Protein AF-A0AA85BXF6-F1 (afdb_monomer_lite)

Sequence (506 aa):
MFKKFDEKEDISCTNNAKNSIVKSLRTRLTEGYGIDSKMVDQILPKKDVVKHIKCHEHVDLYSDSDGEVMFFRQREGPFIPSLRLLHKYPFILPHLQVDRGAIKHVLNGSNIMCRGLTSPGARMTEVPKESVVAVMAEGKKNALAVGITMLSTDEILSTNNGIGVKNVHYLNDGLWRLKGLHCRKYKGKTCVFITLCFFAAFLYFTKHYIVSDAIIRISDWKWGPAGSQNCPVFDHSKEDPTINRMAVLVPFRDRFTELQEFIPHLNNFLNNQNVRHTFFIINQVDDLRFNRGALLNVGALESLEAEVNGIIVESVTQKNSLYQLSSQCLKLPFTKYLALHDVDLLPEDPALKYNMPSELGPIHLIPFYLHPRYYYFKEYAGGVLIIKRTQYSLVGGMSNSFWGWGREDDEFQIRLKSKGFKIVTPINVTMGLKAFRHIHQEDQHKRDVKTYYNPDVMNLIRNPIGGLTSVNYTVIKRRLITISSIPAIVINVKLYCDSMNCKLKS

Structure (mmCIF, N/CA/C/O backbone):
data_AF-A0AA85BXF6-F1
#
_entry.id   AF-A0AA85BXF6-F1
#
loop_
_atom_site.group_PDB
_atom_site.id
_atom_site.type_symbol
_atom_site.label_atom_id
_atom_site.label_alt_id
_atom_site.label_comp_id
_atom_site.label_asym_id
_atom_site.label_entity_id
_atom_site.label_seq_id
_atom_site.pdbx_PDB_ins_code
_atom_site.Cartn_x
_atom_site.Cartn_y
_atom_site.Cartn_z
_atom_site.occupancy
_atom_site.B_iso_or_equiv
_atom_site.auth_seq_id
_atom_site.auth_comp_id
_atom_site.auth_asym_id
_atom_site.auth_atom_id
_atom_site.pdbx_PDB_model_num
ATOM 1 N N . MET A 1 1 ? -33.164 -5.664 21.996 1.00 81.44 1 MET A N 1
ATOM 2 C CA . MET A 1 1 ? -33.915 -4.418 22.261 1.00 81.44 1 MET A CA 1
ATOM 3 C C . MET A 1 1 ? -34.674 -3.969 21.014 1.00 81.44 1 MET A C 1
ATOM 5 O O . MET A 1 1 ? -35.889 -3.945 21.046 1.00 81.44 1 MET A O 1
ATOM 9 N N . PHE A 1 2 ? -34.011 -3.750 19.877 1.00 90.75 2 PHE A N 1
ATOM 10 C CA . PHE A 1 2 ? -34.615 -3.099 18.701 1.00 90.75 2 PHE A CA 1
ATOM 11 C C . PHE A 1 2 ? -35.252 -4.030 17.653 1.00 90.75 2 PHE A C 1
ATOM 13 O O . PHE A 1 2 ? -35.328 -3.682 16.479 1.00 90.75 2 PHE A O 1
ATOM 20 N N . LYS A 1 3 ? -35.695 -5.241 18.015 1.00 85.88 3 LYS A N 1
ATOM 21 C CA . LYS A 1 3 ? -36.133 -6.249 17.021 1.00 85.88 3 LYS A CA 1
ATOM 22 C C . LYS A 1 3 ? -37.292 -5.764 16.136 1.00 85.88 3 LYS A C 1
ATOM 24 O O . LYS A 1 3 ? -37.286 -6.035 14.937 1.00 85.88 3 LYS A O 1
ATOM 29 N N . LYS A 1 4 ? -38.251 -5.047 16.724 1.00 85.06 4 LYS A N 1
ATOM 30 C CA . LYS A 1 4 ? -39.430 -4.489 16.045 1.00 85.06 4 LYS A CA 1
ATOM 31 C C . LYS A 1 4 ? -39.392 -2.960 15.923 1.00 85.06 4 LYS A C 1
ATOM 33 O O . LYS A 1 4 ? -40.419 -2.381 15.628 1.00 85.06 4 LYS A O 1
ATOM 38 N N . PHE A 1 5 ? -38.233 -2.339 16.155 1.00 89.50 5 PHE A N 1
ATOM 39 C CA . PHE A 1 5 ? -38.139 -0.882 16.198 1.00 89.50 5 PHE A CA 1
ATOM 40 C C . PHE A 1 5 ? -38.460 -0.258 14.831 1.00 89.50 5 PHE A C 1
ATOM 42 O O . PHE A 1 5 ? -37.840 -0.648 13.831 1.00 89.50 5 PHE A O 1
ATOM 49 N N . ASP A 1 6 ? -39.377 0.706 14.810 1.00 86.81 6 ASP A N 1
ATOM 50 C CA . ASP A 1 6 ? -39.771 1.511 13.655 1.00 86.81 6 ASP A CA 1
ATOM 51 C C . ASP A 1 6 ? -39.683 3.012 13.968 1.00 86.81 6 ASP A C 1
ATOM 53 O O . ASP A 1 6 ? -40.126 3.493 15.008 1.00 86.81 6 ASP A O 1
ATOM 57 N N . GLU A 1 7 ? -39.121 3.779 13.034 1.00 83.81 7 GLU A N 1
ATOM 58 C CA . GLU A 1 7 ? -38.895 5.218 13.202 1.00 83.81 7 GLU A CA 1
ATOM 59 C C . GLU A 1 7 ? -40.184 6.004 13.479 1.00 83.81 7 GLU A C 1
ATOM 61 O O . GLU A 1 7 ? -40.170 6.946 14.267 1.00 83.81 7 GLU A O 1
ATOM 66 N N . LYS A 1 8 ? -41.292 5.653 12.815 1.00 83.31 8 LYS A N 1
ATOM 67 C CA . LYS A 1 8 ? -42.544 6.416 12.891 1.00 83.31 8 LYS A CA 1
ATOM 68 C C . LYS A 1 8 ? -43.353 6.070 14.129 1.00 83.31 8 LYS A C 1
ATOM 70 O O . LYS A 1 8 ? -44.100 6.919 14.607 1.00 83.31 8 LYS A O 1
ATOM 75 N N . GLU A 1 9 ? -43.246 4.829 14.587 1.00 86.75 9 GLU A N 1
ATOM 76 C CA . GLU A 1 9 ? -44.042 4.315 15.699 1.00 86.75 9 GLU A CA 1
ATOM 77 C C . GLU A 1 9 ? -43.337 4.499 17.042 1.00 86.75 9 GLU A C 1
ATOM 79 O O . GLU A 1 9 ? -44.003 4.783 18.034 1.00 86.75 9 GLU A O 1
ATOM 84 N N . ASP A 1 10 ? -42.006 4.386 17.083 1.00 89.56 10 ASP A N 1
ATOM 85 C CA . ASP A 1 10 ? -41.268 4.340 18.346 1.00 89.56 10 ASP A CA 1
ATOM 86 C C . ASP A 1 10 ? -40.611 5.661 18.743 1.00 89.56 10 ASP A C 1
ATOM 88 O O . ASP A 1 10 ? -40.302 5.843 19.922 1.00 89.56 10 ASP A O 1
ATOM 92 N N . ILE A 1 11 ? -40.384 6.596 17.812 1.00 91.19 11 ILE A N 1
ATOM 93 C CA . ILE A 1 11 ? -39.790 7.902 18.133 1.00 91.19 11 ILE A CA 1
ATOM 94 C C . ILE A 1 11 ? -40.878 8.876 18.587 1.00 91.19 11 ILE A C 1
ATOM 96 O O . ILE A 1 11 ? -41.748 9.277 17.819 1.00 91.19 11 ILE A O 1
ATOM 100 N N . SER A 1 12 ? -40.763 9.338 19.831 1.00 89.50 12 SER A N 1
ATOM 101 C CA . SER A 1 12 ? -41.702 10.296 20.430 1.00 89.50 12 SER A CA 1
ATOM 102 C C . SER A 1 12 ? -41.297 11.755 20.205 1.00 89.50 12 SER A C 1
ATOM 104 O O . SER A 1 12 ? -42.136 12.593 19.880 1.00 89.50 12 SER A O 1
ATOM 106 N N . CYS A 1 13 ? -40.013 12.095 20.368 1.00 88.94 13 CYS A N 1
ATOM 107 C CA . CYS A 1 13 ? -39.521 13.448 20.107 1.00 88.94 13 CYS A CA 1
ATOM 108 C C . CYS A 1 13 ? -38.015 13.492 19.833 1.00 88.94 13 CYS A C 1
ATOM 110 O O . CYS A 1 13 ? -37.254 12.701 20.391 1.00 88.94 13 CYS A O 1
ATOM 112 N N . THR A 1 14 ? -37.580 14.507 19.084 1.00 90.38 14 THR A N 1
ATOM 113 C CA . THR A 1 14 ? -36.165 14.787 18.801 1.00 90.38 14 THR A CA 1
ATOM 114 C C . THR A 1 14 ? -35.824 16.212 19.223 1.00 90.38 14 THR A C 1
ATOM 116 O O . THR A 1 14 ? -36.433 17.163 18.742 1.00 90.38 14 THR A O 1
ATOM 119 N N . ASN A 1 15 ? -34.839 16.360 20.107 1.00 92.00 15 ASN A N 1
ATOM 120 C CA . ASN A 1 15 ? -34.341 17.637 20.620 1.00 92.00 15 ASN A CA 1
ATOM 121 C C . ASN A 1 15 ? -32.812 17.696 20.516 1.00 92.00 15 ASN A C 1
ATOM 123 O O . ASN A 1 15 ? -32.167 16.689 20.242 1.00 92.00 15 ASN A O 1
ATOM 127 N N . ASN A 1 16 ? -32.202 18.849 20.785 1.00 92.94 16 ASN A N 1
ATOM 128 C CA . ASN A 1 16 ? -30.753 18.908 20.995 1.00 92.94 16 ASN A CA 1
ATOM 129 C C . ASN A 1 16 ? -30.403 18.336 22.375 1.00 92.94 16 ASN A C 1
ATOM 131 O O . ASN A 1 16 ? -31.095 18.603 23.363 1.00 92.94 16 ASN A O 1
ATOM 135 N N . ALA A 1 17 ? -29.328 17.555 22.455 1.00 92.44 17 ALA A N 1
ATOM 136 C CA . ALA A 1 17 ? -28.831 17.032 23.716 1.00 92.44 17 ALA A CA 1
ATOM 137 C C . ALA A 1 17 ? -28.326 18.181 24.602 1.00 92.44 17 ALA A C 1
ATOM 139 O O . ALA A 1 17 ? -27.631 19.089 24.146 1.00 92.44 17 ALA A O 1
ATOM 140 N N . LYS A 1 18 ? -28.660 18.135 25.896 1.00 92.62 18 LYS A N 1
ATOM 141 C CA . LYS A 1 18 ? -28.130 19.088 26.880 1.00 92.62 18 LYS A CA 1
ATOM 142 C C . LYS A 1 18 ? -26.616 18.904 27.025 1.00 92.62 18 LYS A C 1
ATOM 144 O O . LYS A 1 18 ? -26.126 17.776 26.981 1.00 92.62 18 LYS A O 1
ATOM 149 N N . ASN A 1 19 ? -25.893 19.984 27.326 1.00 90.50 19 ASN A N 1
ATOM 150 C CA . ASN A 1 19 ? -24.441 19.939 27.561 1.00 90.50 19 ASN A CA 1
ATOM 151 C C . ASN A 1 19 ? -24.033 18.915 28.634 1.00 90.50 19 ASN A C 1
ATOM 153 O O . ASN A 1 19 ? -22.983 18.289 28.513 1.00 90.50 19 ASN A O 1
ATOM 157 N N . SER A 1 20 ? -24.868 18.707 29.659 1.00 92.50 20 SER A N 1
ATOM 158 C CA . SER A 1 20 ? -24.637 17.681 30.683 1.00 92.50 20 SER A CA 1
ATOM 159 C C . SER A 1 20 ? -24.602 16.268 30.097 1.00 92.50 20 SER A C 1
ATOM 161 O O . SER A 1 20 ? -23.704 15.505 30.428 1.00 92.50 20 SER A O 1
ATOM 163 N N . ILE A 1 21 ? -25.513 15.944 29.175 1.00 92.38 21 ILE A N 1
ATOM 164 C CA . ILE A 1 21 ? -25.572 14.639 28.503 1.00 92.38 21 ILE A CA 1
ATOM 165 C C . ILE A 1 21 ? -24.346 14.448 27.612 1.00 92.38 21 ILE A C 1
ATOM 167 O O . ILE A 1 21 ? -23.717 13.395 27.656 1.00 92.38 21 ILE A O 1
ATOM 171 N N . VAL A 1 22 ? -23.970 15.471 26.838 1.00 92.12 22 VAL A N 1
ATOM 172 C CA . VAL A 1 22 ? -22.769 15.419 25.988 1.00 92.12 22 VAL A CA 1
ATOM 173 C C . VAL A 1 22 ? -21.515 15.208 26.840 1.00 92.12 22 VAL A C 1
ATOM 175 O O . VAL A 1 22 ? -20.664 14.391 26.492 1.00 92.12 22 VAL A O 1
ATOM 178 N N . LYS A 1 23 ? -21.416 15.878 27.996 1.00 91.94 23 LYS A N 1
ATOM 179 C CA . LYS A 1 23 ? -20.330 15.658 28.958 1.00 91.94 23 LYS A CA 1
ATOM 180 C C . LYS A 1 23 ? -20.332 14.218 29.481 1.00 91.94 23 LYS A C 1
ATOM 182 O O . LYS A 1 23 ? -19.286 13.583 29.438 1.00 91.94 23 LYS A O 1
ATOM 187 N N . SER A 1 24 ? -21.484 13.678 29.886 1.00 92.94 24 SER A N 1
ATOM 188 C CA . SER A 1 24 ? -21.603 12.289 30.354 1.00 92.94 24 SER A CA 1
ATOM 189 C C . SER A 1 24 ? -21.259 11.253 29.277 1.00 92.94 24 SER A C 1
ATOM 191 O O . SER A 1 24 ? -20.597 10.266 29.584 1.00 92.94 24 SER A O 1
ATOM 193 N N . LEU A 1 25 ? -21.643 11.479 28.015 1.00 92.25 25 LEU A N 1
ATOM 194 C CA . LEU A 1 25 ? -21.249 10.636 26.878 1.00 92.25 25 LEU A CA 1
ATOM 195 C C . LEU A 1 25 ? -19.727 10.613 26.702 1.00 92.25 25 LEU A C 1
ATOM 197 O O . LEU A 1 25 ? -19.130 9.550 26.535 1.00 92.25 25 LEU A O 1
ATOM 201 N N . ARG A 1 26 ? -19.088 11.784 26.784 1.00 92.56 26 ARG A N 1
ATOM 202 C CA . ARG A 1 26 ? -17.630 11.905 26.682 1.00 92.56 26 ARG A CA 1
ATOM 203 C C . ARG A 1 26 ? -16.919 11.238 27.858 1.00 92.56 26 ARG A C 1
ATOM 205 O O . ARG A 1 26 ? -15.982 10.487 27.621 1.00 92.56 26 ARG A O 1
ATOM 212 N N . THR A 1 27 ? -17.404 11.435 29.085 1.00 92.44 27 THR A N 1
ATOM 213 C CA . THR A 1 27 ? -16.906 10.734 30.280 1.00 92.44 27 THR A CA 1
ATOM 214 C C . THR A 1 27 ? -17.051 9.221 30.138 1.00 92.44 27 THR A C 1
ATOM 216 O O . THR A 1 27 ? -16.131 8.480 30.466 1.00 92.44 27 THR A O 1
ATOM 219 N N . ARG A 1 28 ? -18.170 8.734 29.583 1.00 91.12 28 ARG A N 1
ATOM 220 C CA . ARG A 1 28 ? -18.352 7.299 29.343 1.00 91.12 28 ARG A CA 1
ATOM 221 C C . ARG A 1 28 ? -17.327 6.750 28.352 1.00 91.12 28 ARG A C 1
ATOM 223 O O . ARG A 1 28 ? -16.817 5.660 28.582 1.00 91.12 28 ARG A O 1
ATOM 230 N N . LEU A 1 29 ? -17.012 7.488 27.288 1.00 88.19 29 LEU A N 1
ATOM 231 C CA . LEU A 1 29 ? -15.967 7.098 26.341 1.00 88.19 29 LEU A CA 1
ATOM 232 C C . LEU A 1 29 ? -14.579 7.054 26.993 1.00 88.19 29 LEU A C 1
ATOM 234 O O . LEU A 1 29 ? -13.853 6.088 26.782 1.00 88.19 29 LEU A O 1
ATOM 238 N N . THR A 1 30 ? -14.215 8.055 27.795 1.00 89.19 30 THR A N 1
ATOM 239 C CA . THR A 1 30 ? -12.885 8.111 28.419 1.00 89.19 30 THR A CA 1
ATOM 240 C C . THR A 1 30 ? -12.736 7.130 29.578 1.00 89.19 30 THR A C 1
ATOM 242 O O . THR A 1 30 ? -11.836 6.301 29.567 1.00 89.19 30 THR A O 1
ATOM 245 N N . GLU A 1 31 ? -13.619 7.197 30.573 1.00 86.69 31 GLU A N 1
ATOM 246 C CA . GLU A 1 31 ? -13.493 6.446 31.831 1.00 86.69 31 GLU A CA 1
ATOM 247 C C . GLU A 1 31 ? -14.158 5.072 31.750 1.00 86.69 31 GLU A C 1
ATOM 249 O O . GLU A 1 31 ? -13.651 4.102 32.301 1.00 86.69 31 GLU A O 1
ATOM 254 N N . GLY A 1 32 ? -15.292 4.971 31.051 1.00 82.88 32 GLY A N 1
ATOM 255 C CA . GLY A 1 32 ? -16.029 3.712 30.936 1.00 82.88 32 GLY A CA 1
ATOM 256 C C . GLY A 1 32 ? -15.471 2.768 29.874 1.00 82.88 32 GLY A C 1
ATOM 257 O O . GLY A 1 32 ? -15.544 1.556 30.049 1.00 82.88 32 GLY A O 1
ATOM 258 N N . TYR A 1 33 ? -14.942 3.317 28.779 1.00 86.75 33 TYR A N 1
ATOM 259 C CA . TYR A 1 33 ? -14.420 2.548 27.645 1.00 86.75 33 TYR A CA 1
ATOM 260 C C . TYR A 1 33 ? -12.913 2.723 27.412 1.00 86.75 33 TYR A C 1
ATOM 262 O O . TYR A 1 33 ? -12.365 2.081 26.522 1.00 86.75 33 TYR A O 1
ATOM 270 N N . GLY A 1 34 ? -12.225 3.551 28.207 1.00 83.50 34 GLY A N 1
ATOM 271 C CA . GLY A 1 34 ? -10.767 3.693 28.141 1.00 83.50 34 GLY A CA 1
ATOM 272 C C . GLY A 1 34 ? -10.251 4.401 26.884 1.00 83.50 34 GLY A C 1
ATOM 273 O O . GLY A 1 34 ? -9.116 4.166 26.474 1.00 83.50 34 GLY A O 1
ATOM 274 N N . ILE A 1 35 ? -11.072 5.233 26.235 1.00 84.56 35 ILE A N 1
ATOM 275 C CA . ILE A 1 35 ? -10.723 5.886 24.966 1.00 84.56 35 ILE A CA 1
ATOM 276 C C . ILE A 1 35 ? -9.971 7.194 25.211 1.00 84.56 35 ILE A C 1
ATOM 278 O O . ILE A 1 35 ? -10.412 8.050 25.976 1.00 84.56 35 ILE A O 1
ATOM 282 N N . ASP A 1 36 ? -8.851 7.378 24.506 1.00 82.19 36 ASP A N 1
ATOM 283 C CA . ASP A 1 36 ? -8.039 8.595 24.587 1.00 82.19 36 ASP A CA 1
ATOM 284 C C . ASP A 1 36 ? -8.843 9.860 24.235 1.00 82.19 36 ASP A C 1
ATOM 286 O O . ASP A 1 36 ? -9.639 9.886 23.289 1.00 82.19 36 ASP A O 1
ATOM 290 N N . SER A 1 37 ? -8.595 10.952 24.964 1.00 82.38 37 SER A N 1
ATOM 291 C CA . SER A 1 37 ? -9.348 12.202 24.811 1.00 82.38 37 SER A CA 1
ATOM 292 C C . SER A 1 37 ? -9.281 12.790 23.397 1.00 82.38 37 SER A C 1
ATOM 294 O O . SER A 1 37 ? -10.250 13.426 22.975 1.00 82.38 37 SER A O 1
ATOM 296 N N . LYS A 1 38 ? -8.182 12.606 22.650 1.00 82.56 38 LYS A N 1
ATOM 297 C CA . LYS A 1 38 ? -8.076 13.096 21.262 1.00 82.56 38 LYS A CA 1
ATOM 298 C C . LYS A 1 38 ? -8.989 12.313 20.326 1.00 82.56 38 LYS A C 1
ATOM 300 O O . LYS A 1 38 ? -9.521 12.865 19.369 1.00 82.56 38 LYS A O 1
ATOM 305 N N . MET A 1 39 ? -9.190 11.032 20.608 1.00 78.94 39 MET A N 1
ATOM 306 C CA . MET A 1 39 ? -10.065 10.160 19.834 1.00 78.94 39 MET A CA 1
ATOM 307 C C . MET A 1 39 ? -11.541 10.395 20.166 1.00 78.94 39 MET A C 1
ATOM 309 O O . MET A 1 39 ? -12.383 10.375 19.270 1.00 78.94 39 MET A O 1
ATOM 313 N N . VAL A 1 40 ? -11.857 10.734 21.419 1.00 86.38 40 VAL A N 1
ATOM 314 C CA . VAL A 1 40 ? -13.199 11.207 21.794 1.00 86.38 40 VAL A CA 1
ATOM 315 C C . VAL A 1 40 ? -13.589 12.460 21.010 1.00 86.38 40 VAL A C 1
ATOM 317 O O . VAL A 1 40 ? -14.733 12.565 20.578 1.00 86.38 40 VAL A O 1
ATOM 320 N N . ASP A 1 41 ? -12.646 13.371 20.747 1.00 86.19 41 ASP A N 1
ATOM 321 C CA . ASP A 1 41 ? -12.886 14.544 19.895 1.00 86.19 41 ASP A CA 1
ATOM 322 C C . ASP A 1 41 ? -13.159 14.191 18.422 1.00 86.19 41 ASP A C 1
ATOM 324 O O . ASP A 1 41 ? -13.799 14.977 17.729 1.00 86.19 41 ASP A O 1
ATOM 328 N N . GLN A 1 42 ? -12.739 13.013 17.949 1.00 84.56 42 GLN A N 1
ATOM 329 C CA . GLN A 1 42 ? -13.081 12.519 16.608 1.00 84.56 42 GLN A CA 1
ATOM 330 C C . GLN A 1 42 ? -14.459 11.845 16.559 1.00 84.56 42 GLN A C 1
ATOM 332 O O . GLN A 1 42 ? -15.121 11.894 15.525 1.00 84.56 42 GLN A O 1
ATOM 337 N N . ILE A 1 43 ? -14.874 11.185 17.646 1.00 85.00 43 ILE A N 1
ATOM 338 C CA . ILE A 1 43 ? -16.170 10.492 17.741 1.00 85.00 43 ILE A CA 1
ATOM 339 C C . ILE A 1 43 ? -17.301 11.487 18.040 1.00 85.00 43 ILE A C 1
ATOM 341 O O . ILE A 1 43 ? -18.383 11.377 17.472 1.00 85.00 43 ILE A O 1
ATOM 345 N N . LEU A 1 44 ? -17.046 12.449 18.931 1.00 86.44 44 LEU A N 1
ATOM 346 C CA . LEU A 1 44 ? -17.969 13.507 19.345 1.00 86.44 44 LEU A CA 1
ATOM 347 C C . LEU A 1 44 ? -17.254 14.870 19.300 1.00 86.44 44 LEU A C 1
ATOM 349 O O . LEU A 1 44 ? -16.801 15.361 20.347 1.00 86.44 44 LEU A O 1
ATOM 353 N N . PRO A 1 45 ? -17.139 15.496 18.113 1.00 84.44 45 PRO A N 1
ATOM 354 C CA . PRO A 1 45 ? -16.510 16.803 17.964 1.00 84.44 45 PRO A CA 1
ATOM 355 C C . PRO A 1 45 ? -17.182 17.869 18.832 1.00 84.44 45 PRO A C 1
ATOM 357 O O . PRO A 1 45 ? -18.402 17.980 18.884 1.00 84.44 45 PRO A O 1
ATOM 360 N N . LYS A 1 46 ? -16.385 18.721 19.488 1.00 80.31 46 LYS A N 1
ATOM 361 C CA . LYS A 1 46 ? -16.901 19.758 20.410 1.00 80.31 46 LYS A CA 1
ATOM 362 C C . LYS A 1 46 ? -17.815 20.793 19.744 1.00 80.31 46 LYS A C 1
ATOM 364 O O . LYS A 1 46 ? -18.570 21.464 20.438 1.00 80.31 46 LYS A O 1
ATOM 369 N N . LYS A 1 47 ? -17.689 20.968 18.425 1.00 77.12 47 LYS A N 1
ATOM 370 C CA . LYS A 1 47 ? -18.480 21.922 17.636 1.00 77.12 47 LYS A CA 1
ATOM 371 C C . LYS A 1 47 ? -19.773 21.312 17.087 1.00 77.12 47 LYS A C 1
ATOM 373 O O . LYS A 1 47 ? -20.623 22.070 16.631 1.00 77.12 47 LYS A O 1
ATOM 378 N N . ASP A 1 48 ? -19.918 19.987 17.132 1.00 82.00 48 ASP A N 1
ATOM 379 C CA . ASP A 1 48 ? -21.099 19.311 16.604 1.00 82.00 48 ASP A CA 1
ATOM 380 C C . ASP A 1 48 ? -22.256 19.321 17.599 1.00 82.00 48 ASP A C 1
ATOM 382 O O . ASP A 1 48 ? -22.091 19.179 18.814 1.00 82.00 48 ASP A O 1
ATOM 386 N N . VAL A 1 49 ? -23.462 19.464 17.053 1.00 87.31 49 VAL A N 1
ATOM 387 C CA . VAL A 1 49 ? -24.703 19.403 17.823 1.00 87.31 49 VAL A CA 1
ATOM 388 C C . VAL A 1 49 ? -25.175 17.955 17.875 1.00 87.31 49 VAL A C 1
ATOM 390 O O . VAL A 1 49 ? -25.651 17.411 16.880 1.00 87.31 49 VAL A O 1
ATOM 393 N N . VAL A 1 50 ? -25.082 17.345 19.055 1.00 92.94 50 VAL A N 1
ATOM 394 C CA . VAL A 1 50 ? -25.650 16.017 19.316 1.00 92.94 50 VAL A CA 1
ATOM 395 C C . VAL A 1 50 ? -27.161 16.150 19.488 1.00 92.94 50 VAL A C 1
ATOM 397 O O . VAL A 1 50 ? -27.626 16.942 20.312 1.00 92.94 50 VAL A O 1
ATOM 400 N N . LYS A 1 51 ? -27.945 15.366 18.747 1.00 94.00 51 LYS A N 1
ATOM 401 C CA . LYS A 1 51 ? -29.401 15.289 18.933 1.00 94.00 51 LYS A CA 1
ATOM 402 C C . LYS A 1 51 ? -29.733 14.195 19.942 1.00 94.00 51 LYS A C 1
ATOM 404 O O . LYS A 1 51 ? -29.155 13.116 19.906 1.00 94.00 51 LYS A O 1
ATOM 409 N N . HIS A 1 52 ? -30.680 14.471 20.830 1.00 95.06 52 HIS A N 1
ATOM 410 C CA . HIS A 1 52 ? -31.291 13.526 21.760 1.00 95.06 52 HIS A CA 1
ATOM 411 C C . HIS A 1 52 ? -32.693 13.169 21.263 1.00 95.06 52 HIS A C 1
ATOM 413 O O . HIS A 1 52 ? -33.581 14.020 21.194 1.00 95.06 52 HIS A O 1
ATOM 419 N N . ILE A 1 53 ? -32.878 11.902 20.918 1.00 94.50 53 ILE A N 1
ATOM 420 C CA . ILE A 1 53 ? -34.113 11.340 20.379 1.00 94.50 53 ILE A CA 1
ATOM 421 C C . ILE A 1 53 ? -34.716 10.434 21.451 1.00 94.50 53 ILE A C 1
ATOM 423 O O . ILE A 1 53 ? -34.111 9.437 21.841 1.00 94.50 53 ILE A O 1
ATOM 427 N N . LYS A 1 54 ? -35.902 10.780 21.947 1.00 92.88 54 LYS A N 1
ATOM 428 C CA . LYS A 1 54 ? -36.627 9.967 22.926 1.00 92.88 54 LYS A CA 1
ATOM 429 C C . LYS A 1 54 ? -37.528 8.980 22.208 1.00 92.88 54 LYS A C 1
ATOM 431 O O . LYS A 1 54 ? -38.349 9.384 21.380 1.00 92.88 54 LYS A O 1
ATOM 436 N N . CYS A 1 55 ? -37.427 7.718 22.581 1.00 93.00 55 CYS A N 1
ATOM 437 C CA . CYS A 1 55 ? -38.250 6.645 22.052 1.00 93.00 55 CYS A CA 1
ATOM 438 C C . CYS A 1 55 ? -39.173 6.071 23.133 1.00 93.00 55 CYS A C 1
ATOM 440 O O . CYS A 1 55 ? -39.007 6.328 24.331 1.00 93.00 55 CYS A O 1
ATOM 442 N N . HIS A 1 56 ? -40.147 5.274 22.707 1.00 89.94 56 HIS A N 1
ATOM 443 C CA . HIS A 1 56 ? -40.966 4.459 23.597 1.00 89.94 56 HIS A CA 1
ATOM 444 C C . HIS A 1 56 ? -40.111 3.445 24.388 1.00 89.94 56 HIS A C 1
ATOM 446 O O . HIS A 1 56 ? -38.911 3.282 24.158 1.00 89.94 56 HIS A O 1
ATOM 452 N N . GLU A 1 57 ? -40.712 2.811 25.400 1.00 87.12 57 GLU A N 1
ATOM 453 C CA . GLU A 1 57 ? -40.043 1.841 26.291 1.00 87.12 57 GLU A CA 1
ATOM 454 C C . GLU A 1 57 ? -38.806 2.379 27.046 1.00 87.12 57 GLU A C 1
ATOM 456 O O . GLU A 1 57 ? -37.920 1.619 27.453 1.00 87.12 57 GLU A O 1
ATOM 461 N N . HIS A 1 58 ? -38.764 3.694 27.288 1.00 90.81 58 HIS A N 1
ATOM 462 C CA . HIS A 1 58 ? -37.663 4.387 27.970 1.00 90.81 58 HIS A CA 1
ATOM 463 C C . HIS A 1 58 ? -36.307 4.216 27.271 1.00 90.81 58 HIS A C 1
ATOM 465 O O . HIS A 1 58 ? -35.279 4.062 27.937 1.00 90.81 58 HIS A O 1
ATOM 471 N N . VAL A 1 59 ? -36.301 4.218 25.938 1.00 94.00 59 VAL A N 1
ATOM 472 C CA . VAL A 1 59 ? -35.074 4.193 25.140 1.00 94.00 59 VAL A CA 1
ATOM 473 C C . VAL A 1 59 ? -34.737 5.604 24.658 1.00 94.00 59 VAL A C 1
ATOM 475 O O . VAL A 1 59 ? -35.562 6.289 24.067 1.00 94.00 59 VAL A O 1
ATOM 478 N N . ASP A 1 60 ? -33.503 6.032 24.890 1.00 94.81 60 ASP A N 1
ATOM 479 C CA . ASP A 1 60 ? -32.935 7.273 24.374 1.00 94.81 60 ASP A CA 1
ATOM 480 C C . ASP A 1 60 ? -31.915 6.942 23.277 1.00 94.81 60 ASP A C 1
ATOM 482 O O . ASP A 1 60 ? -31.039 6.101 23.486 1.00 94.81 60 ASP A O 1
ATOM 486 N N . LEU A 1 61 ? -31.980 7.624 22.132 1.00 95.81 61 LEU A N 1
ATOM 487 C CA . LEU A 1 61 ? -30.952 7.588 21.088 1.00 95.81 61 LEU A CA 1
ATOM 488 C C . LEU A 1 61 ? -30.230 8.937 21.013 1.00 95.81 61 LEU A C 1
ATOM 490 O O . LEU A 1 61 ? -30.818 9.996 21.250 1.00 95.81 61 LEU A O 1
ATOM 494 N N . TYR A 1 62 ? -28.957 8.896 20.637 1.00 95.38 62 TYR A N 1
ATOM 495 C CA . TYR A 1 62 ? -28.115 10.071 20.456 1.00 95.38 62 TYR A CA 1
ATOM 496 C C . TYR A 1 62 ? -27.478 10.029 19.075 1.00 95.38 62 TYR A C 1
ATOM 498 O O . TYR A 1 62 ? -26.707 9.112 18.782 1.00 95.38 62 TYR A O 1
ATOM 506 N N . SER A 1 63 ? -27.807 11.006 18.233 1.00 92.75 63 SER A N 1
ATOM 507 C CA . SER A 1 63 ? -27.290 11.102 16.866 1.00 92.75 63 SER A CA 1
ATOM 508 C C . SER A 1 63 ? -26.384 12.309 16.680 1.00 92.75 63 SER A C 1
ATOM 510 O O . SER A 1 63 ? -26.456 13.278 17.442 1.00 92.75 63 SER A O 1
ATOM 512 N N . ASP A 1 64 ? -25.572 12.273 15.632 1.00 88.38 64 ASP A N 1
ATOM 513 C CA . ASP A 1 64 ? -24.850 13.448 15.151 1.00 88.38 64 ASP A CA 1
ATOM 514 C C . ASP A 1 64 ? -25.770 14.431 14.388 1.00 88.38 64 ASP A C 1
ATOM 516 O O . ASP A 1 64 ? -27.007 14.287 14.336 1.00 88.38 64 ASP A O 1
ATOM 520 N N . SER A 1 65 ? -25.152 15.474 13.831 1.00 82.81 65 SER A N 1
ATOM 521 C CA . SER A 1 65 ? -25.794 16.510 13.018 1.00 82.81 65 SER A CA 1
ATOM 522 C C . SER A 1 65 ? -26.426 15.937 11.744 1.00 82.81 65 SER A C 1
ATOM 524 O O . SER A 1 65 ? -27.550 16.335 11.405 1.00 82.81 65 SER A O 1
ATOM 526 N N . ASP A 1 66 ? -25.777 14.945 11.132 1.00 81.38 66 ASP A N 1
ATOM 527 C CA . ASP A 1 66 ? -26.221 14.220 9.933 1.00 81.38 66 ASP A CA 1
ATOM 528 C C . ASP A 1 66 ? -27.372 13.234 10.217 1.00 81.38 66 ASP A C 1
ATOM 530 O O . ASP A 1 66 ? -28.057 12.773 9.302 1.00 81.38 66 ASP A O 1
ATOM 534 N N . GLY A 1 67 ? -27.664 12.969 11.495 1.00 82.62 67 GLY A N 1
ATOM 535 C CA . GLY A 1 67 ? -28.756 12.094 11.922 1.00 82.62 67 GLY A CA 1
ATOM 536 C C . GLY A 1 67 ? -28.355 10.624 12.045 1.00 82.62 67 GLY A C 1
ATOM 537 O O . GLY A 1 67 ? -29.232 9.766 12.171 1.00 82.62 67 GLY A O 1
ATOM 538 N N . GLU A 1 68 ? -27.060 10.317 12.036 1.00 88.12 68 GLU A N 1
ATOM 539 C CA . GLU A 1 68 ? -26.532 8.978 12.278 1.00 88.12 68 GLU A CA 1
ATOM 540 C C . GLU A 1 68 ? -26.547 8.686 13.786 1.00 88.12 68 GLU A C 1
ATOM 542 O O . GLU A 1 68 ? -25.980 9.433 14.587 1.00 88.12 68 GLU A O 1
ATOM 547 N N . VAL A 1 69 ? -27.215 7.608 14.210 1.00 93.00 69 VAL A N 1
ATOM 548 C CA . VAL A 1 69 ? -27.301 7.251 15.636 1.00 93.00 69 VAL A CA 1
ATOM 549 C C . VAL A 1 69 ? -25.971 6.668 16.113 1.00 93.00 69 VAL A C 1
ATOM 551 O O . VAL A 1 69 ? -25.544 5.597 15.677 1.00 93.00 69 VAL A O 1
ATOM 554 N N . MET A 1 70 ? -25.342 7.355 17.062 1.00 93.56 70 MET A N 1
ATOM 555 C CA . MET A 1 70 ? -24.022 7.026 17.599 1.00 93.56 70 MET A CA 1
ATOM 556 C C . MET A 1 70 ? -24.126 6.218 18.890 1.00 93.56 70 MET A C 1
ATOM 558 O O . MET A 1 70 ? -23.426 5.221 19.056 1.00 93.56 70 MET A O 1
ATOM 562 N N . PHE A 1 71 ? -25.029 6.613 19.788 1.00 95.50 71 PHE A N 1
ATOM 563 C CA . PHE A 1 71 ? -25.243 5.945 21.070 1.00 95.50 71 PHE A CA 1
ATOM 564 C C . PHE A 1 71 ? -26.725 5.737 21.336 1.00 95.50 71 PHE A C 1
ATOM 566 O O . PHE A 1 71 ? -27.574 6.475 20.838 1.00 95.50 71 PHE A O 1
ATOM 573 N N . PHE A 1 72 ? -27.027 4.767 22.184 1.00 95.69 72 PHE A N 1
ATOM 574 C CA . PHE A 1 72 ? -28.345 4.579 22.760 1.00 95.69 72 PHE A CA 1
ATOM 575 C C . PHE A 1 72 ? -28.232 4.212 24.235 1.00 95.69 72 PHE A C 1
ATOM 577 O O . PHE A 1 72 ? -27.192 3.761 24.711 1.00 95.69 72 PHE A O 1
ATOM 584 N N . ARG A 1 73 ? -29.310 4.419 24.976 1.00 93.62 73 ARG A N 1
ATOM 585 C CA . ARG A 1 73 ? -29.411 4.085 26.392 1.00 93.62 73 ARG A CA 1
ATOM 586 C C . ARG A 1 73 ? -30.835 3.643 26.686 1.00 93.62 73 ARG A C 1
ATOM 588 O O . ARG A 1 73 ? -31.773 4.172 26.103 1.00 93.62 73 ARG A O 1
ATOM 595 N N . GLN A 1 74 ? -31.002 2.692 27.595 1.00 91.62 74 GLN A N 1
ATOM 596 C CA . GLN A 1 74 ? -32.316 2.325 28.117 1.00 91.62 74 GLN A CA 1
ATOM 597 C C . GLN A 1 74 ? -32.384 2.696 29.599 1.00 91.62 74 GLN A C 1
ATOM 599 O O . GLN A 1 74 ? -31.527 2.269 30.373 1.00 91.62 74 GLN A O 1
ATOM 604 N N . ARG A 1 75 ? -33.403 3.473 29.991 1.00 88.81 75 ARG A N 1
ATOM 605 C CA . ARG A 1 75 ? -33.570 4.021 31.351 1.00 88.81 75 ARG A CA 1
ATOM 606 C C . ARG A 1 75 ? -32.275 4.710 31.834 1.00 88.81 75 ARG A C 1
ATOM 608 O O . ARG A 1 75 ? -31.623 5.407 31.063 1.00 88.81 75 ARG A O 1
ATOM 615 N N . GLU A 1 76 ? -31.883 4.485 33.085 1.00 85.62 76 GLU A N 1
ATOM 616 C CA . GLU A 1 76 ? -30.635 4.974 33.695 1.00 85.62 76 GLU A CA 1
ATOM 617 C C . GLU A 1 76 ? -29.430 4.043 33.426 1.00 85.62 76 GLU A C 1
ATOM 619 O O . GLU A 1 76 ? -28.466 4.016 34.186 1.00 85.62 76 GLU A O 1
ATOM 624 N N . GLY A 1 77 ? -29.482 3.234 32.361 1.00 86.75 77 GLY A N 1
ATOM 625 C CA . GLY A 1 77 ? -28.393 2.331 31.983 1.00 86.75 77 GLY A CA 1
ATOM 626 C C . GLY A 1 77 ? -27.157 3.044 31.410 1.00 86.75 77 GLY A C 1
ATOM 627 O O . GLY A 1 77 ? -27.142 4.268 31.249 1.00 86.75 77 GLY A O 1
ATOM 628 N N . PRO A 1 78 ? -26.104 2.293 31.044 1.00 90.31 78 PRO A N 1
ATOM 629 C CA . PRO A 1 78 ? -24.933 2.873 30.396 1.00 90.31 78 PRO A CA 1
ATOM 630 C C . PRO A 1 78 ? -25.278 3.409 28.999 1.00 90.31 78 PRO A C 1
ATOM 632 O O . PRO A 1 78 ? -26.186 2.908 28.333 1.00 90.31 78 PRO A O 1
ATOM 635 N N . PHE A 1 79 ? -24.516 4.396 28.520 1.00 94.25 79 PHE A N 1
ATOM 636 C CA . PHE A 1 79 ? -24.540 4.762 27.101 1.00 94.25 79 PHE A CA 1
ATOM 637 C C . PHE A 1 79 ? -23.845 3.674 26.294 1.00 94.25 79 PHE A C 1
ATOM 639 O O . PHE A 1 79 ? -22.658 3.433 26.496 1.00 94.25 79 PHE A O 1
ATOM 646 N N . ILE A 1 80 ? -24.580 3.038 25.390 1.00 96.00 80 ILE A N 1
ATOM 647 C CA . ILE A 1 80 ? -24.124 1.919 24.572 1.00 96.00 80 ILE A CA 1
ATOM 648 C C . ILE A 1 80 ? -23.881 2.431 23.148 1.00 96.00 80 ILE A C 1
ATOM 650 O O . ILE A 1 80 ? -24.764 3.084 22.584 1.00 96.00 80 ILE A O 1
ATOM 654 N N . PRO A 1 81 ? -22.708 2.176 22.545 1.00 95.69 81 PRO A N 1
ATOM 655 C CA . PRO A 1 81 ? -22.450 2.567 21.165 1.00 95.69 81 PRO A CA 1
ATOM 656 C C . PRO A 1 81 ? -23.319 1.754 20.194 1.00 95.69 81 PRO A C 1
ATOM 658 O O . PRO A 1 81 ? -23.571 0.565 20.402 1.00 95.69 81 PRO A O 1
ATOM 661 N N . SER A 1 82 ? -23.769 2.385 19.109 1.00 95.25 82 SER A N 1
ATOM 662 C CA . SER A 1 82 ? -24.462 1.689 18.022 1.00 95.25 82 SER A CA 1
ATOM 663 C C . SER A 1 82 ? -23.505 0.764 17.263 1.00 95.25 82 SER A C 1
ATOM 665 O O . SER A 1 82 ? -22.285 0.951 17.284 1.00 95.25 82 SER A O 1
ATOM 667 N N . LEU A 1 83 ? -24.039 -0.223 16.535 1.00 93.50 83 LEU A N 1
ATOM 668 C CA . LEU A 1 83 ? -23.200 -1.088 15.702 1.00 93.50 83 LEU A CA 1
ATOM 669 C C . LEU A 1 83 ? -22.489 -0.307 14.602 1.00 93.50 83 LEU A C 1
ATOM 671 O O . LEU A 1 83 ? -21.370 -0.654 14.252 1.00 93.50 83 LEU A O 1
ATOM 675 N N . ARG A 1 84 ? -23.101 0.756 14.072 1.00 90.50 84 ARG A N 1
ATOM 676 C CA . ARG A 1 84 ? -22.467 1.596 13.048 1.00 90.50 84 ARG A CA 1
ATOM 677 C C . ARG A 1 84 ? -21.288 2.372 13.609 1.00 90.50 84 ARG A C 1
ATOM 679 O O . ARG A 1 84 ? -20.227 2.402 12.985 1.00 90.50 84 ARG A O 1
ATOM 686 N N . LEU A 1 85 ? -21.445 2.922 14.815 1.00 90.44 85 LEU A N 1
ATOM 687 C CA . LEU A 1 85 ? -20.335 3.540 15.527 1.00 90.44 85 LEU A CA 1
ATOM 688 C C . LEU A 1 85 ? -19.224 2.516 15.785 1.00 90.44 85 LEU A C 1
ATOM 690 O O . LEU A 1 85 ? -18.059 2.795 15.515 1.00 90.44 85 LEU A O 1
ATOM 694 N N . LEU A 1 86 ? -19.584 1.316 16.239 1.00 90.62 86 LEU A N 1
ATOM 695 C CA . LEU A 1 86 ? -18.633 0.240 16.495 1.00 90.62 86 LEU A CA 1
ATOM 696 C C . LEU A 1 86 ? -17.956 -0.267 15.210 1.00 90.62 86 LEU A C 1
ATOM 698 O O . LEU A 1 86 ? -16.781 -0.591 15.233 1.00 90.62 86 LEU A O 1
ATOM 702 N N . HIS A 1 87 ? -18.636 -0.300 14.063 1.00 88.38 87 HIS A N 1
ATOM 703 C CA . HIS A 1 87 ? -18.011 -0.658 12.780 1.00 88.38 87 HIS A CA 1
ATOM 704 C C . HIS A 1 87 ? -16.994 0.394 12.330 1.00 88.38 87 HIS A C 1
ATOM 706 O O . HIS A 1 87 ? -15.985 0.047 11.723 1.00 88.38 87 HIS A O 1
ATOM 712 N N . LYS A 1 88 ? -17.233 1.669 12.656 1.00 85.19 88 LYS A N 1
ATOM 713 C CA . LYS A 1 88 ? -16.297 2.773 12.399 1.00 85.19 88 LYS A CA 1
ATOM 714 C C . LYS A 1 88 ? -15.132 2.793 13.397 1.00 85.19 88 LYS A C 1
ATOM 716 O O . LYS A 1 88 ? -14.022 3.159 13.021 1.00 85.19 88 LYS A O 1
ATOM 721 N N . TYR A 1 89 ? -15.375 2.377 14.640 1.00 85.50 89 TYR A N 1
ATOM 722 C CA . TYR A 1 89 ? -14.391 2.337 15.725 1.00 85.50 89 TYR A CA 1
ATOM 723 C C . TYR A 1 89 ? -14.491 1.014 16.522 1.00 85.50 89 TYR A C 1
ATOM 725 O O . TYR A 1 89 ? -15.019 0.996 17.638 1.00 85.50 89 TYR A O 1
ATOM 733 N N . PRO A 1 90 ? -13.979 -0.113 15.981 1.00 82.44 90 PRO A N 1
ATOM 734 C CA . PRO A 1 90 ? -14.190 -1.449 16.562 1.00 82.44 90 PRO A CA 1
ATOM 735 C C . PRO A 1 90 ? -13.584 -1.658 17.946 1.00 82.44 90 PRO A C 1
ATOM 737 O O . PRO A 1 90 ? -14.001 -2.555 18.669 1.00 82.44 90 PRO A O 1
ATOM 740 N N . PHE A 1 91 ? -12.606 -0.840 18.320 1.00 83.56 91 PHE A N 1
ATOM 741 C CA . PHE A 1 91 ? -11.883 -0.923 19.587 1.00 83.56 91 PHE A CA 1
ATOM 742 C C . PHE A 1 91 ? -12.620 -0.259 20.762 1.00 83.56 91 PHE A C 1
ATOM 744 O O . PHE A 1 91 ? -12.119 -0.320 21.878 1.00 83.56 91 PHE A O 1
ATOM 751 N N . ILE A 1 92 ? -13.775 0.395 20.541 1.00 87.88 92 ILE A N 1
ATOM 752 C CA . ILE A 1 92 ? -14.516 1.079 21.621 1.00 87.88 92 ILE A CA 1
ATOM 753 C C . ILE A 1 92 ? -14.980 0.097 22.703 1.00 87.88 92 ILE A C 1
ATOM 755 O O . ILE A 1 92 ? -15.113 0.479 23.861 1.00 87.88 92 ILE A O 1
ATOM 759 N N . LEU A 1 93 ? -15.246 -1.157 22.332 1.00 93.75 93 LEU A N 1
ATOM 760 C CA . LEU A 1 93 ? -15.719 -2.183 23.253 1.00 93.75 93 LEU A CA 1
ATOM 761 C C . LEU A 1 93 ? -14.790 -3.405 23.245 1.00 93.75 93 LEU A C 1
ATOM 763 O O . LEU A 1 93 ? -14.254 -3.743 22.188 1.00 93.75 93 LEU A O 1
ATOM 767 N N . PRO A 1 94 ? -14.657 -4.116 24.378 1.00 93.75 94 PRO A N 1
ATOM 768 C CA . PRO A 1 94 ? -13.998 -5.421 24.437 1.00 93.75 94 PRO A CA 1
ATOM 769 C C . PRO A 1 94 ? -14.723 -6.462 23.570 1.00 93.75 94 PRO A C 1
ATOM 771 O O . PRO A 1 94 ? -15.945 -6.401 23.396 1.00 93.75 94 PRO A O 1
ATOM 774 N N . HIS A 1 95 ? -13.972 -7.414 23.006 1.00 95.06 95 HIS A N 1
ATOM 775 C CA . HIS A 1 95 ? -14.469 -8.354 21.992 1.00 95.06 95 HIS A CA 1
ATOM 776 C C . HIS A 1 95 ? -14.771 -9.730 22.583 1.00 95.06 95 HIS A C 1
ATOM 778 O O . HIS A 1 95 ? -13.906 -10.377 23.170 1.00 95.06 95 HIS A O 1
ATOM 784 N N . LEU A 1 96 ? -15.986 -10.219 22.341 1.00 95.69 96 LEU A N 1
ATOM 785 C CA . LEU A 1 96 ? -16.395 -11.598 22.593 1.00 95.69 96 LEU A CA 1
ATOM 786 C C . LEU A 1 96 ? -16.803 -12.233 21.257 1.00 95.69 96 LEU A C 1
ATOM 788 O O . LEU A 1 96 ? -17.843 -11.912 20.685 1.00 95.69 96 LEU A O 1
ATOM 792 N N . GLN A 1 97 ? -15.960 -13.109 20.725 1.00 95.19 97 GLN A N 1
ATOM 793 C CA . GLN A 1 97 ? -16.176 -13.825 19.476 1.00 95.19 97 GLN A CA 1
ATOM 794 C C . GLN A 1 97 ? -16.986 -15.099 19.707 1.00 95.19 97 GLN A C 1
ATOM 796 O O . GLN A 1 97 ? -16.599 -15.938 20.518 1.00 95.19 97 GLN A O 1
ATOM 801 N N . VAL A 1 98 ? -18.061 -15.255 18.935 1.00 93.88 98 VAL A N 1
ATOM 802 C CA . VAL A 1 98 ? -18.868 -16.477 18.874 1.00 93.88 98 VAL A CA 1
ATOM 803 C C . VAL A 1 98 ? -18.426 -17.378 17.722 1.00 93.88 98 VAL A C 1
ATOM 805 O O . VAL A 1 98 ? -17.951 -16.888 16.691 1.00 93.88 98 VAL A O 1
ATOM 808 N N . ASP A 1 99 ? -18.626 -18.687 17.867 1.00 89.12 99 ASP A N 1
ATOM 809 C CA . ASP A 1 99 ? -18.407 -19.644 16.777 1.00 89.12 99 ASP A CA 1
ATOM 810 C C . ASP A 1 99 ? -19.382 -19.483 15.602 1.00 89.12 99 ASP A C 1
ATOM 812 O O . ASP A 1 99 ? -20.430 -18.835 15.694 1.00 89.12 99 ASP A O 1
ATOM 816 N N . ARG A 1 100 ? -19.049 -20.144 14.485 1.00 87.12 100 ARG A N 1
ATOM 817 C CA . ARG A 1 100 ? -19.875 -20.186 13.265 1.00 87.12 100 ARG A CA 1
ATOM 818 C C . ARG A 1 100 ? -21.322 -20.633 13.478 1.00 87.12 100 ARG A C 1
ATOM 820 O O . ARG A 1 100 ? -22.206 -20.120 12.791 1.00 87.12 100 ARG A O 1
ATOM 827 N N . GLY A 1 101 ? -21.575 -21.581 14.379 1.00 86.50 101 GLY A N 1
ATOM 828 C CA . GLY A 1 101 ? -22.911 -22.121 14.638 1.00 86.50 101 GLY A CA 1
ATOM 829 C C . GLY A 1 101 ? -23.829 -21.090 15.294 1.00 86.50 101 GLY A C 1
ATOM 830 O O . GLY A 1 101 ? -25.003 -20.980 14.939 1.00 86.50 101 GLY A O 1
ATOM 831 N N . ALA A 1 102 ? -23.282 -20.265 16.186 1.00 88.56 102 ALA A N 1
ATOM 832 C CA . ALA A 1 102 ? -24.023 -19.222 16.885 1.00 88.56 102 ALA A CA 1
ATOM 833 C C . ALA A 1 102 ? -24.406 -18.022 15.995 1.00 88.56 102 ALA A C 1
ATOM 835 O O . ALA A 1 102 ? -25.413 -17.362 16.270 1.00 88.56 102 ALA A O 1
ATOM 836 N N . ILE A 1 103 ? -23.666 -17.749 14.908 1.00 89.31 103 ILE A N 1
ATOM 837 C CA . ILE A 1 103 ? -23.837 -16.546 14.062 1.00 89.31 103 ILE A CA 1
ATOM 838 C C . ILE A 1 103 ? -25.293 -16.360 13.617 1.00 89.31 103 ILE A C 1
ATOM 840 O O . ILE A 1 103 ? -25.874 -15.289 13.805 1.00 89.31 103 ILE A O 1
ATOM 844 N N . LYS A 1 104 ? -25.912 -17.408 13.058 1.00 91.31 104 LYS A N 1
ATOM 845 C CA . LYS A 1 104 ? -27.294 -17.344 12.554 1.00 91.31 104 LYS A CA 1
ATOM 846 C C . LYS A 1 104 ? -28.287 -16.973 13.658 1.00 91.31 104 LYS A C 1
ATOM 848 O O . LYS A 1 104 ? -29.245 -16.251 13.399 1.00 91.31 104 LYS A O 1
ATOM 853 N N . HIS A 1 105 ? -28.080 -17.453 14.881 1.00 92.81 105 HIS A N 1
ATOM 854 C CA . HIS A 1 105 ? -28.980 -17.183 16.002 1.00 92.81 105 HIS A CA 1
ATOM 855 C C . HIS A 1 105 ? -28.859 -15.735 16.480 1.00 92.81 105 HIS A C 1
ATOM 857 O O . HIS A 1 105 ? -29.870 -15.059 16.676 1.00 92.81 105 HIS A O 1
ATOM 863 N N . VAL A 1 106 ? -27.633 -15.220 16.587 1.00 93.19 106 VAL A N 1
ATOM 864 C CA . VAL A 1 106 ? -27.399 -13.833 17.008 1.00 93.19 106 VAL A CA 1
ATOM 865 C C . VAL A 1 106 ? -27.956 -12.839 15.983 1.00 93.19 106 VAL A C 1
ATOM 867 O O . VAL A 1 106 ? -28.597 -11.867 16.376 1.00 93.19 106 VAL A O 1
ATOM 870 N N . LEU A 1 107 ? -27.827 -13.123 14.679 1.00 89.88 107 LEU A N 1
ATOM 871 C CA . LEU A 1 107 ? -28.441 -12.321 13.606 1.00 89.88 107 LEU A CA 1
ATOM 872 C C . LEU A 1 107 ? -29.981 -12.326 13.626 1.00 89.88 107 LEU A C 1
ATOM 874 O O . LEU A 1 107 ? -30.603 -11.469 13.007 1.00 89.88 107 LEU A O 1
ATOM 878 N N . ASN A 1 108 ? -30.604 -13.266 14.342 1.00 90.38 108 ASN A N 1
ATOM 879 C CA . ASN A 1 108 ? -32.053 -13.313 14.568 1.00 90.38 108 ASN A CA 1
ATOM 880 C C . ASN A 1 108 ? -32.475 -12.704 15.924 1.00 90.38 108 ASN A C 1
ATOM 882 O O . ASN A 1 108 ? -33.655 -12.758 16.310 1.00 90.38 108 ASN A O 1
ATOM 886 N N . GLY A 1 109 ? -31.515 -12.113 16.644 1.00 90.31 109 GLY A N 1
ATOM 887 C CA . GLY A 1 109 ? -31.713 -11.425 17.915 1.00 90.31 109 GLY A CA 1
ATOM 888 C C . GLY A 1 109 ? -31.675 -12.324 19.148 1.00 90.31 109 GLY A C 1
ATOM 889 O O . GLY A 1 109 ? -32.123 -11.894 20.209 1.00 90.31 109 GLY A O 1
ATOM 890 N N . SER A 1 110 ? -31.180 -13.561 19.035 1.00 93.88 110 SER A N 1
ATOM 891 C CA . SER A 1 110 ? -30.985 -14.428 20.200 1.00 93.88 110 SER A CA 1
ATOM 892 C C . SER A 1 110 ? -29.893 -13.881 21.123 1.00 93.88 110 SER A C 1
ATOM 894 O O . SER A 1 110 ? -28.946 -13.224 20.677 1.00 93.88 110 SER A O 1
ATOM 896 N N . ASN A 1 111 ? -30.020 -14.182 22.417 1.00 96.75 111 ASN A N 1
ATOM 897 C CA . ASN A 1 111 ? -28.933 -13.991 23.371 1.00 96.75 111 ASN A CA 1
ATOM 898 C C . ASN A 1 111 ? -27.787 -14.968 23.087 1.00 96.75 111 ASN A C 1
ATOM 900 O O . ASN A 1 111 ? -27.996 -16.028 22.493 1.00 96.75 111 ASN A O 1
ATOM 904 N N . ILE A 1 112 ? -26.586 -14.617 23.540 1.00 96.12 112 ILE A N 1
ATOM 905 C CA . ILE A 1 112 ? -25.405 -15.450 23.362 1.00 96.12 112 ILE A CA 1
ATOM 906 C C . ILE A 1 112 ? -25.289 -16.353 24.588 1.00 96.12 112 ILE A C 1
ATOM 908 O O . ILE A 1 112 ? -25.150 -15.889 25.724 1.00 96.12 112 ILE A O 1
ATOM 912 N N . MET A 1 113 ? -25.364 -17.656 24.344 1.00 95.31 113 MET A N 1
ATOM 913 C CA . MET A 1 113 ? -25.223 -18.683 25.373 1.00 95.31 113 MET A CA 1
ATOM 914 C C . MET A 1 113 ? -23.745 -18.919 25.686 1.00 95.31 113 MET A C 1
ATOM 916 O O . MET A 1 113 ? -22.917 -18.815 24.781 1.00 95.31 113 MET A O 1
ATOM 920 N N . CYS A 1 114 ? -23.418 -19.310 26.921 1.00 93.38 114 CYS A N 1
ATOM 921 C CA . CYS A 1 114 ? -22.036 -19.598 27.336 1.00 93.38 114 CYS A CA 1
ATOM 922 C C . CYS A 1 114 ? -21.343 -20.584 26.381 1.00 93.38 114 CYS A C 1
ATOM 924 O O . CYS A 1 114 ? -20.230 -20.334 25.940 1.00 93.38 114 CYS A O 1
ATOM 926 N N . ARG A 1 115 ? -22.061 -21.626 25.939 1.00 91.00 115 ARG A N 1
ATOM 927 C CA . ARG A 1 115 ? -21.564 -22.631 24.979 1.00 91.00 115 ARG A CA 1
ATOM 928 C C . ARG A 1 115 ? -21.070 -22.054 23.648 1.00 91.00 115 ARG A C 1
ATOM 930 O O . ARG A 1 115 ? -20.175 -22.626 23.042 1.00 91.00 115 ARG A O 1
ATOM 937 N N . GLY A 1 116 ? -21.662 -20.951 23.185 1.00 88.94 116 GLY A N 1
ATOM 938 C CA . GLY A 1 116 ? -21.246 -20.278 21.948 1.00 88.94 116 GLY A CA 1
ATOM 939 C C . GLY A 1 116 ? -19.993 -19.413 22.112 1.00 88.94 116 GLY A C 1
ATOM 940 O O . GLY A 1 116 ? -19.468 -18.911 21.122 1.00 88.94 116 GLY A O 1
ATOM 941 N N . LEU A 1 117 ? -19.542 -19.216 23.356 1.00 90.69 117 LEU A N 1
ATOM 942 C CA . LEU A 1 117 ? -18.369 -18.428 23.740 1.00 90.69 117 LEU A CA 1
ATOM 943 C C . LEU A 1 117 ? -17.208 -19.290 24.269 1.00 90.69 117 LEU A C 1
ATOM 945 O O . LEU A 1 117 ? -16.105 -18.783 24.445 1.00 90.69 117 LEU A O 1
ATOM 949 N N . THR A 1 118 ? -17.439 -20.582 24.503 1.00 89.44 118 THR A N 1
ATOM 950 C CA . THR A 1 118 ? -16.454 -21.554 25.014 1.00 89.44 118 THR A CA 1
ATOM 951 C C . THR A 1 118 ? -16.079 -22.625 23.983 1.00 89.44 118 THR A C 1
ATOM 953 O O . THR A 1 118 ? -15.319 -23.546 24.278 1.00 89.44 118 THR A O 1
ATOM 956 N N . SER A 1 119 ? -16.615 -22.539 22.766 1.00 87.44 119 SER A N 1
ATOM 957 C CA . SER A 1 119 ? -16.329 -23.460 21.666 1.00 87.44 119 SER A CA 1
ATOM 958 C C . SER A 1 119 ? -14.958 -23.179 21.014 1.00 87.44 119 SER A C 1
ATOM 960 O O . SER A 1 119 ? -14.412 -22.088 21.175 1.00 87.44 119 SER A O 1
ATOM 962 N N . PRO A 1 120 ? -14.377 -24.114 20.229 1.00 82.62 120 PRO A N 1
ATOM 963 C CA . PRO A 1 120 ? -13.037 -23.943 19.640 1.00 82.62 120 PRO A CA 1
ATOM 964 C C . PRO A 1 120 ? -12.862 -22.703 18.743 1.00 82.62 120 PRO A C 1
ATOM 966 O O . PRO A 1 120 ? -11.744 -22.235 18.542 1.00 82.62 120 PRO A O 1
ATOM 969 N N . GLY A 1 121 ? -13.959 -22.184 18.182 1.00 78.75 121 GLY A N 1
ATOM 970 C CA . GLY A 1 121 ? -13.979 -20.973 17.355 1.00 78.75 121 GLY A CA 1
ATOM 971 C C . GLY A 1 121 ? -14.235 -19.683 18.137 1.00 78.75 121 GLY A C 1
ATOM 972 O O . GLY A 1 121 ? -14.192 -18.601 17.549 1.00 78.75 121 GLY A O 1
ATOM 973 N N . ALA A 1 122 ? -14.502 -19.769 19.439 1.00 86.06 122 ALA A N 1
ATOM 974 C CA . ALA A 1 122 ? -14.797 -18.625 20.281 1.00 86.06 122 ALA A CA 1
ATOM 975 C C . ALA A 1 122 ? -13.529 -18.007 20.888 1.00 86.06 122 ALA A C 1
ATOM 977 O O . ALA A 1 122 ? -12.503 -18.661 21.072 1.00 86.06 122 ALA A O 1
ATOM 978 N N . ARG A 1 123 ? -13.588 -16.705 21.173 1.00 89.88 123 ARG A N 1
ATOM 979 C CA . ARG A 1 123 ? -12.511 -15.940 21.823 1.00 89.88 123 ARG A CA 1
ATOM 980 C C . ARG A 1 123 ? -13.143 -14.908 22.739 1.00 89.88 123 ARG A C 1
ATOM 982 O O . ARG A 1 123 ? -14.078 -14.241 22.317 1.00 89.88 123 ARG A O 1
ATOM 989 N N . MET A 1 124 ? -12.636 -14.730 23.950 1.00 91.62 124 MET A N 1
ATOM 990 C CA . MET A 1 124 ? -13.173 -13.740 24.885 1.00 91.62 124 MET A CA 1
ATOM 991 C C . MET A 1 124 ? -12.055 -12.850 25.415 1.00 91.62 124 MET A C 1
ATOM 993 O O . MET A 1 124 ? -11.009 -13.346 25.823 1.00 91.62 124 MET A O 1
ATOM 997 N N . THR A 1 125 ? -12.279 -11.538 25.401 1.00 92.25 125 THR A N 1
ATOM 998 C CA . THR A 1 125 ? -11.524 -10.589 26.226 1.00 92.25 125 THR A CA 1
ATOM 999 C C . THR A 1 125 ? -12.049 -10.651 27.651 1.00 92.25 125 THR A C 1
ATOM 1001 O O . THR A 1 125 ? -13.260 -10.583 27.835 1.00 92.25 125 THR A O 1
ATOM 1004 N N . GLU A 1 126 ? -11.153 -10.744 28.632 1.00 92.75 126 GLU A N 1
ATOM 1005 C CA . GLU A 1 126 ? -11.504 -10.775 30.052 1.00 92.75 126 GLU A CA 1
ATOM 1006 C C . GLU A 1 126 ? -12.286 -9.520 30.456 1.00 92.75 126 GLU A C 1
ATOM 1008 O O . GLU A 1 126 ? -11.822 -8.394 30.260 1.00 92.75 126 GLU A O 1
ATOM 1013 N N . VAL A 1 127 ? -13.500 -9.715 30.973 1.00 94.06 127 VAL A N 1
ATOM 1014 C CA . VAL A 1 127 ? -14.387 -8.624 31.390 1.00 94.06 127 VAL A CA 1
ATOM 1015 C C . VAL A 1 127 ? -15.254 -9.037 32.583 1.00 94.06 127 VAL A C 1
ATOM 1017 O O . VAL A 1 127 ? -15.707 -10.187 32.656 1.00 94.06 127 VAL A O 1
ATOM 1020 N N . PRO A 1 128 ? -15.560 -8.101 33.503 1.00 95.19 128 PRO A N 1
ATOM 1021 C CA . PRO A 1 128 ? -16.485 -8.368 34.592 1.00 95.19 128 PRO A CA 1
ATOM 1022 C C . PRO A 1 128 ? -17.928 -8.499 34.085 1.00 95.19 128 PRO A C 1
ATOM 1024 O O . PRO A 1 128 ? -18.272 -8.120 32.956 1.00 95.19 128 PRO A O 1
ATOM 1027 N N . LYS A 1 129 ? -18.798 -9.020 34.950 1.00 95.62 129 LYS A N 1
ATOM 1028 C CA . LYS A 1 129 ? -20.249 -9.026 34.745 1.00 95.62 129 LYS A CA 1
ATOM 1029 C C . LYS A 1 129 ? -20.781 -7.595 34.544 1.00 95.62 129 LYS A C 1
ATOM 1031 O O . LYS A 1 129 ? -20.217 -6.643 35.071 1.00 95.62 129 LYS A O 1
ATOM 1036 N N . GLU A 1 130 ? -21.864 -7.456 33.779 1.00 94.50 130 GLU A N 1
ATOM 1037 C CA . GLU A 1 130 ? -22.506 -6.182 33.400 1.00 94.50 130 GLU A CA 1
ATOM 1038 C C . GLU A 1 130 ? -21.669 -5.266 32.485 1.00 94.50 130 GLU A C 1
ATOM 1040 O O . GLU A 1 130 ? -21.989 -4.092 32.282 1.00 94.50 130 GLU A O 1
ATOM 1045 N N . SER A 1 131 ? -20.629 -5.810 31.854 1.00 94.31 131 SER A N 1
ATOM 1046 C CA . SER A 1 131 ? -19.815 -5.097 30.870 1.00 94.31 131 SER A CA 1
ATOM 1047 C C . SER A 1 131 ? -20.506 -5.026 29.514 1.00 94.31 131 SER A C 1
ATOM 1049 O O . SER A 1 131 ? -21.085 -6.003 29.036 1.00 94.31 131 SER A O 1
ATOM 1051 N N . VAL A 1 132 ? -20.401 -3.873 28.851 1.00 96.38 132 VAL A N 1
ATOM 1052 C CA . VAL A 1 132 ? -20.851 -3.706 27.463 1.00 96.38 132 VAL A CA 1
ATOM 1053 C C . VAL A 1 132 ? -19.771 -4.258 26.535 1.00 96.38 132 VAL A C 1
ATOM 1055 O O . VAL A 1 132 ? -18.621 -3.833 26.611 1.00 96.38 132 VAL A O 1
ATOM 1058 N N . VAL A 1 133 ? -20.140 -5.186 25.658 1.00 96.62 133 VAL A N 1
ATOM 1059 C CA . VAL A 1 133 ? -19.210 -5.949 24.816 1.00 96.62 133 VAL A CA 1
ATOM 1060 C C . VAL A 1 133 ? -19.613 -5.908 23.345 1.00 96.62 133 VAL A C 1
ATOM 1062 O O . VAL A 1 133 ? -20.799 -5.864 23.002 1.00 96.62 133 VAL A O 1
ATOM 1065 N N . ALA A 1 134 ? -18.615 -5.968 22.468 1.00 97.31 134 ALA A N 1
ATOM 1066 C CA . ALA A 1 134 ? -18.789 -6.226 21.048 1.00 97.31 134 ALA A CA 1
ATOM 1067 C C . ALA A 1 134 ? -18.826 -7.736 20.798 1.00 97.31 134 ALA A C 1
ATOM 1069 O O . ALA A 1 134 ? -17.881 -8.451 21.131 1.00 97.31 134 ALA A O 1
ATOM 1070 N N . VAL A 1 135 ? -19.899 -8.223 20.180 1.00 97.19 135 VAL A N 1
ATOM 1071 C CA . VAL A 1 135 ? -20.034 -9.631 19.801 1.00 97.19 135 VAL A CA 1
ATOM 1072 C C . VAL A 1 135 ? -19.514 -9.810 18.377 1.00 97.19 135 VAL A C 1
ATOM 1074 O O . VAL A 1 135 ? -20.097 -9.283 17.425 1.00 97.19 135 VAL A O 1
ATOM 1077 N N . MET A 1 136 ? -18.416 -10.551 18.235 1.00 95.50 136 MET A N 1
ATOM 1078 C CA . MET A 1 136 ? -17.702 -10.783 16.974 1.00 95.50 136 MET A CA 1
ATOM 1079 C C . MET A 1 136 ? -18.067 -12.149 16.382 1.00 95.50 136 MET A C 1
ATOM 1081 O O . MET A 1 136 ? -18.372 -13.081 17.119 1.00 95.50 136 MET A O 1
ATOM 1085 N N . ALA A 1 137 ? -18.036 -12.290 15.056 1.00 89.50 137 ALA A N 1
ATOM 1086 C CA . ALA A 1 137 ? -18.251 -13.577 14.388 1.00 89.50 137 ALA A CA 1
ATOM 1087 C C . ALA A 1 137 ? -16.907 -14.209 14.036 1.00 89.50 137 ALA A C 1
ATOM 1089 O O . ALA A 1 137 ? -16.032 -13.531 13.494 1.00 89.50 137 ALA A O 1
ATOM 1090 N N . GLU A 1 138 ? -16.766 -15.514 14.261 1.00 85.00 138 GLU A N 1
ATOM 1091 C CA . GLU A 1 138 ? -15.614 -16.268 13.775 1.00 85.00 138 GLU A CA 1
ATOM 1092 C C . GLU A 1 138 ? -15.397 -16.035 12.266 1.00 85.00 138 GLU A C 1
ATOM 1094 O O . GLU A 1 138 ? -16.279 -16.265 11.434 1.00 85.00 138 GLU A O 1
ATOM 1099 N N . GLY A 1 139 ? -14.207 -15.547 11.907 1.00 80.31 139 GLY A N 1
ATOM 1100 C CA . GLY A 1 139 ? -13.835 -15.268 10.518 1.00 80.31 139 GLY A CA 1
ATOM 1101 C C . GLY A 1 139 ? -14.423 -13.980 9.932 1.00 80.31 139 GLY A C 1
ATOM 1102 O O . GLY A 1 139 ? -14.319 -13.776 8.723 1.00 80.31 139 GLY A O 1
ATOM 1103 N N . LYS A 1 140 ? -15.031 -13.103 10.744 1.00 84.06 140 LYS A N 1
ATOM 1104 C CA . LYS A 1 140 ? -15.538 -11.791 10.313 1.00 84.06 140 LYS A CA 1
ATOM 1105 C C . LYS A 1 140 ? -14.888 -10.657 11.103 1.00 84.06 140 LYS A C 1
ATOM 1107 O O . LYS A 1 140 ? -14.571 -10.797 12.276 1.00 84.06 140 LYS A O 1
ATOM 1112 N N . LYS A 1 141 ? -14.684 -9.519 10.432 1.00 80.50 141 LYS A N 1
ATOM 1113 C CA . LYS A 1 141 ? -14.009 -8.341 11.007 1.00 80.50 141 LYS A CA 1
ATOM 1114 C C . LYS A 1 141 ? -14.928 -7.428 11.811 1.00 80.50 141 LYS A C 1
ATOM 1116 O O . LYS A 1 141 ? -14.470 -6.781 12.743 1.00 80.50 141 LYS A O 1
ATOM 1121 N N . ASN A 1 142 ? -16.199 -7.354 11.427 1.00 87.00 142 ASN A N 1
ATOM 1122 C CA . ASN A 1 142 ? -17.157 -6.438 12.033 1.00 87.00 142 ASN A CA 1
ATOM 1123 C C . ASN A 1 142 ? -17.977 -7.157 13.103 1.00 87.00 142 ASN A C 1
ATOM 1125 O O . ASN A 1 142 ? -18.335 -8.327 12.939 1.00 87.00 142 ASN A O 1
ATOM 1129 N N . ALA A 1 143 ? -18.311 -6.432 14.169 1.00 92.38 143 ALA A N 1
ATOM 1130 C CA . ALA A 1 143 ? -19.219 -6.918 15.195 1.00 92.38 143 ALA A CA 1
ATOM 1131 C C . ALA A 1 143 ? -20.598 -7.208 14.591 1.00 92.38 143 ALA A C 1
ATOM 1133 O O . ALA A 1 143 ? -21.129 -6.408 13.815 1.00 92.38 143 ALA A O 1
ATOM 1134 N N . LEU A 1 144 ? -21.193 -8.339 14.959 1.00 94.44 144 LEU A N 1
ATOM 1135 C CA . LEU A 1 144 ? -22.556 -8.674 14.550 1.00 94.44 144 LEU A CA 1
ATOM 1136 C C . LEU A 1 144 ? -23.606 -8.217 15.563 1.00 94.44 144 LEU A C 1
ATOM 1138 O O . LEU A 1 144 ? -24.780 -8.109 15.212 1.00 94.44 144 LEU A O 1
ATOM 1142 N N . ALA A 1 145 ? -23.198 -7.976 16.808 1.00 96.94 145 ALA A N 1
ATOM 1143 C CA . ALA A 1 145 ? -24.067 -7.480 17.860 1.00 96.94 145 ALA A CA 1
ATOM 1144 C C . ALA A 1 145 ? -23.282 -6.716 18.930 1.00 96.94 145 ALA A C 1
ATOM 1146 O O . ALA A 1 145 ? -22.064 -6.830 19.046 1.00 96.94 145 ALA A O 1
ATOM 1147 N N . VAL A 1 146 ? -24.010 -5.935 19.715 1.00 97.38 146 VAL A N 1
ATOM 1148 C CA . VAL A 1 146 ? -23.580 -5.336 20.971 1.00 97.38 146 VAL A CA 1
ATOM 1149 C C . VAL A 1 146 ? -24.397 -5.996 22.071 1.00 97.38 146 VAL A C 1
ATOM 1151 O O . VAL A 1 146 ? -25.614 -6.179 21.943 1.00 97.38 146 VAL A O 1
ATOM 1154 N N . GLY A 1 147 ? -23.721 -6.380 23.146 1.00 96.38 147 GLY A N 1
ATOM 1155 C CA . GLY A 1 147 ? -24.327 -7.100 24.255 1.00 96.38 147 GLY A CA 1
ATOM 1156 C C . GLY A 1 147 ? -23.869 -6.588 25.611 1.00 96.38 147 GLY A C 1
ATOM 1157 O O . GLY A 1 147 ? -22.950 -5.778 25.706 1.00 96.38 147 GLY A O 1
ATOM 1158 N N . ILE A 1 148 ? -24.531 -7.072 26.656 1.00 96.44 148 ILE A N 1
ATOM 1159 C CA . ILE A 1 148 ? -24.147 -6.853 28.052 1.00 96.44 148 ILE A CA 1
ATOM 1160 C C . ILE A 1 148 ? -23.884 -8.219 28.683 1.00 96.44 148 ILE A C 1
ATOM 1162 O O . ILE A 1 148 ? -24.724 -9.117 28.565 1.00 96.44 148 ILE A O 1
ATOM 1166 N N . THR A 1 149 ? -22.724 -8.399 29.309 1.00 96.75 149 THR A N 1
ATOM 1167 C CA . THR A 1 149 ? -22.366 -9.661 29.967 1.00 96.75 149 THR A CA 1
ATOM 1168 C C . THR A 1 149 ? -23.277 -9.913 31.170 1.00 96.75 149 THR A C 1
ATOM 1170 O O . THR A 1 149 ? -23.482 -9.042 32.012 1.00 96.75 149 THR A O 1
ATOM 1173 N N . MET A 1 150 ? -23.859 -11.110 31.246 1.00 96.94 150 MET A N 1
ATOM 1174 C CA . MET A 1 150 ? -24.695 -11.546 32.375 1.00 96.94 150 MET A CA 1
ATOM 1175 C C . MET A 1 150 ? -23.888 -12.304 33.436 1.00 96.94 150 MET A C 1
ATOM 1177 O O . MET A 1 150 ? -24.349 -12.448 34.568 1.00 96.94 150 MET A O 1
ATOM 1181 N N . LEU A 1 151 ? -22.695 -12.756 33.058 1.00 94.44 151 LEU A N 1
ATOM 1182 C CA . LEU A 1 151 ? -21.690 -13.449 33.858 1.00 94.44 151 LEU A CA 1
ATOM 1183 C C . LEU A 1 151 ? -20.318 -12.847 33.514 1.00 94.44 151 LEU A C 1
ATOM 1185 O O . LEU A 1 151 ? -20.153 -12.320 32.409 1.00 94.44 151 LEU A O 1
ATOM 1189 N N . SER A 1 152 ? -19.346 -12.902 34.422 1.00 95.81 152 SER A N 1
ATOM 1190 C CA . SER A 1 152 ? -17.955 -12.573 34.073 1.00 95.81 152 SER A CA 1
ATOM 1191 C C . SER A 1 152 ? -17.395 -13.587 33.069 1.00 95.81 152 SER A C 1
ATOM 1193 O O . SER A 1 152 ? -17.932 -14.685 32.911 1.00 95.81 152 SER A O 1
ATOM 1195 N N . THR A 1 153 ? -16.304 -13.259 32.378 1.00 93.38 153 THR A N 1
ATOM 1196 C CA . THR A 1 153 ? -15.667 -14.225 31.464 1.00 93.38 153 THR A CA 1
ATOM 1197 C C . THR A 1 153 ? -15.238 -15.517 32.150 1.00 93.38 153 THR A C 1
ATOM 1199 O O . THR A 1 153 ? -15.392 -16.589 31.566 1.00 93.38 153 THR A O 1
ATOM 1202 N N . ASP A 1 154 ? -14.791 -15.438 33.401 1.00 92.75 154 ASP A N 1
ATOM 1203 C CA . ASP A 1 154 ? -14.380 -16.607 34.187 1.00 92.75 154 ASP A CA 1
ATOM 1204 C C . ASP A 1 154 ? -15.583 -17.471 34.584 1.00 92.75 154 ASP A C 1
ATOM 1206 O O . ASP A 1 154 ? -15.539 -18.704 34.523 1.00 92.75 154 ASP A O 1
ATOM 1210 N N . GLU A 1 155 ? -16.704 -16.835 34.929 1.00 92.31 155 GLU A N 1
ATOM 1211 C CA . GLU A 1 155 ? -17.976 -17.513 35.193 1.00 92.31 155 GLU A CA 1
ATOM 1212 C C . GLU A 1 155 ? -18.536 -18.179 33.926 1.00 92.31 155 GLU A C 1
ATOM 1214 O O . GLU A 1 155 ? -19.072 -19.287 33.997 1.00 92.31 155 GLU A O 1
ATOM 1219 N N . ILE A 1 156 ? -18.387 -17.544 32.756 1.00 93.00 156 ILE A N 1
ATOM 1220 C CA . ILE A 1 156 ? -18.793 -18.112 31.459 1.00 93.00 156 ILE A CA 1
ATOM 1221 C C . ILE A 1 156 ? -17.986 -19.379 31.155 1.00 93.00 156 ILE A C 1
ATOM 1223 O O . ILE A 1 156 ? -18.573 -20.388 30.750 1.00 93.00 156 ILE A O 1
ATOM 1227 N N . LEU A 1 157 ? -16.666 -19.336 31.369 1.00 90.06 157 LEU A N 1
ATOM 1228 C CA . LEU A 1 157 ? -15.765 -20.473 31.158 1.00 90.06 157 LEU A CA 1
ATOM 1229 C C . LEU A 1 157 ? -16.065 -21.633 32.116 1.00 90.06 157 LEU A C 1
ATOM 1231 O O . LEU A 1 157 ? -16.117 -22.781 31.679 1.00 90.06 157 LEU A O 1
ATOM 1235 N N . SER A 1 158 ? -16.289 -21.341 33.399 1.00 89.38 158 SER A N 1
ATOM 1236 C CA . SER A 1 158 ? -16.520 -22.361 34.433 1.00 89.38 158 SER A CA 1
ATOM 1237 C C . SER A 1 158 ? -17.925 -22.968 34.391 1.00 89.38 158 SER A C 1
ATOM 1239 O O . SER A 1 158 ? -18.072 -24.182 34.515 1.00 89.38 158 SER A O 1
ATOM 1241 N N . THR A 1 159 ? -18.964 -22.155 34.182 1.00 86.81 159 THR A N 1
ATOM 1242 C CA . THR A 1 159 ? -20.360 -22.628 34.184 1.00 86.81 159 THR A CA 1
ATOM 1243 C C . THR A 1 159 ? -20.713 -23.343 32.882 1.00 86.81 159 THR A C 1
ATOM 1245 O O . THR A 1 159 ? -21.452 -24.327 32.892 1.00 86.81 159 THR A O 1
ATOM 1248 N N . ASN A 1 160 ? -20.237 -22.820 31.742 1.00 84.19 160 ASN A N 1
ATOM 1249 C CA . ASN A 1 160 ? -20.507 -23.318 30.388 1.00 84.19 160 ASN A CA 1
ATOM 1250 C C . ASN A 1 160 ? -22.000 -23.602 30.070 1.00 84.19 160 ASN A C 1
ATOM 1252 O O . ASN A 1 160 ? -22.344 -24.383 29.180 1.00 84.19 160 ASN A O 1
ATOM 1256 N N . ASN A 1 161 ? -22.918 -22.955 30.789 1.00 86.88 161 ASN A N 1
ATOM 1257 C CA . ASN A 1 161 ? -24.361 -23.108 30.642 1.00 86.88 161 ASN A CA 1
ATOM 1258 C C . ASN A 1 161 ? -25.070 -21.774 30.920 1.00 86.88 161 ASN A C 1
ATOM 1260 O O . ASN A 1 161 ? -24.546 -20.921 31.632 1.00 86.88 161 ASN A O 1
ATOM 1264 N N . GLY A 1 162 ? -26.262 -21.594 30.350 1.00 92.12 162 GLY A N 1
ATOM 1265 C CA . GLY A 1 162 ? -27.044 -20.365 30.482 1.00 92.12 162 GLY A CA 1
ATOM 1266 C C . GLY A 1 162 ? -26.633 -19.240 29.524 1.00 92.12 162 GLY A C 1
ATOM 1267 O O . GLY A 1 162 ? -25.889 -19.434 28.558 1.00 92.12 162 GLY A O 1
ATOM 1268 N N . ILE A 1 163 ? -27.202 -18.059 29.766 1.00 96.50 163 ILE A N 1
ATOM 1269 C CA . ILE A 1 163 ? -26.989 -16.843 28.973 1.00 96.50 163 ILE A CA 1
ATOM 1270 C C . ILE A 1 163 ? -25.699 -16.180 29.460 1.00 96.50 163 ILE A C 1
ATOM 1272 O O . ILE A 1 163 ? -25.665 -15.667 30.573 1.00 96.50 163 ILE A O 1
ATOM 1276 N N . GLY A 1 164 ? -24.670 -16.144 28.612 1.00 95.06 164 GLY A N 1
ATOM 1277 C CA . GLY A 1 164 ? -23.421 -15.439 28.912 1.00 95.06 164 GLY A CA 1
ATOM 1278 C C . GLY A 1 164 ? -23.515 -13.948 28.594 1.00 95.06 164 GLY A C 1
ATOM 1279 O O . GLY A 1 164 ? -23.091 -13.109 29.385 1.00 95.06 164 GLY A O 1
ATOM 1280 N N . VAL A 1 165 ? -24.134 -13.596 27.461 1.00 97.38 165 VAL A N 1
ATOM 1281 C CA . VAL A 1 165 ? -24.305 -12.200 27.030 1.00 97.38 165 VAL A CA 1
ATOM 1282 C C . VAL A 1 165 ? -25.738 -11.955 26.568 1.00 97.38 165 VAL A C 1
ATOM 1284 O O . VAL A 1 165 ? -26.261 -12.632 25.677 1.00 97.38 165 VAL A O 1
ATOM 1287 N N . LYS A 1 166 ? -26.374 -10.939 27.153 1.00 96.81 166 LYS A N 1
ATOM 1288 C CA . LYS A 1 166 ? -27.683 -10.442 26.730 1.00 96.81 166 LYS A CA 1
ATOM 1289 C C . LYS A 1 166 ? -27.516 -9.556 25.498 1.00 96.81 166 LYS A C 1
ATOM 1291 O O . LYS A 1 166 ? -26.821 -8.544 25.549 1.00 96.81 166 LYS A O 1
ATOM 1296 N N . ASN A 1 167 ? -28.172 -9.920 24.401 1.00 95.50 167 ASN A N 1
ATOM 1297 C CA . ASN A 1 167 ? -28.103 -9.182 23.143 1.00 95.50 167 ASN A CA 1
ATOM 1298 C C . ASN A 1 167 ? -28.989 -7.925 23.213 1.00 95.50 167 ASN A C 1
ATOM 1300 O O . ASN A 1 167 ? -30.198 -8.015 23.463 1.00 95.50 167 ASN A O 1
ATOM 1304 N N . VAL A 1 168 ? -28.404 -6.744 23.002 1.00 95.31 168 VAL A N 1
ATOM 1305 C CA . VAL A 1 168 ? -29.144 -5.474 23.049 1.00 95.31 168 VAL A CA 1
ATOM 1306 C C . VAL A 1 168 ? -29.390 -4.902 21.657 1.00 95.31 168 VAL A C 1
ATOM 1308 O O . VAL A 1 168 ? -30.519 -4.484 21.384 1.00 95.31 168 VAL A O 1
ATOM 1311 N N . HIS A 1 169 ? -28.406 -4.977 20.766 1.00 95.81 169 HIS A N 1
ATOM 1312 C CA . HIS A 1 169 ? -28.467 -4.450 19.405 1.00 95.81 169 HIS A CA 1
ATOM 1313 C C . HIS A 1 169 ? -27.694 -5.374 18.460 1.00 95.81 169 HIS A C 1
ATOM 1315 O O . HIS A 1 169 ? -26.577 -5.760 18.779 1.00 95.81 169 HIS A O 1
ATOM 1321 N N . TYR A 1 170 ? -28.265 -5.746 17.318 1.00 95.19 170 TYR A N 1
ATOM 1322 C CA . TYR A 1 170 ? -27.657 -6.701 16.386 1.00 95.19 170 TYR A CA 1
ATOM 1323 C C . TYR A 1 170 ? -27.872 -6.298 14.927 1.00 95.19 170 TYR A C 1
ATOM 1325 O O . TYR A 1 170 ? -28.768 -5.520 14.596 1.00 95.19 170 TYR A O 1
ATOM 1333 N N . LEU A 1 171 ? -27.033 -6.829 14.038 1.00 90.25 171 LEU A N 1
ATOM 1334 C CA . LEU A 1 171 ? -27.173 -6.615 12.604 1.00 90.25 171 LEU A CA 1
ATOM 1335 C C . LEU A 1 171 ? -28.552 -7.068 12.135 1.00 90.25 171 LEU A C 1
ATOM 1337 O O . LEU A 1 171 ? -29.002 -8.160 12.464 1.00 90.25 171 LEU A O 1
ATOM 1341 N N . ASN A 1 172 ? -29.177 -6.240 11.304 1.00 88.19 172 ASN A N 1
ATOM 1342 C CA . ASN A 1 172 ? -30.542 -6.404 10.808 1.00 88.19 172 ASN A CA 1
ATOM 1343 C C . ASN A 1 172 ? -31.654 -6.151 11.828 1.00 88.19 172 ASN A C 1
ATOM 1345 O O . ASN A 1 172 ? -32.801 -6.409 11.477 1.00 88.19 172 ASN A O 1
ATOM 1349 N N . ASP A 1 173 ? -31.397 -5.627 13.027 1.00 92.25 173 ASP A N 1
ATOM 1350 C CA . ASP A 1 173 ? -32.482 -5.115 13.872 1.00 92.25 173 ASP A CA 1
ATOM 1351 C C . ASP A 1 173 ? -33.018 -3.754 13.381 1.00 92.25 173 ASP A C 1
ATOM 1353 O O . ASP A 1 173 ? -32.537 -3.190 12.396 1.00 92.25 173 ASP A O 1
ATOM 1357 N N . GLY A 1 174 ? -34.076 -3.241 14.013 1.00 89.50 174 GLY A N 1
ATOM 1358 C CA . GLY A 1 174 ? -34.719 -1.994 13.599 1.00 89.50 174 GLY A CA 1
ATOM 1359 C C . GLY A 1 174 ? -33.790 -0.785 13.675 1.00 89.50 174 GLY A C 1
ATOM 1360 O O . GLY A 1 174 ? -33.751 -0.009 12.725 1.00 89.50 174 GLY A O 1
ATOM 1361 N N . LEU A 1 175 ? -32.960 -0.689 14.720 1.00 91.50 175 LEU A N 1
ATOM 1362 C CA . LEU A 1 175 ? -31.971 0.382 14.867 1.00 91.50 175 LEU A CA 1
ATOM 1363 C C . LEU A 1 175 ? -30.903 0.319 13.764 1.00 91.50 175 LEU A C 1
ATOM 1365 O O . LEU A 1 175 ? -30.535 1.350 13.209 1.00 91.50 175 LEU A O 1
ATOM 1369 N N . TRP A 1 176 ? -30.442 -0.879 13.387 1.00 90.00 176 TRP A N 1
ATOM 1370 C CA . TRP A 1 176 ? -29.481 -1.057 12.291 1.00 90.00 176 TRP A CA 1
ATOM 1371 C C . TRP A 1 176 ? -30.046 -0.602 10.939 1.00 90.00 176 TRP A C 1
ATOM 1373 O O . TRP A 1 176 ? -29.328 -0.021 10.117 1.00 90.00 176 TRP A O 1
ATOM 1383 N N . ARG A 1 177 ? -31.339 -0.859 10.706 1.00 86.81 177 ARG A N 1
ATOM 1384 C CA . ARG A 1 177 ? -32.037 -0.529 9.454 1.00 86.81 177 ARG A CA 1
ATOM 1385 C C . ARG A 1 177 ? -32.413 0.949 9.320 1.00 86.81 177 ARG A C 1
ATOM 1387 O O . ARG A 1 177 ? -32.737 1.359 8.205 1.00 86.81 177 ARG A O 1
ATOM 1394 N N . LEU A 1 178 ? -32.358 1.743 10.393 1.00 82.75 178 LEU A N 1
ATOM 1395 C CA . LEU A 1 178 ? -32.661 3.177 10.335 1.00 82.75 178 LEU A CA 1
ATOM 1396 C C . LEU A 1 178 ? -31.739 3.888 9.342 1.00 82.75 178 LEU A C 1
ATOM 1398 O O . LEU A 1 178 ? -30.517 3.869 9.477 1.00 82.75 178 LEU A O 1
ATOM 1402 N N . LYS A 1 179 ? -32.307 4.536 8.329 1.00 66.31 179 LYS A N 1
ATOM 1403 C CA . LYS A 1 179 ? -31.558 5.445 7.451 1.00 66.31 179 LYS A CA 1
ATOM 1404 C C . LYS A 1 179 ? -31.517 6.811 8.142 1.00 66.31 179 LYS A C 1
ATOM 1406 O O . LYS A 1 179 ? -32.513 7.172 8.753 1.00 66.31 179 LYS A O 1
ATOM 1411 N N . GLY A 1 180 ? -30.378 7.512 8.092 1.00 62.62 180 GLY A N 1
ATOM 1412 C CA . GLY A 1 180 ? -30.087 8.698 8.917 1.00 62.62 180 GLY A CA 1
ATOM 1413 C C . GLY A 1 180 ? -31.292 9.616 9.159 1.00 62.62 180 GLY A C 1
ATOM 1414 O O . GLY A 1 180 ? -32.006 9.981 8.219 1.00 62.62 180 GLY A O 1
ATOM 1415 N N . LEU A 1 181 ? -31.519 9.961 10.429 1.00 59.31 181 LEU A N 1
ATOM 1416 C CA . LEU A 1 181 ? -32.692 10.688 10.915 1.00 59.31 181 LEU A CA 1
ATOM 1417 C C . LEU A 1 181 ? -32.631 12.152 10.459 1.00 59.31 181 LEU A C 1
ATOM 1419 O O . LEU A 1 181 ? -32.139 13.044 11.160 1.00 59.31 181 LEU A O 1
ATOM 1423 N N . HIS A 1 182 ? -33.121 12.414 9.248 1.00 49.88 182 HIS A N 1
ATOM 1424 C CA . HIS A 1 182 ? -33.219 13.768 8.719 1.00 49.88 182 HIS A CA 1
ATOM 1425 C C . HIS A 1 182 ? -34.288 14.542 9.493 1.00 49.88 182 HIS A C 1
ATOM 1427 O O . HIS A 1 182 ? -35.431 14.108 9.637 1.00 49.88 182 HIS A O 1
ATOM 1433 N N . CYS A 1 183 ? -33.919 15.727 9.977 1.00 34.03 183 CYS A N 1
ATOM 1434 C CA . CYS A 1 183 ? -34.810 16.606 10.724 1.00 34.03 183 CYS A CA 1
ATOM 1435 C C . CYS A 1 183 ? -35.949 17.103 9.814 1.00 34.03 183 CYS A C 1
ATOM 1437 O O . CYS A 1 183 ? -35.784 18.065 9.063 1.00 34.03 183 CYS A O 1
ATOM 1439 N N . ARG A 1 184 ? -37.120 16.456 9.860 1.00 32.59 184 ARG A N 1
ATOM 1440 C CA . ARG A 1 184 ? -38.341 16.978 9.234 1.00 32.59 184 ARG A CA 1
ATOM 1441 C C . ARG A 1 184 ? -38.897 18.104 10.100 1.00 32.59 184 ARG A C 1
ATOM 1443 O O . ARG A 1 184 ? -39.555 17.858 11.107 1.00 32.59 184 ARG A O 1
ATOM 1450 N N . LYS A 1 185 ? -38.651 19.353 9.696 1.00 29.92 185 LYS A N 1
ATOM 1451 C CA . LYS A 1 185 ? -39.436 20.488 10.193 1.00 29.92 185 LYS A CA 1
ATOM 1452 C C . LYS A 1 185 ? -40.842 20.476 9.586 1.00 29.92 185 LYS A C 1
ATOM 1454 O O . LYS A 1 185 ? -41.063 20.055 8.455 1.00 29.92 185 LYS A O 1
ATOM 1459 N N . TYR A 1 186 ? -41.758 20.927 10.431 1.00 27.97 186 TYR A N 1
ATOM 1460 C CA . TYR A 1 186 ? -43.209 20.983 10.332 1.00 27.97 186 TYR A CA 1
ATOM 1461 C C . TYR A 1 186 ? -43.802 21.526 9.021 1.00 27.97 186 TYR A C 1
ATOM 1463 O O . TYR A 1 186 ? -43.236 22.382 8.346 1.00 27.97 186 TYR A O 1
ATOM 1471 N N . LYS A 1 187 ? -45.026 21.046 8.754 1.00 31.98 187 LYS A N 1
ATOM 1472 C CA . LYS A 1 187 ? -45.994 21.534 7.764 1.00 31.98 187 LYS A CA 1
ATOM 1473 C C . LYS A 1 187 ? -46.154 23.061 7.806 1.00 31.98 187 LYS A C 1
ATOM 1475 O O . LYS A 1 187 ? -46.352 23.631 8.873 1.00 31.98 187 LYS A O 1
ATOM 1480 N N . GLY A 1 188 ? -46.236 23.661 6.617 1.00 32.84 188 GLY A N 1
ATOM 1481 C CA . GLY A 1 188 ? -46.891 24.950 6.398 1.00 32.84 188 GLY A CA 1
ATOM 1482 C C . GLY A 1 188 ? -45.954 26.148 6.281 1.00 32.84 188 GLY A C 1
ATOM 1483 O O . GLY A 1 188 ? -45.745 26.868 7.250 1.00 32.84 188 GLY A O 1
ATOM 1484 N N . LYS A 1 189 ? -45.460 26.398 5.066 1.00 29.09 189 LYS A N 1
ATOM 1485 C CA . LYS A 1 189 ? -45.595 27.667 4.325 1.00 29.09 189 LYS A CA 1
ATOM 1486 C C . LYS A 1 189 ? -44.735 27.589 3.066 1.00 29.09 189 LYS A C 1
ATOM 1488 O O . LYS A 1 189 ? -43.547 27.292 3.109 1.00 29.09 189 LYS A O 1
ATOM 1493 N N . THR A 1 190 ? -45.409 27.803 1.949 1.00 37.38 190 THR A N 1
ATOM 1494 C CA . THR A 1 190 ? -44.907 27.915 0.584 1.00 37.38 190 THR A CA 1
ATOM 1495 C C . THR A 1 190 ? -43.666 28.805 0.537 1.00 37.38 190 THR A C 1
ATOM 1497 O O . THR A 1 190 ? -43.725 29.947 0.984 1.00 37.38 190 THR A O 1
ATOM 1500 N N . CYS A 1 191 ? -42.558 28.310 -0.016 1.00 26.41 191 CYS A N 1
ATOM 1501 C CA . CYS A 1 191 ? -41.436 29.165 -0.384 1.00 26.41 191 CYS A CA 1
ATOM 1502 C C . CYS A 1 191 ? -40.887 28.730 -1.745 1.00 26.41 191 CYS A C 1
ATOM 1504 O O . CYS A 1 191 ? -40.276 27.675 -1.910 1.00 26.41 191 CYS A O 1
ATOM 1506 N N . VAL A 1 192 ? -41.210 29.565 -2.724 1.00 36.41 192 VAL A N 1
ATOM 1507 C CA . VAL A 1 192 ? -40.684 29.624 -4.082 1.00 36.41 192 VAL A CA 1
ATOM 1508 C C . VAL A 1 192 ? -39.174 29.831 -3.992 1.00 36.41 192 VAL A C 1
ATOM 1510 O O . VAL A 1 192 ? -38.791 30.940 -3.682 1.00 36.41 192 VAL A O 1
ATOM 1513 N N . PHE A 1 193 ? -38.327 28.815 -4.199 1.00 30.52 193 PHE A N 1
ATOM 1514 C CA . PHE A 1 193 ? -36.881 28.982 -4.474 1.00 30.52 193 PHE A CA 1
ATOM 1515 C C . PHE A 1 193 ? -36.220 27.626 -4.826 1.00 30.52 193 PHE A C 1
ATOM 1517 O O . PHE A 1 193 ? -35.313 27.166 -4.142 1.00 30.52 193 PHE A O 1
ATOM 1524 N N . ILE A 1 194 ? -36.663 26.935 -5.888 1.00 33.41 194 ILE A N 1
ATOM 1525 C CA . ILE A 1 194 ? -35.946 25.750 -6.428 1.00 33.41 194 ILE A CA 1
ATOM 1526 C C . ILE A 1 194 ? -35.870 25.815 -7.959 1.00 33.41 194 ILE A C 1
ATOM 1528 O O . ILE A 1 194 ? -36.268 24.898 -8.669 1.00 33.41 194 ILE A O 1
ATOM 1532 N N . THR A 1 195 ? -35.328 26.911 -8.488 1.00 33.62 195 THR A N 1
ATOM 1533 C CA . THR A 1 195 ? -35.022 26.984 -9.931 1.00 33.62 195 THR A CA 1
ATOM 1534 C C . THR A 1 195 ? -33.697 27.666 -10.266 1.00 33.62 195 THR A C 1
ATOM 1536 O O . THR A 1 195 ? -33.394 27.849 -11.437 1.00 33.62 195 THR A O 1
ATOM 1539 N N . LEU A 1 196 ? -32.859 27.978 -9.268 1.00 33.12 196 LEU A N 1
ATOM 1540 C CA . LEU A 1 196 ? -31.531 28.579 -9.488 1.00 33.12 196 LEU A CA 1
ATOM 1541 C C . LEU A 1 196 ? -30.342 27.678 -9.116 1.00 33.12 196 LEU A C 1
ATOM 1543 O O . LEU A 1 196 ? -29.241 27.899 -9.611 1.00 33.12 196 LEU A O 1
ATOM 1547 N N . CYS A 1 197 ? -30.537 26.612 -8.334 1.00 35.34 197 CYS A N 1
ATOM 1548 C CA . CYS A 1 197 ? -29.426 25.725 -7.955 1.00 35.34 197 CYS A CA 1
ATOM 1549 C C . CYS A 1 197 ? -29.134 24.616 -8.981 1.00 35.34 197 CYS A C 1
ATOM 1551 O O . CYS A 1 197 ? -28.007 24.131 -9.043 1.00 35.34 197 CYS A O 1
ATOM 1553 N N . PHE A 1 198 ? -30.098 24.252 -9.834 1.00 36.28 198 PHE A N 1
ATOM 1554 C CA . PHE A 1 198 ? -29.885 23.210 -10.849 1.00 36.28 198 PHE A CA 1
ATOM 1555 C C . PHE A 1 198 ? -29.089 23.696 -12.069 1.00 36.28 198 PHE A C 1
ATOM 1557 O O . PHE A 1 198 ? -28.343 22.915 -12.653 1.00 36.28 198 PHE A O 1
ATOM 1564 N N . PHE A 1 199 ? -29.141 24.990 -12.397 1.00 35.34 199 PHE A N 1
ATOM 1565 C CA . PHE A 1 199 ? -28.296 25.560 -13.453 1.00 35.34 199 PHE A CA 1
ATOM 1566 C C . PHE A 1 199 ? -26.853 25.808 -12.992 1.00 35.34 199 PHE A C 1
ATOM 1568 O O . PHE A 1 199 ? -25.925 25.645 -13.780 1.00 35.34 199 PHE A O 1
ATOM 1575 N N . ALA A 1 200 ? -26.641 26.123 -11.709 1.00 38.12 200 ALA A N 1
ATOM 1576 C CA . ALA A 1 200 ? -25.300 26.295 -11.152 1.00 38.12 200 ALA A CA 1
ATOM 1577 C C . ALA A 1 200 ? -24.545 24.962 -11.033 1.00 38.12 200 ALA A C 1
ATOM 1579 O O . ALA A 1 200 ? -23.359 24.920 -11.332 1.00 38.12 200 ALA A O 1
ATOM 1580 N N . ALA A 1 201 ? -25.222 23.862 -10.681 1.00 40.31 201 ALA A N 1
ATOM 1581 C CA . ALA A 1 201 ? -24.599 22.539 -10.638 1.00 40.31 201 ALA A CA 1
ATOM 1582 C C . ALA A 1 201 ? -24.279 21.999 -12.042 1.00 40.31 201 ALA A C 1
ATOM 1584 O O . ALA A 1 201 ? -23.214 21.422 -12.239 1.00 40.31 201 ALA A O 1
ATOM 1585 N N . PHE A 1 202 ? -25.141 22.244 -13.037 1.00 37.28 202 PHE A N 1
ATOM 1586 C CA . PHE A 1 202 ? -24.869 21.824 -14.415 1.00 37.28 202 PHE A CA 1
ATOM 1587 C C . PHE A 1 202 ? -23.744 22.654 -15.054 1.00 37.28 202 PHE A C 1
ATOM 1589 O O . PHE A 1 202 ? -22.860 22.088 -15.685 1.00 37.28 202 PHE A O 1
ATOM 1596 N N . LEU A 1 203 ? -23.681 23.967 -14.788 1.00 33.41 203 LEU A N 1
ATOM 1597 C CA . LEU A 1 203 ? -22.561 24.810 -15.226 1.00 33.41 203 LEU A CA 1
ATOM 1598 C C . LEU A 1 203 ? -21.268 24.566 -14.433 1.00 33.41 203 LEU A C 1
ATOM 1600 O O . LEU A 1 203 ? -20.192 24.740 -14.997 1.00 33.41 203 LEU A O 1
ATOM 1604 N N . TYR A 1 204 ? -21.335 24.123 -13.173 1.00 37.16 204 TYR A N 1
ATOM 1605 C CA . TYR A 1 204 ? -20.155 23.676 -12.422 1.00 37.16 204 TYR A CA 1
ATOM 1606 C C . TYR A 1 204 ? -19.608 22.354 -12.984 1.00 37.16 204 TYR A C 1
ATOM 1608 O O . TYR A 1 204 ? -18.395 22.181 -13.086 1.00 37.16 204 TYR A O 1
ATOM 1616 N N . PHE A 1 205 ? -20.489 21.462 -13.451 1.00 37.03 205 PHE A N 1
ATOM 1617 C CA . PHE A 1 205 ? -20.096 20.207 -14.097 1.00 37.03 205 PHE A CA 1
ATOM 1618 C C . PHE A 1 205 ? -19.632 20.360 -15.554 1.00 37.03 205 PHE A C 1
ATOM 1620 O O . PHE A 1 205 ? -18.884 19.510 -16.031 1.00 37.03 205 PHE A O 1
ATOM 1627 N N . THR A 1 206 ? -19.980 21.446 -16.253 1.00 34.69 206 THR A N 1
ATOM 1628 C CA . THR A 1 206 ? -19.541 21.671 -17.645 1.00 34.69 206 THR A CA 1
ATOM 1629 C C . THR A 1 206 ? -18.430 22.714 -17.815 1.00 34.69 206 THR A C 1
ATOM 1631 O O . THR A 1 206 ? -17.996 22.928 -18.944 1.00 34.69 206 THR A O 1
ATOM 1634 N N . LYS A 1 207 ? -17.913 23.345 -16.745 1.00 30.72 207 LYS A N 1
ATOM 1635 C CA . LYS A 1 207 ? -16.794 24.320 -16.832 1.00 30.72 207 LYS A CA 1
ATOM 1636 C C . LYS A 1 207 ? -15.428 23.849 -16.319 1.00 30.72 207 LYS A C 1
ATOM 1638 O O . LYS A 1 207 ? -14.470 24.600 -16.460 1.00 30.72 207 LYS A O 1
ATOM 1643 N N . HIS A 1 208 ? -15.298 22.619 -15.816 1.00 35.88 208 HIS A N 1
ATOM 1644 C CA . HIS A 1 208 ? -13.989 22.028 -15.474 1.00 35.88 208 HIS A CA 1
ATOM 1645 C C . HIS A 1 208 ? -13.477 20.963 -16.458 1.00 35.88 208 HIS A C 1
ATOM 1647 O O . HIS A 1 208 ? -12.442 20.351 -16.218 1.00 35.88 208 HIS A O 1
ATOM 1653 N N . TYR A 1 209 ? -14.113 20.824 -17.625 1.00 34.31 209 TYR A N 1
ATOM 1654 C CA . TYR A 1 209 ? -13.505 20.193 -18.803 1.00 34.31 209 TYR A CA 1
ATOM 1655 C C . TYR A 1 209 ? -12.717 21.229 -19.621 1.00 34.31 209 TYR A C 1
ATOM 1657 O O . TYR A 1 209 ? -12.946 21.449 -20.804 1.00 34.31 209 TYR A O 1
ATOM 1665 N N . ILE A 1 210 ? -11.772 21.892 -18.962 1.00 30.09 210 ILE A N 1
ATOM 1666 C CA . ILE A 1 210 ? -10.584 22.420 -19.626 1.00 30.09 210 ILE A CA 1
ATOM 1667 C C . ILE A 1 210 ? -9.433 21.783 -18.867 1.00 30.09 210 ILE A C 1
ATOM 1669 O O . ILE A 1 210 ? -9.152 22.135 -17.722 1.00 30.09 210 ILE A O 1
ATOM 1673 N N . VAL A 1 211 ? -8.855 20.763 -19.495 1.00 35.81 211 VAL A N 1
ATOM 1674 C CA . VAL A 1 211 ? -7.646 20.069 -19.065 1.00 35.81 211 VAL A CA 1
ATOM 1675 C C . VAL A 1 211 ? -6.537 21.117 -18.969 1.00 35.81 211 VAL A C 1
ATOM 1677 O O . VAL A 1 211 ? -5.895 21.458 -19.955 1.00 35.81 211 VAL A O 1
ATOM 1680 N N . SER A 1 212 ? -6.358 21.679 -17.778 1.00 33.78 212 SER A N 1
ATOM 1681 C CA . SER A 1 212 ? -5.137 22.373 -17.394 1.00 33.78 212 SER A CA 1
ATOM 1682 C C . SER A 1 212 ? -4.080 21.287 -17.222 1.00 33.78 212 SER A C 1
ATOM 1684 O O . SER A 1 212 ? -4.065 20.632 -16.183 1.00 33.78 212 SER A O 1
ATOM 1686 N N . ASP A 1 213 ? -3.294 21.052 -18.276 1.00 37.78 213 ASP A N 1
ATOM 1687 C CA . ASP A 1 213 ? -2.021 20.322 -18.314 1.00 37.78 213 ASP A CA 1
ATOM 1688 C C . ASP A 1 213 ? -1.746 19.438 -17.090 1.00 37.78 213 ASP A C 1
ATOM 1690 O O . ASP A 1 213 ? -1.138 19.868 -16.105 1.00 37.78 213 ASP A O 1
ATOM 1694 N N . ALA A 1 214 ? -2.154 18.168 -17.166 1.00 43.66 214 ALA A N 1
ATOM 1695 C CA . ALA A 1 214 ? -1.626 17.161 -16.259 1.00 43.66 214 ALA A CA 1
ATOM 1696 C C . ALA A 1 214 ? -0.088 17.235 -16.287 1.00 43.66 214 ALA A C 1
ATOM 1698 O O . ALA A 1 214 ? 0.540 17.292 -17.345 1.00 43.66 214 ALA A O 1
ATOM 1699 N N . ILE A 1 215 ? 0.535 17.233 -15.112 1.00 56.66 215 ILE A N 1
ATOM 1700 C CA . ILE A 1 215 ? 1.987 17.392 -14.949 1.00 56.66 215 ILE A CA 1
ATOM 1701 C C . ILE A 1 215 ? 2.757 16.183 -15.522 1.00 56.66 215 ILE A C 1
ATOM 1703 O O . ILE A 1 215 ? 3.966 16.260 -15.760 1.00 56.66 215 ILE A O 1
ATOM 1707 N N . ILE A 1 216 ? 2.045 15.100 -15.857 1.00 56.69 216 ILE A N 1
ATOM 1708 C CA . ILE A 1 216 ? 2.484 14.092 -16.827 1.00 56.69 216 ILE A CA 1
ATOM 1709 C C . ILE A 1 216 ? 2.440 14.700 -18.234 1.00 56.69 216 ILE A C 1
ATOM 1711 O O . ILE A 1 216 ? 1.494 14.529 -19.004 1.00 56.69 216 ILE A O 1
ATOM 1715 N N . ARG A 1 217 ? 3.514 15.388 -18.606 1.00 61.00 217 ARG A N 1
ATOM 1716 C CA . ARG A 1 217 ? 3.726 15.808 -19.986 1.00 61.00 217 ARG A CA 1
ATOM 1717 C C . ARG A 1 217 ? 4.178 14.603 -20.803 1.00 61.00 217 ARG A C 1
ATOM 1719 O O . ARG A 1 217 ? 5.369 14.326 -20.882 1.00 61.00 217 ARG A O 1
ATOM 1726 N N . ILE A 1 218 ? 3.240 13.889 -21.433 1.00 62.78 218 ILE A N 1
ATOM 1727 C CA . ILE A 1 218 ? 3.557 12.832 -22.423 1.00 62.78 218 ILE A CA 1
ATOM 1728 C C . ILE A 1 218 ? 4.498 13.377 -23.512 1.00 62.78 218 ILE A C 1
ATOM 1730 O O . ILE A 1 218 ? 5.309 12.638 -24.052 1.00 62.78 218 ILE A O 1
ATOM 1734 N N . SER A 1 219 ? 4.463 14.685 -23.788 1.00 64.25 219 SER A N 1
ATOM 1735 C CA . SER A 1 219 ? 5.416 15.368 -24.675 1.00 64.25 219 SER A CA 1
ATOM 1736 C C . SER A 1 219 ? 6.889 15.241 -24.255 1.00 64.25 219 SER A C 1
ATOM 1738 O O . SER A 1 219 ? 7.788 15.406 -25.085 1.00 64.25 219 SER A O 1
ATOM 1740 N N . ASP A 1 220 ? 7.153 14.972 -22.975 1.00 75.62 220 ASP A N 1
ATOM 1741 C CA . ASP A 1 220 ? 8.504 14.751 -22.457 1.00 75.62 220 ASP A CA 1
ATOM 1742 C C . ASP A 1 220 ? 9.021 13.355 -22.830 1.00 75.62 220 ASP A C 1
ATO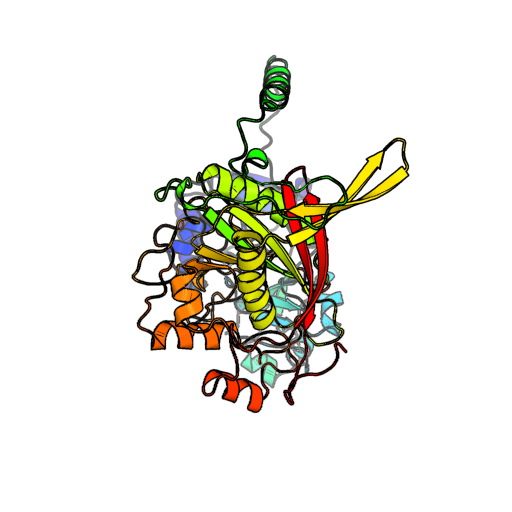M 1744 O O . ASP A 1 220 ? 10.229 13.129 -22.841 1.00 75.62 220 ASP A O 1
ATOM 1748 N N . TRP A 1 221 ? 8.123 12.424 -23.160 1.00 87.50 221 TRP A N 1
ATOM 1749 C CA . TRP A 1 221 ? 8.470 11.075 -23.581 1.00 87.50 221 TRP A CA 1
ATOM 1750 C C . TRP A 1 221 ? 8.940 11.105 -25.031 1.00 87.50 221 TRP A C 1
ATOM 1752 O O . TRP A 1 221 ? 8.307 11.717 -25.897 1.00 87.50 221 TRP A O 1
ATOM 1762 N N . LYS A 1 222 ? 10.066 10.448 -25.310 1.00 86.69 222 LYS A N 1
ATOM 1763 C CA . LYS A 1 222 ? 10.636 10.405 -26.655 1.00 86.69 222 LYS A CA 1
ATOM 1764 C C . LYS A 1 222 ? 10.376 9.053 -27.287 1.00 86.69 222 LYS A C 1
ATOM 1766 O O . LYS A 1 222 ? 10.739 8.012 -26.747 1.00 86.69 222 LYS A O 1
ATOM 1771 N N . TRP A 1 223 ? 9.768 9.102 -28.459 1.00 87.56 223 TRP A N 1
ATOM 1772 C CA . TRP A 1 223 ? 9.395 7.932 -29.230 1.00 87.56 223 TRP A CA 1
ATOM 1773 C C . TRP A 1 223 ? 10.393 7.721 -30.364 1.00 87.56 223 TRP A C 1
ATOM 1775 O O . TRP A 1 223 ? 10.749 8.667 -31.069 1.00 87.56 223 TRP A O 1
ATOM 1785 N N . GLY A 1 224 ? 10.850 6.482 -30.530 1.00 83.38 224 GLY A N 1
ATOM 1786 C CA . GLY A 1 224 ? 11.583 6.067 -31.723 1.00 83.38 224 GLY A CA 1
ATOM 1787 C C . GLY A 1 224 ? 10.666 6.047 -32.952 1.00 83.38 224 GLY A C 1
ATOM 1788 O O . GLY A 1 224 ? 9.456 6.226 -32.818 1.00 83.38 224 GLY A O 1
ATOM 1789 N N . PRO A 1 225 ? 11.186 5.818 -34.164 1.00 79.56 225 PRO A N 1
ATOM 1790 C CA . PRO A 1 225 ? 10.341 5.648 -35.345 1.00 79.56 225 PRO A CA 1
ATOM 1791 C C . PRO A 1 225 ? 9.324 4.507 -35.154 1.00 79.56 225 PRO A C 1
ATOM 1793 O O . PRO A 1 225 ? 9.622 3.506 -34.500 1.00 79.56 225 PRO A O 1
ATOM 1796 N N . ALA A 1 226 ? 8.118 4.644 -35.712 1.00 73.69 226 ALA A N 1
ATOM 1797 C CA . ALA A 1 226 ? 7.078 3.619 -35.591 1.00 73.69 226 ALA A CA 1
ATOM 1798 C C . ALA A 1 226 ? 7.564 2.270 -36.156 1.00 73.69 226 ALA A C 1
ATOM 1800 O O . ALA A 1 226 ? 8.086 2.220 -37.268 1.00 73.69 226 ALA A O 1
ATOM 1801 N N . GLY A 1 227 ? 7.418 1.186 -35.385 1.00 68.25 227 GLY A N 1
ATOM 1802 C CA . GLY A 1 227 ? 7.901 -0.149 -35.764 1.00 68.25 227 GLY A CA 1
ATOM 1803 C C . GLY A 1 227 ? 9.423 -0.336 -35.690 1.00 68.25 227 GLY A C 1
ATOM 1804 O O . GLY A 1 227 ? 9.913 -1.414 -36.018 1.00 68.25 227 GLY A O 1
ATOM 1805 N N . SER A 1 228 ? 10.177 0.679 -35.253 1.00 72.62 228 SER A N 1
ATOM 1806 C CA . SER A 1 228 ? 11.625 0.589 -35.062 1.00 72.62 228 SER A CA 1
ATOM 1807 C C . SER A 1 228 ? 11.984 0.197 -33.632 1.00 72.62 228 SER A C 1
ATOM 1809 O O . SER A 1 228 ? 11.370 0.652 -32.663 1.00 72.62 228 SER A O 1
ATOM 1811 N N . GLN A 1 229 ? 13.035 -0.615 -33.512 1.00 72.56 229 GLN A N 1
ATOM 1812 C CA . GLN A 1 229 ? 13.677 -0.915 -32.233 1.00 72.56 229 GLN A CA 1
ATOM 1813 C C . GLN A 1 229 ? 14.680 0.169 -31.810 1.00 72.56 229 GLN A C 1
ATOM 1815 O O . GLN A 1 229 ? 15.150 0.160 -30.676 1.00 72.56 229 GLN A O 1
ATOM 1820 N N . ASN A 1 230 ? 14.990 1.125 -32.692 1.00 80.75 230 ASN A N 1
ATOM 1821 C CA . ASN A 1 230 ? 15.959 2.171 -32.397 1.00 80.75 230 ASN A CA 1
ATOM 1822 C C . ASN A 1 230 ? 15.335 3.236 -31.498 1.00 80.75 230 ASN A C 1
ATOM 1824 O O . ASN A 1 230 ? 14.373 3.918 -31.867 1.00 80.75 230 ASN A O 1
ATOM 1828 N N . CYS A 1 231 ? 15.922 3.394 -30.320 1.00 82.12 231 CYS A N 1
ATOM 1829 C CA . CYS A 1 231 ? 15.535 4.413 -29.364 1.00 82.12 231 CYS A CA 1
ATOM 1830 C C . CYS A 1 231 ? 16.124 5.776 -29.751 1.00 82.12 231 CYS A C 1
ATOM 1832 O O . CYS A 1 231 ? 17.246 5.845 -30.259 1.00 82.12 231 CYS A O 1
ATOM 1834 N N . PRO A 1 232 ? 15.387 6.877 -29.532 1.00 79.06 232 PRO A N 1
ATOM 1835 C CA . PRO A 1 232 ? 15.900 8.209 -29.812 1.00 79.06 232 PRO A CA 1
ATOM 1836 C C . PRO A 1 232 ? 17.088 8.523 -28.893 1.00 79.06 232 PRO A C 1
ATOM 1838 O O . PRO A 1 232 ? 17.092 8.166 -27.711 1.00 79.06 232 PRO A O 1
ATOM 1841 N N . VAL A 1 233 ? 18.090 9.229 -29.421 1.00 70.94 233 VAL A N 1
ATOM 1842 C CA . VAL A 1 233 ? 19.195 9.738 -28.602 1.00 70.94 233 VAL A CA 1
ATOM 1843 C C . VAL A 1 233 ? 18.650 10.868 -27.736 1.00 70.94 233 VAL A C 1
ATOM 1845 O O . VAL A 1 233 ? 18.115 11.854 -28.243 1.00 70.94 233 VAL A O 1
ATOM 1848 N N . PHE A 1 234 ? 18.759 10.704 -26.421 1.00 68.56 234 PHE A N 1
ATOM 1849 C CA . PHE A 1 234 ? 18.325 11.702 -25.457 1.00 68.56 234 PHE A CA 1
ATOM 1850 C C . PHE A 1 234 ? 19.553 12.383 -24.870 1.00 68.56 234 PHE A C 1
ATOM 1852 O O . PHE A 1 234 ? 20.434 11.720 -24.325 1.00 68.56 234 PHE A O 1
ATOM 1859 N N . ASP A 1 235 ? 19.608 13.702 -25.002 1.00 68.38 235 ASP A N 1
ATOM 1860 C CA . ASP A 1 235 ? 20.680 14.511 -24.444 1.00 68.38 235 ASP A CA 1
ATOM 1861 C C . ASP A 1 235 ? 20.308 14.942 -23.022 1.00 68.38 235 ASP A C 1
ATOM 1863 O O . ASP A 1 235 ? 19.669 15.975 -22.813 1.00 68.38 235 ASP A O 1
ATOM 1867 N N . HIS A 1 236 ? 20.695 14.128 -22.037 1.00 65.69 236 HIS A N 1
ATOM 1868 C CA . HIS A 1 236 ? 20.442 14.419 -20.623 1.00 65.69 236 HIS A CA 1
ATOM 1869 C C . HIS A 1 236 ? 21.156 15.692 -20.136 1.00 65.69 236 HIS A C 1
ATOM 1871 O O . HIS A 1 236 ? 20.763 16.237 -19.109 1.00 65.69 236 HIS A O 1
ATOM 1877 N N . SER A 1 237 ? 22.146 16.223 -20.870 1.00 63.06 237 SER A N 1
ATOM 1878 C CA . SER A 1 237 ? 22.785 17.501 -20.513 1.00 63.06 237 SER A CA 1
ATOM 1879 C C . SER A 1 237 ? 21.844 18.703 -20.659 1.00 63.06 237 SER A C 1
ATOM 1881 O O . SER A 1 237 ? 22.094 19.761 -20.084 1.00 63.06 237 SER A O 1
ATOM 1883 N N . LYS A 1 238 ? 20.736 18.530 -21.392 1.00 68.50 238 LYS A N 1
ATOM 1884 C CA . LYS A 1 238 ? 19.697 19.547 -21.591 1.00 68.50 238 LYS A CA 1
ATOM 1885 C C . LYS A 1 238 ? 18.539 19.439 -20.601 1.00 68.50 238 LYS A C 1
ATOM 1887 O O . LYS A 1 238 ? 17.634 20.271 -20.655 1.00 68.50 238 LYS A O 1
ATOM 1892 N N . GLU A 1 239 ? 18.521 18.430 -19.728 1.00 69.88 239 GLU A N 1
ATOM 1893 C CA . GLU A 1 239 ? 17.508 18.356 -18.674 1.00 69.88 239 GLU A CA 1
ATOM 1894 C C . GLU A 1 239 ? 17.806 19.377 -17.579 1.00 69.88 239 GLU A C 1
ATOM 1896 O O . GLU A 1 239 ? 18.921 19.466 -17.071 1.00 69.88 239 GLU A O 1
ATOM 1901 N N . ASP A 1 240 ? 16.780 20.134 -17.190 1.00 72.12 240 ASP A N 1
ATOM 1902 C CA . ASP A 1 240 ? 16.875 21.063 -16.071 1.00 72.12 240 ASP A CA 1
ATOM 1903 C C . ASP A 1 240 ? 17.137 20.278 -14.767 1.00 72.12 240 ASP A C 1
ATOM 1905 O O . ASP A 1 240 ? 16.258 19.539 -14.296 1.00 72.12 240 ASP A O 1
ATOM 1909 N N . PRO A 1 241 ? 18.317 20.446 -14.140 1.00 71.38 241 PRO A N 1
ATOM 1910 C CA . PRO A 1 241 ? 18.700 19.698 -12.952 1.00 71.38 241 PRO A CA 1
ATOM 1911 C C . PRO A 1 241 ? 17.874 20.087 -11.722 1.00 71.38 241 PRO A C 1
ATOM 1913 O O . PRO A 1 241 ? 17.955 19.400 -10.705 1.00 71.38 241 PRO A O 1
ATOM 1916 N N . THR A 1 242 ? 17.058 21.141 -11.775 1.00 74.75 242 THR A N 1
ATOM 1917 C CA . THR A 1 242 ? 16.144 21.525 -10.690 1.00 74.75 242 THR A CA 1
ATOM 1918 C C . THR A 1 242 ? 14.835 20.732 -10.720 1.00 74.75 242 THR A C 1
ATOM 1920 O O . THR A 1 242 ? 14.175 20.567 -9.691 1.00 74.75 242 THR A O 1
ATOM 1923 N N . ILE A 1 243 ? 14.476 20.152 -11.870 1.00 80.69 243 ILE A N 1
ATOM 1924 C CA . ILE A 1 243 ? 13.242 19.385 -12.024 1.00 80.69 243 ILE A CA 1
ATOM 1925 C C . ILE A 1 243 ? 13.386 18.026 -11.338 1.00 80.69 243 ILE A C 1
ATOM 1927 O O . ILE A 1 243 ? 14.249 17.216 -11.675 1.00 80.69 243 ILE A O 1
ATOM 1931 N N . ASN A 1 244 ? 12.513 17.755 -10.369 1.00 89.06 244 ASN A N 1
ATOM 1932 C CA . ASN A 1 244 ? 12.424 16.455 -9.713 1.00 89.06 244 ASN A CA 1
ATOM 1933 C C . ASN A 1 244 ? 11.273 15.648 -10.322 1.00 89.06 244 ASN A C 1
ATOM 1935 O O . ASN A 1 244 ? 10.139 16.126 -10.374 1.00 89.06 244 ASN A O 1
ATOM 1939 N N . ARG A 1 245 ? 11.575 14.430 -10.784 1.00 91.56 245 ARG A N 1
ATOM 1940 C CA . ARG A 1 245 ? 10.591 13.451 -11.266 1.00 91.56 245 ARG A CA 1
ATOM 1941 C C . ARG A 1 245 ? 10.666 12.176 -10.433 1.00 91.56 245 ARG A C 1
ATOM 1943 O O . ARG A 1 245 ? 11.757 11.780 -10.013 1.00 91.56 245 ARG A O 1
ATOM 1950 N N . MET A 1 246 ? 9.514 11.547 -10.235 1.00 95.81 246 MET A N 1
ATOM 1951 C CA . MET A 1 246 ? 9.334 10.339 -9.437 1.00 95.81 246 MET A CA 1
ATOM 1952 C C . MET A 1 246 ? 8.940 9.142 -10.309 1.00 95.81 246 MET A C 1
ATOM 1954 O O . MET A 1 246 ? 8.020 9.247 -11.119 1.00 95.81 246 MET A O 1
ATOM 1958 N N . ALA A 1 247 ? 9.560 7.984 -10.098 1.00 97.69 247 ALA A N 1
ATOM 1959 C CA . ALA A 1 247 ? 9.027 6.721 -10.607 1.00 97.69 247 ALA A CA 1
ATOM 1960 C C . ALA A 1 247 ? 8.114 6.090 -9.544 1.00 97.69 247 ALA A C 1
ATOM 1962 O O . ALA A 1 247 ? 8.561 5.793 -8.436 1.00 97.69 247 ALA A O 1
ATOM 1963 N N . VAL A 1 248 ? 6.834 5.893 -9.865 1.00 98.56 248 VAL A N 1
ATOM 1964 C CA . VAL A 1 248 ? 5.889 5.167 -9.004 1.00 98.56 248 VAL A CA 1
ATOM 1965 C C . VAL A 1 248 ? 5.979 3.690 -9.359 1.00 98.56 248 VAL A C 1
ATOM 1967 O O . VAL A 1 248 ? 5.568 3.292 -10.448 1.00 98.56 248 VAL A O 1
ATOM 1970 N N . LEU A 1 249 ? 6.543 2.894 -8.453 1.00 98.81 249 LEU A N 1
ATOM 1971 C CA . LEU A 1 249 ? 6.769 1.464 -8.629 1.00 98.81 249 LEU A CA 1
ATOM 1972 C C . LEU A 1 249 ? 5.680 0.684 -7.895 1.00 98.81 249 LEU A C 1
ATOM 1974 O O . LEU A 1 249 ? 5.606 0.722 -6.664 1.00 98.81 249 LEU A O 1
ATOM 1978 N N . VAL A 1 250 ? 4.855 -0.030 -8.658 1.00 98.75 250 VAL A N 1
ATOM 1979 C CA . VAL A 1 250 ? 3.708 -0.779 -8.139 1.00 98.75 250 VAL A CA 1
ATOM 1980 C C . VAL A 1 250 ? 3.932 -2.280 -8.352 1.00 98.75 250 VAL A C 1
ATOM 1982 O O . VAL A 1 250 ? 3.814 -2.753 -9.487 1.00 98.75 250 VAL A O 1
ATOM 1985 N N . PRO A 1 251 ? 4.256 -3.053 -7.301 1.00 98.56 251 PRO A N 1
ATOM 1986 C CA . PRO A 1 251 ? 4.355 -4.501 -7.391 1.00 98.56 251 PRO A CA 1
ATOM 1987 C C . PRO A 1 251 ? 2.944 -5.077 -7.559 1.00 98.56 251 PRO A C 1
ATOM 1989 O O . PRO A 1 251 ? 2.033 -4.752 -6.795 1.00 98.56 251 PRO A O 1
ATOM 1992 N N . PHE A 1 252 ? 2.742 -5.916 -8.573 1.00 98.12 252 PHE A N 1
ATOM 1993 C CA . PHE A 1 252 ? 1.400 -6.231 -9.049 1.00 98.12 252 PHE A CA 1
ATOM 1994 C C . PHE A 1 252 ? 1.217 -7.701 -9.431 1.00 98.12 252 PHE A C 1
ATOM 1996 O O . PHE A 1 252 ? 2.081 -8.311 -10.060 1.00 98.12 252 PHE A O 1
ATOM 2003 N N . ARG A 1 253 ? 0.057 -8.255 -9.061 1.00 95.56 253 ARG A N 1
ATOM 2004 C CA . ARG A 1 253 ? -0.505 -9.513 -9.572 1.00 95.56 253 ARG A CA 1
ATOM 2005 C C . ARG A 1 253 ? -1.979 -9.595 -9.172 1.00 95.56 253 ARG A C 1
ATOM 2007 O O . ARG A 1 253 ? -2.287 -9.457 -7.992 1.00 95.56 253 ARG A O 1
ATOM 2014 N N . ASP A 1 254 ? -2.872 -9.871 -10.121 1.00 90.62 254 ASP A N 1
ATOM 2015 C CA . ASP A 1 254 ? -4.303 -10.128 -9.873 1.00 90.62 254 ASP A CA 1
ATOM 2016 C C . ASP A 1 254 ? -5.014 -9.034 -9.031 1.00 90.62 254 ASP A C 1
ATOM 2018 O O . ASP A 1 254 ? -5.732 -9.348 -8.078 1.00 90.62 254 ASP A O 1
ATOM 2022 N N . ARG A 1 255 ? -4.778 -7.745 -9.331 1.00 90.50 255 ARG A N 1
ATOM 2023 C CA . ARG A 1 255 ? -5.377 -6.574 -8.635 1.00 90.50 255 ARG A CA 1
ATOM 2024 C C . ARG A 1 255 ? -5.919 -5.513 -9.603 1.00 90.50 255 ARG A C 1
ATOM 2026 O O . ARG A 1 255 ? -5.693 -4.316 -9.447 1.00 90.50 255 ARG A O 1
ATOM 2033 N N . PHE A 1 256 ? -6.527 -5.951 -10.709 1.00 87.50 256 PHE A N 1
ATOM 2034 C CA . PHE A 1 256 ? -6.904 -5.042 -11.801 1.00 87.50 256 PHE A CA 1
ATOM 2035 C C . PHE A 1 256 ? -7.949 -4.002 -11.373 1.00 87.50 256 PHE A C 1
ATOM 2037 O O . PHE A 1 256 ? -7.821 -2.840 -11.746 1.00 87.50 256 PHE A O 1
ATOM 2044 N N . THR A 1 257 ? -8.927 -4.391 -10.552 1.00 87.38 257 THR A N 1
ATOM 2045 C CA . THR A 1 257 ? -9.944 -3.474 -10.014 1.00 87.38 257 THR A CA 1
ATOM 2046 C C . THR A 1 257 ? -9.304 -2.373 -9.171 1.00 87.38 257 THR A C 1
ATOM 2048 O O . THR A 1 257 ? -9.613 -1.197 -9.349 1.00 87.38 257 THR A O 1
ATOM 2051 N N . GLU A 1 258 ? -8.357 -2.729 -8.302 1.00 92.19 258 GLU A N 1
ATOM 2052 C CA . GLU A 1 258 ? -7.613 -1.757 -7.507 1.00 92.19 258 GLU A CA 1
ATOM 2053 C C . GLU A 1 258 ? -6.761 -0.856 -8.393 1.00 92.19 258 GLU A C 1
ATOM 2055 O O . GLU A 1 258 ? -6.738 0.349 -8.181 1.00 92.19 258 GLU A O 1
ATOM 2060 N N . LEU A 1 259 ? -6.125 -1.402 -9.435 1.00 92.44 259 LEU A N 1
ATOM 2061 C CA . LEU A 1 259 ? -5.337 -0.611 -10.381 1.00 92.44 259 LEU A CA 1
ATOM 2062 C C . LEU A 1 259 ? -6.181 0.452 -11.103 1.00 92.44 259 LEU A C 1
ATOM 2064 O O . LEU A 1 259 ? -5.697 1.562 -11.339 1.00 92.44 259 LEU A O 1
ATOM 2068 N N . GLN A 1 260 ? -7.433 0.123 -11.438 1.00 89.44 260 GLN A N 1
ATOM 2069 C CA . GLN A 1 260 ? -8.371 1.047 -12.078 1.00 89.44 260 GLN A CA 1
ATOM 2070 C C . GLN A 1 260 ? -8.757 2.224 -11.173 1.00 89.44 260 GLN A C 1
ATOM 2072 O O . GLN A 1 260 ? -8.915 3.333 -11.682 1.00 89.44 260 GLN A O 1
ATOM 2077 N N . GLU A 1 261 ? -8.871 2.019 -9.857 1.00 93.19 261 GLU A N 1
ATOM 2078 C CA . GLU A 1 261 ? -9.048 3.121 -8.897 1.00 93.19 261 GLU A CA 1
ATOM 2079 C C . GLU A 1 261 ? -7.731 3.854 -8.608 1.00 93.19 261 GLU A C 1
ATOM 2081 O O . GLU A 1 261 ? -7.706 5.081 -8.500 1.00 93.19 261 GLU A O 1
ATOM 2086 N N . PHE A 1 262 ? -6.631 3.110 -8.513 1.00 97.56 262 PHE A N 1
ATOM 2087 C CA . PHE A 1 262 ? -5.326 3.596 -8.087 1.00 97.56 262 PHE A CA 1
ATOM 2088 C C . PHE A 1 262 ? -4.746 4.656 -9.015 1.00 97.56 262 PHE A C 1
ATOM 2090 O O . PHE A 1 262 ? -4.366 5.731 -8.550 1.00 97.56 262 PHE A O 1
ATOM 2097 N N . ILE A 1 263 ? -4.675 4.374 -10.322 1.00 95.69 263 ILE A N 1
ATOM 2098 C CA . ILE A 1 263 ? -3.991 5.266 -11.268 1.00 95.69 263 ILE A CA 1
ATOM 2099 C C . ILE A 1 263 ? -4.657 6.652 -11.320 1.00 95.69 263 ILE A C 1
ATOM 2101 O O . ILE A 1 263 ? -3.948 7.641 -11.116 1.00 95.69 263 ILE A O 1
ATOM 2105 N N . PRO A 1 264 ? -5.984 6.780 -11.530 1.00 94.75 264 PRO A N 1
ATOM 2106 C CA . PRO A 1 264 ? -6.642 8.085 -11.551 1.00 94.75 264 PRO A CA 1
ATOM 2107 C C . PRO A 1 264 ? -6.555 8.822 -10.216 1.00 94.75 264 PRO A C 1
ATOM 2109 O O . PRO A 1 264 ? -6.282 10.024 -10.199 1.00 94.75 264 PRO A O 1
ATOM 2112 N N . HIS A 1 265 ? -6.745 8.107 -9.102 1.00 96.75 265 HIS A N 1
ATOM 2113 C CA . HIS A 1 265 ? -6.687 8.690 -7.764 1.00 96.75 265 HIS A CA 1
ATOM 2114 C C . HIS A 1 265 ? -5.302 9.266 -7.470 1.00 96.75 265 HIS A C 1
ATOM 2116 O O . HIS A 1 265 ? -5.176 10.453 -7.158 1.00 96.75 265 HIS A O 1
ATOM 2122 N N . LEU A 1 266 ? -4.254 8.450 -7.615 1.00 97.38 266 LEU A N 1
ATOM 2123 C CA . LEU A 1 266 ? -2.897 8.869 -7.293 1.00 97.38 266 LEU A CA 1
ATOM 2124 C C . LEU A 1 266 ? -2.388 9.928 -8.277 1.00 97.38 266 LEU A C 1
ATOM 2126 O O . LEU A 1 266 ? -1.770 10.892 -7.839 1.00 97.38 266 LEU A O 1
ATOM 2130 N N . ASN A 1 267 ? -2.703 9.831 -9.573 1.00 95.62 267 ASN A N 1
ATOM 2131 C CA . ASN A 1 267 ? -2.356 10.876 -10.541 1.00 95.62 267 ASN A CA 1
ATOM 2132 C C . ASN A 1 267 ? -2.928 12.241 -10.135 1.00 95.62 267 ASN A C 1
ATOM 2134 O O . ASN A 1 267 ? -2.200 13.232 -10.099 1.00 95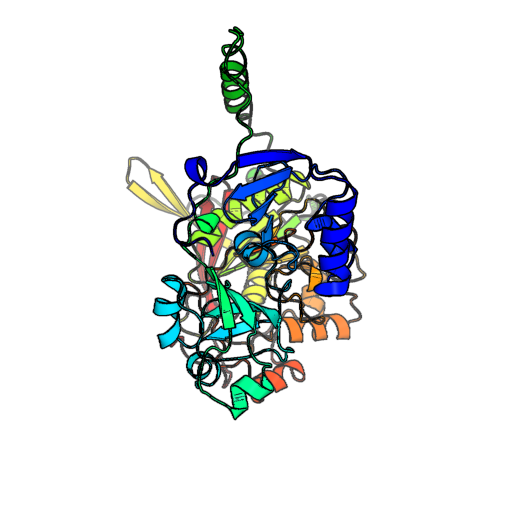.62 267 ASN A O 1
ATOM 2138 N N . ASN A 1 268 ? -4.217 12.299 -9.787 1.00 94.62 268 ASN A N 1
ATOM 2139 C CA . ASN A 1 268 ? -4.853 13.541 -9.348 1.00 94.62 268 ASN A CA 1
ATOM 2140 C C . ASN A 1 268 ? -4.223 14.060 -8.051 1.00 94.62 268 ASN A C 1
ATOM 2142 O O . ASN A 1 268 ? -3.905 15.244 -7.943 1.00 94.62 268 ASN A O 1
ATOM 2146 N N . PHE A 1 269 ? -3.981 13.166 -7.092 1.00 95.88 269 PHE A N 1
ATOM 2147 C CA . PHE A 1 269 ? -3.350 13.506 -5.823 1.00 95.88 269 PHE A CA 1
ATOM 2148 C C . PHE A 1 269 ? -1.939 14.093 -6.009 1.00 95.88 269 PHE A C 1
ATOM 2150 O O . PHE A 1 269 ? -1.607 15.109 -5.399 1.00 95.88 269 PHE A O 1
ATOM 2157 N N . LEU A 1 270 ? -1.123 13.501 -6.885 1.00 95.25 270 LEU A N 1
ATOM 2158 C CA . LEU A 1 270 ? 0.238 13.954 -7.188 1.00 95.25 270 LEU A CA 1
ATOM 2159 C C . LEU A 1 270 ? 0.257 15.256 -7.998 1.00 95.25 270 LEU A C 1
ATOM 2161 O O . LEU A 1 270 ? 1.063 16.144 -7.709 1.00 95.25 270 LEU A O 1
ATOM 2165 N N . ASN A 1 271 ? -0.651 15.410 -8.965 1.00 91.81 271 ASN A N 1
ATOM 2166 C CA . ASN A 1 271 ? -0.771 16.638 -9.754 1.00 91.81 271 ASN A CA 1
ATOM 2167 C C . ASN A 1 271 ? -1.169 17.832 -8.875 1.00 91.81 271 ASN A C 1
ATOM 2169 O O . ASN A 1 271 ? -0.581 18.902 -9.008 1.00 91.81 271 ASN A O 1
ATOM 2173 N N . ASN A 1 272 ? -2.056 17.633 -7.893 1.00 92.44 272 ASN A N 1
ATOM 2174 C CA . ASN A 1 272 ? -2.407 18.661 -6.903 1.00 92.44 272 ASN A CA 1
ATOM 2175 C C . ASN A 1 272 ? -1.214 19.110 -6.036 1.00 92.44 272 ASN A C 1
ATOM 2177 O O . ASN A 1 272 ? -1.264 20.166 -5.407 1.00 92.44 272 ASN A O 1
ATOM 2181 N N . GLN A 1 273 ? -0.139 18.319 -5.986 1.00 91.38 273 GLN A N 1
ATOM 2182 C CA . GLN A 1 273 ? 1.103 18.636 -5.274 1.00 91.38 273 GLN A CA 1
ATOM 2183 C C . GLN A 1 273 ? 2.232 19.097 -6.200 1.00 91.38 273 GLN A C 1
ATOM 2185 O O . GLN A 1 273 ? 3.353 19.309 -5.743 1.00 91.38 273 GLN A O 1
ATOM 2190 N N . ASN A 1 274 ? 1.956 19.255 -7.492 1.00 90.12 274 ASN A N 1
ATOM 2191 C CA . ASN A 1 274 ? 2.946 19.541 -8.521 1.00 90.12 274 ASN A CA 1
ATOM 2192 C C . ASN A 1 274 ? 4.072 18.498 -8.651 1.00 90.12 274 ASN A C 1
ATOM 2194 O O . ASN A 1 274 ? 5.203 18.824 -9.021 1.00 90.12 274 ASN A O 1
ATOM 2198 N N . VAL A 1 275 ? 3.775 17.228 -8.366 1.00 91.69 275 VAL A N 1
ATOM 2199 C CA . VAL A 1 275 ? 4.757 16.141 -8.439 1.00 91.69 275 VAL A CA 1
ATOM 2200 C C . VAL A 1 275 ? 4.761 15.530 -9.840 1.00 91.69 275 VAL A C 1
ATOM 2202 O O . VAL A 1 275 ? 3.789 14.905 -10.261 1.00 91.69 275 VAL A O 1
ATOM 2205 N N . ARG A 1 276 ? 5.879 15.662 -10.566 1.00 91.81 276 ARG A N 1
ATOM 2206 C CA . ARG A 1 276 ? 6.090 14.973 -11.853 1.00 91.81 276 ARG A CA 1
ATOM 2207 C C . ARG A 1 276 ? 6.342 13.493 -11.617 1.00 91.81 276 ARG A C 1
ATOM 2209 O O . ARG A 1 276 ? 7.234 13.146 -10.844 1.00 91.81 276 ARG A O 1
ATOM 2216 N N . HIS A 1 277 ? 5.604 12.630 -12.304 1.00 93.62 277 HIS A N 1
ATOM 2217 C CA . HIS A 1 277 ? 5.664 11.197 -12.046 1.00 93.62 277 HIS A CA 1
ATOM 2218 C C . HIS A 1 277 ? 5.401 10.337 -13.287 1.00 93.62 277 HIS A C 1
ATOM 2220 O O . HIS A 1 277 ? 4.769 10.786 -14.241 1.00 93.62 277 HIS A O 1
ATOM 2226 N N . THR A 1 278 ? 5.879 9.092 -13.237 1.00 94.75 278 THR A N 1
ATOM 2227 C CA . THR A 1 278 ? 5.589 8.034 -14.217 1.00 94.75 278 THR A CA 1
ATOM 2228 C C . THR A 1 278 ? 5.208 6.751 -13.482 1.00 94.75 278 THR A C 1
ATOM 2230 O O . THR A 1 278 ? 5.881 6.369 -12.523 1.00 94.75 278 THR A O 1
ATOM 2233 N N . PHE A 1 279 ? 4.147 6.077 -13.932 1.00 97.44 279 PHE A N 1
ATOM 2234 C CA . PHE A 1 279 ? 3.686 4.814 -13.354 1.00 97.44 279 PHE A CA 1
ATOM 2235 C C . PHE A 1 279 ? 4.347 3.605 -14.018 1.00 97.44 279 PHE A C 1
ATOM 2237 O O . PHE A 1 279 ? 4.230 3.414 -15.232 1.00 97.44 279 PHE A O 1
ATOM 2244 N N . PHE A 1 280 ? 4.961 2.754 -13.199 1.00 98.50 280 PHE A N 1
ATOM 2245 C CA . PHE A 1 280 ? 5.480 1.446 -13.581 1.00 98.50 280 PHE A CA 1
ATOM 2246 C C . PHE A 1 280 ? 4.751 0.366 -12.784 1.00 98.50 280 PHE A C 1
ATOM 2248 O O . PHE A 1 280 ? 4.825 0.326 -11.556 1.00 98.50 280 PHE A O 1
ATOM 2255 N N . ILE A 1 281 ? 4.043 -0.510 -13.492 1.00 98.62 281 ILE A N 1
ATOM 2256 C CA . ILE A 1 281 ? 3.295 -1.628 -12.921 1.00 98.62 281 ILE A CA 1
ATOM 2257 C C . ILE A 1 281 ? 4.098 -2.902 -13.168 1.00 98.62 281 ILE A C 1
ATOM 2259 O O . ILE A 1 281 ? 4.182 -3.383 -14.298 1.00 98.62 281 ILE A O 1
ATOM 2263 N N . ILE A 1 282 ? 4.719 -3.432 -12.118 1.00 98.75 282 ILE A N 1
ATOM 2264 C CA . ILE A 1 282 ? 5.607 -4.589 -12.200 1.00 98.75 282 ILE A CA 1
ATOM 2265 C C . ILE A 1 282 ? 4.765 -5.840 -11.967 1.00 98.75 282 ILE A C 1
ATOM 2267 O O . ILE A 1 282 ? 4.503 -6.233 -10.830 1.00 98.75 282 ILE A O 1
ATOM 2271 N N . ASN A 1 283 ? 4.295 -6.424 -13.067 1.00 98.38 283 ASN A N 1
ATOM 2272 C CA . ASN A 1 283 ? 3.347 -7.526 -13.081 1.00 98.38 283 ASN A CA 1
ATOM 2273 C C . ASN A 1 283 ? 4.074 -8.878 -13.047 1.00 98.38 283 ASN A C 1
ATOM 2275 O O . ASN A 1 283 ? 4.705 -9.271 -14.030 1.00 98.38 283 ASN A O 1
ATOM 2279 N N . GLN A 1 284 ? 3.968 -9.597 -11.930 1.00 98.12 284 GLN A N 1
ATOM 2280 C CA . GLN A 1 284 ? 4.599 -10.906 -11.753 1.00 98.12 284 GLN A CA 1
ATOM 2281 C C . GLN A 1 284 ? 3.786 -11.999 -12.463 1.00 98.12 284 GLN A C 1
ATOM 2283 O O . GLN A 1 284 ? 2.688 -12.344 -12.015 1.00 98.12 284 GLN A O 1
ATOM 2288 N N . VAL A 1 285 ? 4.329 -12.561 -13.548 1.00 96.56 285 VAL A N 1
ATOM 2289 C CA . VAL A 1 285 ? 3.630 -13.531 -14.418 1.00 96.56 285 VAL A CA 1
ATOM 2290 C C . VAL A 1 285 ? 4.105 -14.978 -14.272 1.00 96.56 285 VAL A C 1
ATOM 2292 O O . VAL A 1 285 ? 3.539 -15.860 -14.907 1.00 96.56 285 VAL A O 1
ATOM 2295 N N . ASP A 1 286 ? 5.134 -15.242 -13.464 1.00 94.94 286 ASP A N 1
ATOM 2296 C CA . ASP A 1 286 ? 5.485 -16.610 -13.056 1.00 94.94 286 ASP A CA 1
ATOM 2297 C C . ASP A 1 286 ? 4.436 -17.225 -12.111 1.00 94.94 286 ASP A C 1
ATOM 2299 O O . ASP A 1 286 ? 3.585 -16.525 -11.560 1.00 94.94 286 ASP A O 1
ATOM 2303 N N . ASP A 1 287 ? 4.541 -18.534 -11.877 1.00 92.81 287 ASP A N 1
ATOM 2304 C CA . ASP A 1 287 ? 3.662 -19.290 -10.974 1.00 92.81 287 ASP A CA 1
ATOM 2305 C C . ASP A 1 287 ? 4.196 -19.376 -9.535 1.00 92.81 287 ASP A C 1
ATOM 2307 O O . ASP A 1 287 ? 3.662 -20.115 -8.705 1.00 92.81 287 ASP A O 1
ATOM 2311 N N . LEU A 1 288 ? 5.265 -18.647 -9.203 1.00 92.62 288 LEU A N 1
ATOM 2312 C CA . LEU A 1 288 ? 5.808 -18.623 -7.847 1.00 92.62 288 LEU A CA 1
ATOM 2313 C C . LEU A 1 288 ? 4.921 -17.766 -6.938 1.00 92.62 288 LEU A C 1
ATOM 2315 O O . LEU A 1 288 ? 4.100 -16.961 -7.389 1.00 92.62 288 LEU A O 1
ATOM 2319 N N . ARG A 1 289 ? 5.091 -17.901 -5.620 1.00 93.06 289 ARG A N 1
ATOM 2320 C CA . ARG A 1 289 ? 4.440 -17.006 -4.647 1.00 93.06 289 ARG A CA 1
ATOM 2321 C C . ARG A 1 289 ? 4.790 -15.538 -4.931 1.00 93.06 289 ARG A C 1
ATOM 2323 O O . ARG A 1 289 ? 5.790 -15.226 -5.570 1.00 93.06 289 ARG A O 1
ATOM 2330 N N . PHE A 1 290 ? 3.928 -14.620 -4.506 1.00 95.25 290 PHE A N 1
ATOM 2331 C CA . PHE A 1 290 ? 4.142 -13.197 -4.783 1.00 95.25 290 PHE A CA 1
ATOM 2332 C C . PHE A 1 290 ? 5.387 -12.683 -4.047 1.00 95.25 290 PHE A C 1
ATOM 2334 O O . PHE A 1 290 ? 5.527 -12.957 -2.856 1.00 95.25 290 PHE A O 1
ATOM 2341 N N . ASN A 1 291 ? 6.275 -11.958 -4.730 1.00 95.31 291 ASN A N 1
ATOM 2342 C CA . ASN A 1 291 ? 7.517 -11.440 -4.148 1.00 95.31 291 ASN A CA 1
ATOM 2343 C C . ASN A 1 291 ? 7.612 -9.923 -4.329 1.00 95.31 291 ASN A C 1
ATOM 2345 O O . ASN A 1 291 ? 8.151 -9.415 -5.311 1.00 95.31 291 ASN A O 1
ATOM 2349 N N . ARG A 1 292 ? 7.078 -9.190 -3.351 1.00 97.25 292 ARG A N 1
ATOM 2350 C CA . ARG A 1 292 ? 7.007 -7.726 -3.381 1.00 97.25 292 ARG A CA 1
ATOM 2351 C C . ARG A 1 292 ? 8.388 -7.068 -3.479 1.00 97.25 292 ARG A C 1
ATOM 2353 O O . ARG A 1 292 ? 8.566 -6.165 -4.292 1.00 97.25 292 ARG A O 1
ATOM 2360 N N . GLY A 1 293 ? 9.354 -7.529 -2.682 1.00 96.38 293 GLY A N 1
ATOM 2361 C CA . GLY A 1 293 ? 10.709 -6.967 -2.640 1.00 96.38 293 GLY A CA 1
ATOM 2362 C C . GLY A 1 293 ? 11.448 -7.109 -3.972 1.00 96.38 293 GLY A C 1
ATOM 2363 O O . GLY A 1 293 ? 11.957 -6.121 -4.502 1.00 96.38 293 GLY A O 1
ATOM 2364 N N . ALA A 1 294 ? 11.427 -8.308 -4.565 1.00 96.69 294 ALA A N 1
ATOM 2365 C CA . ALA A 1 294 ? 12.042 -8.549 -5.869 1.00 96.69 294 ALA A CA 1
ATOM 2366 C C . ALA A 1 294 ? 11.380 -7.719 -6.982 1.00 96.69 294 ALA A C 1
ATOM 2368 O O . ALA A 1 294 ? 12.082 -7.132 -7.801 1.00 96.69 294 ALA A O 1
ATOM 2369 N N . LEU A 1 295 ? 10.047 -7.596 -6.995 1.00 98.56 295 LEU A N 1
ATOM 2370 C CA . LEU A 1 295 ? 9.343 -6.772 -7.989 1.00 98.56 295 LEU A CA 1
ATOM 2371 C C . LEU A 1 295 ? 9.707 -5.287 -7.885 1.00 98.56 295 LEU A C 1
ATOM 2373 O O . LEU A 1 295 ? 9.833 -4.616 -8.906 1.00 98.56 295 LEU A O 1
ATOM 2377 N N . LEU A 1 296 ? 9.912 -4.768 -6.673 1.00 98.62 296 LEU A N 1
ATOM 2378 C CA . LEU A 1 296 ? 10.359 -3.388 -6.475 1.00 98.62 296 LEU A CA 1
ATOM 2379 C C . LEU A 1 296 ? 11.801 -3.178 -6.963 1.00 98.62 296 LEU A C 1
ATOM 2381 O O . LEU A 1 296 ? 12.072 -2.159 -7.600 1.00 98.62 296 LEU A O 1
ATOM 2385 N N . ASN A 1 297 ? 12.693 -4.158 -6.767 1.00 98.56 297 ASN A N 1
ATOM 2386 C CA . ASN A 1 297 ? 14.033 -4.133 -7.367 1.00 98.56 297 ASN A CA 1
ATOM 2387 C C . ASN A 1 297 ? 13.956 -4.111 -8.900 1.00 98.56 297 ASN A C 1
ATOM 2389 O O . ASN A 1 297 ? 14.592 -3.270 -9.533 1.00 98.56 297 ASN A O 1
ATOM 2393 N N . VAL A 1 298 ? 13.141 -4.991 -9.494 1.00 98.69 298 VAL A N 1
ATOM 2394 C CA . VAL A 1 298 ? 12.923 -5.022 -10.948 1.00 98.69 298 VAL A CA 1
ATOM 2395 C C . VAL A 1 298 ? 12.376 -3.685 -11.442 1.00 98.69 298 VAL A C 1
ATOM 2397 O O . VAL A 1 298 ? 12.891 -3.138 -12.408 1.00 98.69 298 VAL A O 1
ATOM 2400 N N . GLY A 1 299 ? 11.400 -3.098 -10.747 1.00 98.62 299 GLY A N 1
ATOM 2401 C CA . GLY A 1 299 ? 10.869 -1.778 -11.084 1.00 98.62 299 GLY A CA 1
ATOM 2402 C C . GLY A 1 299 ? 11.930 -0.679 -11.059 1.00 98.62 299 GLY A C 1
ATOM 2403 O O . GLY A 1 299 ? 11.945 0.179 -11.941 1.00 98.62 299 GLY A O 1
ATOM 2404 N N . ALA A 1 300 ? 12.847 -0.706 -10.089 1.00 98.62 300 ALA A N 1
ATOM 2405 C CA . ALA A 1 300 ? 13.939 0.260 -10.002 1.00 98.62 300 ALA A CA 1
ATOM 2406 C C . ALA A 1 300 ? 14.927 0.132 -11.176 1.00 98.62 300 ALA A C 1
ATOM 2408 O O . ALA A 1 300 ? 15.338 1.160 -11.721 1.00 98.62 300 ALA A O 1
ATOM 2409 N N . LEU A 1 301 ? 15.263 -1.101 -11.580 1.00 98.56 301 LEU A N 1
ATOM 2410 C CA . LEU A 1 301 ? 16.135 -1.386 -12.727 1.00 98.56 301 LEU A CA 1
ATOM 2411 C C . LEU A 1 301 ? 15.463 -1.029 -14.055 1.00 98.56 301 LEU A C 1
ATOM 2413 O O . LEU A 1 301 ? 16.035 -0.314 -14.865 1.00 98.56 301 LEU A O 1
ATOM 2417 N N . GLU A 1 302 ? 14.228 -1.472 -14.260 1.00 98.25 302 GLU A N 1
ATOM 2418 C CA . GLU A 1 302 ? 13.511 -1.306 -15.525 1.00 98.25 302 GLU A CA 1
ATOM 2419 C C . GLU A 1 302 ? 13.081 0.135 -15.791 1.00 98.25 302 GLU A C 1
ATOM 2421 O O . GLU A 1 302 ? 13.054 0.585 -16.936 1.00 98.25 302 GLU A O 1
ATOM 2426 N N . SER A 1 303 ? 12.765 0.888 -14.736 1.00 97.38 303 SER A N 1
ATOM 2427 C CA . SER A 1 303 ? 12.547 2.327 -14.881 1.00 97.38 303 SER A CA 1
ATOM 2428 C C . SER A 1 303 ? 13.835 3.046 -15.279 1.00 97.38 303 SER A C 1
ATOM 2430 O O . SER A 1 303 ? 13.785 3.920 -16.135 1.00 97.38 303 SER A O 1
ATOM 2432 N N . LEU A 1 304 ? 14.992 2.646 -14.736 1.00 95.62 304 LEU A N 1
ATOM 2433 C CA . LEU A 1 304 ? 16.283 3.195 -15.154 1.00 95.62 304 LEU A CA 1
ATOM 2434 C C . LEU A 1 304 ? 16.632 2.790 -16.596 1.00 95.62 304 LEU A C 1
ATOM 2436 O O . LEU A 1 304 ? 17.110 3.623 -17.358 1.00 95.62 304 LEU A O 1
ATOM 2440 N N . GLU A 1 305 ? 16.346 1.551 -16.998 1.00 94.94 305 GLU A N 1
ATOM 2441 C CA . GLU A 1 305 ? 16.538 1.072 -18.374 1.00 94.94 305 GLU A CA 1
ATOM 2442 C C . GLU A 1 305 ? 15.735 1.916 -19.375 1.00 94.94 305 GLU A C 1
ATOM 2444 O O . GLU A 1 305 ? 16.269 2.387 -20.380 1.00 94.94 305 GLU A O 1
ATOM 2449 N N . ALA A 1 306 ? 14.469 2.197 -19.056 1.00 93.69 306 ALA A N 1
ATOM 2450 C CA . ALA A 1 306 ? 13.604 3.062 -19.854 1.00 93.69 306 ALA A CA 1
ATOM 2451 C C . ALA A 1 306 ? 14.112 4.510 -19.965 1.00 93.69 306 ALA A C 1
ATOM 2453 O O . ALA A 1 306 ? 13.816 5.193 -20.948 1.00 93.69 306 ALA A O 1
ATOM 2454 N N . GLU A 1 307 ? 14.861 4.980 -18.969 1.00 90.75 307 GLU A N 1
ATOM 2455 C CA . GLU A 1 307 ? 15.431 6.327 -18.911 1.00 90.75 307 GLU A CA 1
ATOM 2456 C C . GLU A 1 307 ? 16.775 6.417 -19.654 1.00 90.75 307 GLU A C 1
ATOM 2458 O O . GLU A 1 307 ? 17.010 7.375 -20.389 1.00 90.75 307 GLU A O 1
ATOM 2463 N N . VAL A 1 308 ? 17.648 5.414 -19.505 1.00 90.31 308 VAL A N 1
ATOM 2464 C CA . VAL A 1 308 ? 19.028 5.422 -20.024 1.00 90.31 308 VAL A CA 1
ATOM 2465 C C . VAL A 1 308 ? 19.106 4.887 -21.450 1.00 90.31 308 VAL A C 1
ATOM 2467 O O . VAL A 1 308 ? 19.627 5.565 -22.338 1.00 90.31 308 VAL A O 1
ATOM 2470 N N . ASN A 1 309 ? 18.559 3.700 -21.698 1.00 90.00 309 ASN A N 1
ATOM 2471 C CA . ASN A 1 309 ? 18.652 3.025 -22.996 1.00 90.00 309 ASN A CA 1
ATOM 2472 C C . ASN A 1 309 ? 17.366 3.188 -23.815 1.00 90.00 309 ASN A C 1
ATOM 2474 O O . ASN A 1 309 ? 17.411 3.255 -25.043 1.00 90.00 309 ASN A O 1
ATOM 2478 N N . GLY A 1 310 ? 16.232 3.357 -23.133 1.00 91.69 310 GLY A N 1
ATOM 2479 C CA . GLY A 1 310 ? 14.912 3.259 -23.738 1.00 91.69 310 GLY A CA 1
ATOM 2480 C C . GLY A 1 310 ? 14.445 1.806 -23.803 1.00 91.69 310 GLY A C 1
ATOM 2481 O O . GLY A 1 310 ? 15.230 0.865 -23.787 1.00 91.69 310 GLY A O 1
ATOM 2482 N N . ILE A 1 311 ? 13.132 1.618 -23.851 1.00 93.44 311 ILE A N 1
ATOM 2483 C CA . ILE A 1 311 ? 12.490 0.305 -23.824 1.00 93.44 311 ILE A CA 1
ATOM 2484 C C . ILE A 1 311 ? 11.526 0.152 -24.991 1.00 93.44 311 ILE A C 1
ATOM 2486 O O . ILE A 1 311 ? 10.803 1.078 -25.350 1.00 93.44 311 ILE A O 1
ATOM 2490 N N . ILE A 1 312 ? 11.447 -1.053 -25.551 1.00 93.00 312 ILE A N 1
ATOM 2491 C CA . ILE A 1 312 ? 10.380 -1.384 -26.496 1.00 93.00 312 ILE A CA 1
ATOM 2492 C C . ILE A 1 312 ? 9.095 -1.600 -25.714 1.00 93.00 312 ILE A C 1
ATOM 2494 O O . ILE A 1 312 ? 9.031 -2.486 -24.859 1.00 93.00 312 ILE A O 1
ATOM 2498 N N . VAL A 1 313 ? 8.076 -0.803 -26.022 1.00 92.06 313 VAL A N 1
ATOM 2499 C CA . VAL A 1 313 ? 6.737 -0.950 -25.459 1.00 92.06 313 VAL A CA 1
ATOM 2500 C C . VAL A 1 313 ? 5.755 -1.314 -26.550 1.00 92.06 313 VAL A C 1
ATOM 2502 O O . VAL A 1 313 ? 5.827 -0.821 -27.676 1.00 92.06 313 VAL A O 1
ATOM 2505 N N . GLU A 1 314 ? 4.811 -2.171 -26.196 1.00 90.94 314 GLU A N 1
ATOM 2506 C CA . GLU A 1 314 ? 3.658 -2.426 -27.034 1.00 90.94 314 GLU A CA 1
ATOM 2507 C C . GLU A 1 314 ? 2.475 -1.564 -26.622 1.00 90.94 314 GLU A C 1
ATOM 2509 O O . GLU A 1 314 ? 2.177 -1.425 -25.436 1.00 90.94 314 GLU A O 1
ATOM 2514 N N . SER A 1 315 ? 1.761 -1.033 -27.605 1.00 83.31 315 SER A N 1
ATOM 2515 C CA . SER A 1 315 ? 0.523 -0.296 -27.394 1.00 83.31 315 SER A CA 1
ATOM 2516 C C . SER A 1 315 ? -0.599 -0.924 -28.211 1.00 83.31 315 SER A C 1
ATOM 2518 O O . SER A 1 315 ? -0.381 -1.439 -29.310 1.00 83.31 315 SER A O 1
ATOM 2520 N N . VAL A 1 316 ? -1.806 -0.910 -27.652 1.00 77.56 316 VAL A N 1
ATOM 2521 C CA . VAL A 1 316 ? -3.012 -1.326 -28.367 1.00 77.56 316 VAL A CA 1
ATOM 2522 C C . VAL A 1 316 ? -3.722 -0.066 -28.827 1.00 77.56 316 VAL A C 1
ATOM 2524 O O . VAL A 1 316 ? -4.115 0.761 -28.006 1.00 77.56 316 VAL A O 1
ATOM 2527 N N . THR A 1 317 ? -3.895 0.071 -30.137 1.00 70.19 317 THR A N 1
ATOM 2528 C CA . THR A 1 317 ? -4.674 1.159 -30.732 1.00 70.19 317 THR A CA 1
ATOM 2529 C C . THR A 1 317 ? -5.942 0.590 -31.346 1.00 70.19 317 THR A C 1
ATOM 2531 O O . THR A 1 317 ? -5.924 -0.469 -31.972 1.00 70.19 317 THR A O 1
ATOM 2534 N N . GLN A 1 318 ? -7.066 1.269 -31.134 1.00 63.81 318 GLN A N 1
ATOM 2535 C CA . GLN A 1 318 ? -8.329 0.899 -31.758 1.00 63.81 318 GLN A CA 1
ATOM 2536 C C . GLN A 1 318 ? -8.507 1.739 -33.021 1.00 63.81 318 GLN A C 1
ATOM 2538 O O . GLN A 1 318 ? -8.523 2.967 -32.956 1.00 63.81 318 GLN A O 1
ATOM 2543 N N . LYS A 1 319 ? -8.649 1.081 -34.173 1.00 64.00 319 LYS A N 1
ATOM 2544 C CA . LYS A 1 319 ? -8.920 1.736 -35.455 1.00 64.00 319 LYS A CA 1
ATOM 2545 C C . LYS A 1 319 ? -10.051 0.989 -36.151 1.00 64.00 319 LYS A C 1
ATOM 2547 O O . LYS A 1 319 ? -9.947 -0.212 -36.367 1.00 64.00 319 LYS A O 1
ATOM 2552 N N . ASN A 1 320 ? -11.143 1.686 -36.472 1.00 62.62 320 ASN A N 1
ATOM 2553 C CA . ASN A 1 320 ? -12.318 1.117 -37.150 1.00 62.62 320 ASN A CA 1
ATOM 2554 C C . ASN A 1 320 ? -12.843 -0.181 -36.496 1.00 62.62 320 ASN A C 1
ATOM 2556 O O . ASN A 1 320 ? -13.060 -1.178 -37.178 1.00 62.62 320 ASN A O 1
ATOM 2560 N N . SER A 1 321 ? -12.999 -0.186 -35.167 1.00 61.91 321 SER A N 1
ATOM 2561 C CA . SER A 1 321 ? -13.461 -1.349 -34.381 1.00 61.91 321 SER A CA 1
ATOM 2562 C C . SER A 1 321 ? -12.529 -2.573 -34.371 1.00 61.91 321 SER A C 1
ATOM 2564 O O . SER A 1 321 ? -12.877 -3.590 -33.779 1.00 61.91 321 SER A O 1
ATOM 2566 N N . LEU A 1 322 ? -11.327 -2.467 -34.946 1.00 62.34 322 LEU A N 1
ATOM 2567 C CA . LEU A 1 322 ? -10.262 -3.465 -34.858 1.00 62.34 322 LEU A CA 1
ATOM 2568 C C . LEU A 1 322 ? -9.172 -2.992 -33.891 1.00 62.34 322 LEU A C 1
ATOM 2570 O O . LEU A 1 322 ? -8.784 -1.820 -33.884 1.00 62.34 322 LEU A O 1
ATOM 2574 N N . TYR A 1 323 ? -8.673 -3.915 -33.071 1.00 70.69 323 TYR A N 1
ATOM 2575 C CA . TYR A 1 323 ? -7.535 -3.676 -32.188 1.00 70.69 323 TYR A CA 1
ATOM 2576 C C . TYR A 1 323 ? -6.245 -4.011 -32.932 1.00 70.69 323 TYR A C 1
ATOM 2578 O O . TYR A 1 323 ? -6.033 -5.157 -33.325 1.00 70.69 323 TYR A O 1
ATOM 2586 N N . GLN A 1 324 ? -5.379 -3.017 -33.109 1.00 75.06 324 GLN A N 1
ATOM 2587 C CA . GLN A 1 324 ? -4.066 -3.193 -33.710 1.00 75.06 324 GLN A CA 1
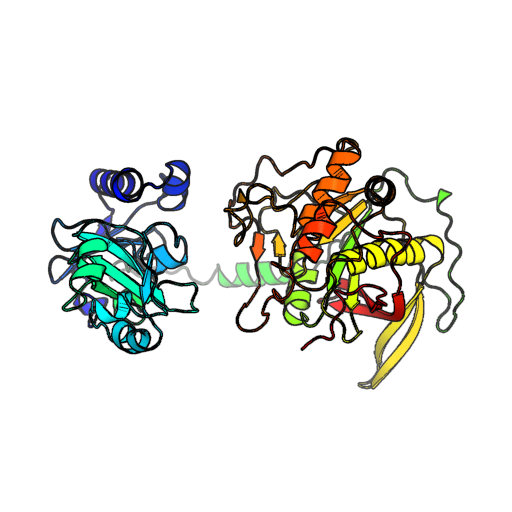ATOM 2588 C C . GLN A 1 324 ? -2.985 -3.064 -32.640 1.00 75.06 324 GLN A C 1
ATOM 2590 O O . GLN A 1 324 ? -2.939 -2.089 -31.884 1.00 75.06 324 GLN A O 1
ATOM 2595 N N . LEU A 1 325 ? -2.113 -4.068 -32.593 1.00 80.69 325 LEU A N 1
ATOM 2596 C CA . LEU A 1 325 ? -0.939 -4.078 -31.737 1.00 80.69 325 LEU A CA 1
ATOM 2597 C C . LEU A 1 325 ? 0.230 -3.438 -32.485 1.00 80.69 325 LEU A C 1
ATOM 2599 O O . LEU A 1 325 ? 0.555 -3.853 -33.597 1.00 80.69 325 LEU A O 1
ATOM 2603 N N . SER A 1 326 ? 0.861 -2.444 -31.874 1.00 84.00 326 SER A N 1
ATOM 2604 C CA . SER A 1 326 ? 2.091 -1.835 -32.378 1.00 84.00 326 SER A CA 1
ATOM 2605 C C . SER A 1 326 ? 3.173 -1.885 -31.310 1.00 84.00 326 SER A C 1
ATOM 2607 O O . SER A 1 326 ? 2.877 -1.834 -30.116 1.00 84.00 326 SER A O 1
ATOM 2609 N N . SER A 1 327 ? 4.429 -1.981 -31.738 1.00 87.94 327 SER A N 1
ATOM 2610 C CA . SER A 1 327 ? 5.598 -1.833 -30.875 1.00 87.94 327 SER A CA 1
ATOM 2611 C C . SER A 1 327 ? 6.430 -0.635 -31.319 1.00 87.94 327 SER A C 1
ATOM 2613 O O . SER A 1 327 ? 6.527 -0.317 -32.508 1.00 87.94 327 SER A O 1
ATOM 2615 N N . GLN A 1 328 ? 7.003 0.064 -30.346 1.00 89.69 328 GLN A N 1
ATOM 2616 C CA . GLN A 1 328 ? 7.828 1.242 -30.583 1.00 89.69 328 GLN A CA 1
ATOM 2617 C C . GLN A 1 328 ? 8.821 1.399 -29.434 1.00 89.69 328 GLN A C 1
ATOM 2619 O O . GLN A 1 328 ? 8.478 1.102 -28.285 1.00 89.69 328 GLN A O 1
ATOM 2624 N N . CYS A 1 329 ? 10.039 1.873 -29.718 1.00 91.38 329 CYS A N 1
ATOM 2625 C CA . CYS A 1 329 ? 10.908 2.289 -28.623 1.00 91.38 329 CYS A CA 1
ATOM 2626 C C . CYS A 1 329 ? 10.369 3.559 -27.948 1.00 91.38 329 CYS A C 1
ATOM 2628 O O . CYS A 1 329 ? 10.039 4.546 -28.609 1.00 91.38 329 CYS A O 1
ATOM 2630 N N . LEU A 1 330 ? 10.337 3.527 -26.622 1.00 90.69 330 LEU A N 1
ATOM 2631 C CA . LEU A 1 330 ? 10.008 4.615 -25.724 1.00 90.69 330 LEU A CA 1
ATOM 2632 C C . LEU A 1 330 ? 11.210 4.901 -24.822 1.00 90.69 330 LEU A C 1
ATOM 2634 O O . LEU A 1 330 ? 11.664 4.020 -24.094 1.00 90.69 330 LEU A O 1
ATOM 2638 N N . LYS A 1 331 ? 11.685 6.145 -24.825 1.00 90.38 331 LYS A N 1
ATOM 2639 C CA . LYS A 1 331 ? 12.679 6.645 -23.874 1.00 90.38 331 LYS A CA 1
ATOM 2640 C C . LYS A 1 331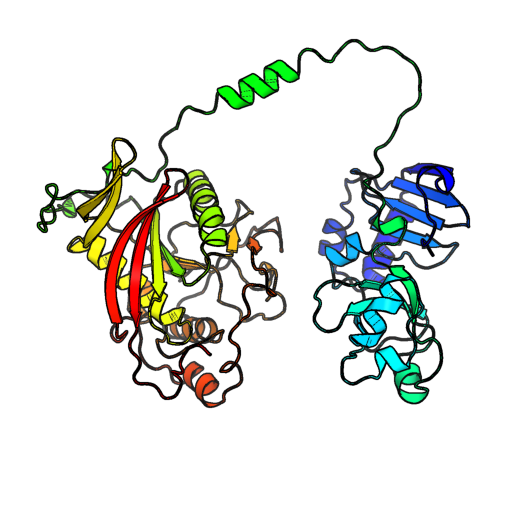 ? 12.056 7.699 -22.963 1.00 90.38 331 LYS A C 1
ATOM 2642 O O . LYS A 1 331 ? 11.375 8.616 -23.434 1.00 90.38 331 LYS A O 1
ATOM 2647 N N . LEU A 1 332 ? 12.255 7.535 -21.660 1.00 90.25 332 LEU A N 1
ATOM 2648 C CA . LEU A 1 332 ? 11.623 8.336 -20.614 1.00 90.25 332 LEU A CA 1
ATOM 2649 C C . LEU A 1 332 ? 12.590 9.362 -20.011 1.00 90.25 332 LEU A C 1
ATOM 2651 O O . LEU A 1 332 ? 13.798 9.138 -20.016 1.00 90.25 332 LEU A O 1
ATOM 2655 N N . PRO A 1 333 ? 12.074 10.480 -19.470 1.00 87.75 333 PRO A N 1
ATOM 2656 C CA . PRO A 1 333 ? 12.900 11.443 -18.749 1.00 87.75 333 PRO A CA 1
ATOM 2657 C C . PRO A 1 333 ? 13.389 10.869 -17.415 1.00 87.75 333 PRO A C 1
ATOM 2659 O O . PRO A 1 333 ? 12.666 10.107 -16.766 1.00 87.75 333 PRO A O 1
ATOM 2662 N N . PHE A 1 334 ? 14.574 11.293 -16.972 1.00 88.88 334 PHE A N 1
ATOM 2663 C CA . PHE A 1 334 ? 15.214 10.730 -15.783 1.00 88.88 334 PHE A CA 1
ATOM 2664 C C . PHE A 1 334 ? 14.406 11.004 -14.507 1.00 88.88 334 PHE A C 1
ATOM 2666 O O . PHE A 1 334 ? 13.928 12.121 -14.269 1.00 88.88 334 PHE A O 1
ATOM 2673 N N . THR A 1 335 ? 14.278 9.996 -13.642 1.00 92.12 335 THR A N 1
ATOM 2674 C CA . THR A 1 335 ? 13.637 10.151 -12.328 1.00 92.12 335 THR A CA 1
ATOM 2675 C C . THR A 1 335 ? 14.677 10.117 -11.216 1.00 92.12 335 THR A C 1
ATOM 2677 O O . THR A 1 335 ? 15.591 9.305 -11.209 1.00 92.12 335 THR A O 1
ATOM 2680 N N . LYS A 1 336 ? 14.553 11.006 -10.227 1.00 93.50 336 LYS A N 1
ATOM 2681 C CA . LYS A 1 336 ? 15.545 11.132 -9.140 1.00 93.50 336 LYS A CA 1
ATOM 2682 C C . LYS A 1 336 ? 15.219 10.266 -7.930 1.00 93.50 336 LYS A C 1
ATOM 2684 O O . LYS A 1 336 ? 16.094 9.948 -7.119 1.00 93.50 336 LYS A O 1
ATOM 2689 N N . TYR A 1 337 ? 13.950 9.917 -7.771 1.00 97.56 337 TYR A N 1
ATOM 2690 C CA . TYR A 1 337 ? 13.452 9.211 -6.605 1.00 97.56 337 TYR A CA 1
ATOM 2691 C C . TYR A 1 337 ? 12.285 8.295 -6.969 1.00 97.56 337 TYR A C 1
ATOM 2693 O O . TYR A 1 337 ? 11.669 8.422 -8.027 1.00 97.56 337 TYR A O 1
ATOM 2701 N N . LEU A 1 338 ? 12.036 7.333 -6.092 1.00 98.62 338 LEU A N 1
ATOM 2702 C CA . LEU A 1 338 ? 11.106 6.231 -6.262 1.00 98.62 338 LEU A CA 1
ATOM 2703 C C . LEU A 1 338 ? 10.005 6.342 -5.208 1.00 98.62 338 LEU A C 1
ATOM 2705 O O . LEU A 1 338 ? 10.296 6.660 -4.053 1.00 98.62 338 LEU A O 1
ATOM 2709 N N . ALA A 1 339 ? 8.773 6.016 -5.585 1.00 98.56 339 ALA A N 1
ATOM 2710 C CA . ALA A 1 339 ? 7.717 5.648 -4.650 1.00 98.56 339 ALA A CA 1
ATOM 2711 C C . ALA A 1 339 ? 7.494 4.137 -4.737 1.00 98.56 339 ALA A C 1
ATOM 2713 O O . ALA A 1 339 ? 7.037 3.636 -5.761 1.00 98.56 339 ALA A O 1
ATOM 2714 N N . LEU A 1 340 ? 7.826 3.419 -3.665 1.00 98.62 340 LEU A N 1
ATOM 2715 C CA . LEU A 1 340 ? 7.529 1.999 -3.496 1.00 98.62 340 LEU A CA 1
ATOM 2716 C C . LEU A 1 340 ? 6.100 1.905 -2.961 1.00 98.62 340 LEU A C 1
ATOM 2718 O O . LEU A 1 340 ? 5.873 2.260 -1.802 1.00 98.62 340 LEU A O 1
ATOM 2722 N N . HIS A 1 341 ? 5.145 1.521 -3.807 1.00 98.56 341 HIS A N 1
ATOM 2723 C CA . HIS A 1 341 ? 3.734 1.795 -3.545 1.00 98.56 341 HIS A CA 1
ATOM 2724 C C . HIS A 1 341 ? 2.842 0.568 -3.724 1.00 98.56 341 HIS A C 1
ATOM 2726 O O . HIS A 1 341 ? 2.768 0.001 -4.811 1.00 98.56 341 HIS A O 1
ATOM 2732 N N . ASP A 1 342 ? 2.095 0.205 -2.684 1.00 97.81 342 ASP A N 1
ATOM 2733 C CA . ASP A 1 342 ? 1.053 -0.819 -2.798 1.00 97.81 342 ASP A CA 1
ATOM 2734 C C . ASP A 1 342 ? -0.148 -0.283 -3.591 1.00 97.81 342 ASP A C 1
ATOM 2736 O O . ASP A 1 342 ? -0.574 0.855 -3.391 1.00 97.81 342 ASP A O 1
ATOM 2740 N N . VAL A 1 343 ? -0.704 -1.101 -4.488 1.00 97.50 343 VAL A N 1
ATOM 2741 C CA . VAL A 1 343 ? -1.811 -0.700 -5.381 1.00 97.50 343 VAL A CA 1
ATOM 2742 C C . VAL A 1 343 ? -3.132 -0.451 -4.641 1.00 97.50 343 VAL A C 1
ATOM 2744 O O . VAL A 1 343 ? -3.999 0.252 -5.147 1.00 97.50 343 VAL A O 1
ATOM 2747 N N . ASP A 1 344 ? -3.301 -1.021 -3.446 1.00 95.31 344 ASP A N 1
ATOM 2748 C CA . ASP A 1 344 ? -4.546 -0.971 -2.674 1.00 95.31 344 ASP A CA 1
ATOM 2749 C C . ASP A 1 344 ? -4.562 0.124 -1.591 1.00 95.31 344 ASP A C 1
ATOM 2751 O O . ASP A 1 344 ? -5.547 0.253 -0.859 1.00 95.31 344 ASP A O 1
ATOM 2755 N N . LEU A 1 345 ? -3.502 0.928 -1.479 1.00 96.25 345 LEU A N 1
ATOM 2756 C CA . LEU A 1 345 ? -3.414 2.051 -0.547 1.00 96.25 345 LEU A CA 1
ATOM 2757 C C . LEU A 1 345 ? -3.566 3.367 -1.306 1.00 96.25 345 LEU A C 1
ATOM 2759 O O . LEU A 1 345 ? -2.769 3.679 -2.179 1.00 96.25 345 LEU A O 1
ATOM 2763 N N . LEU A 1 346 ? -4.570 4.167 -0.958 1.00 96.81 346 LEU A N 1
ATOM 2764 C CA . LEU A 1 346 ? -4.862 5.431 -1.633 1.00 96.81 346 LEU A CA 1
ATOM 2765 C C . LEU A 1 346 ? -4.721 6.592 -0.643 1.00 96.81 346 LEU A C 1
ATOM 2767 O O . LEU A 1 346 ? -5.412 6.582 0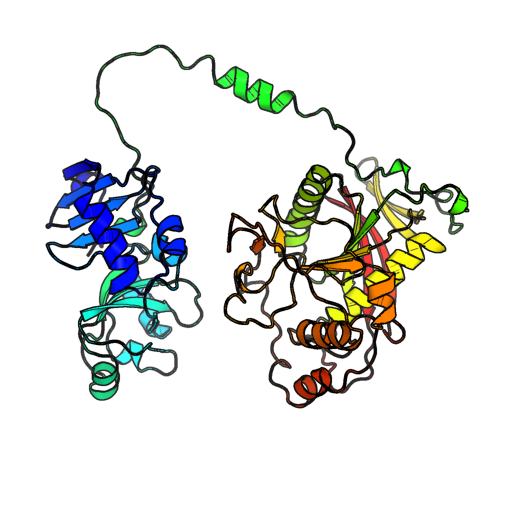.377 1.00 96.81 346 LEU A O 1
ATOM 2771 N N . PRO A 1 347 ? -3.830 7.573 -0.882 1.00 96.69 347 PRO A N 1
ATOM 2772 C CA . PRO A 1 347 ? -3.679 8.713 0.018 1.00 96.69 347 PRO A CA 1
ATOM 2773 C C . PRO A 1 347 ? -4.900 9.635 -0.077 1.00 96.69 347 PRO A C 1
ATOM 2775 O O . PRO A 1 347 ? -5.298 10.027 -1.168 1.00 96.69 347 PRO A O 1
ATOM 2778 N N . GLU A 1 348 ? -5.477 10.003 1.060 1.00 95.38 348 GLU A N 1
ATOM 2779 C CA . GLU A 1 348 ? -6.642 10.897 1.143 1.00 95.38 348 GLU A CA 1
ATOM 2780 C C . GLU A 1 348 ? -6.274 12.239 1.793 1.00 95.38 348 GLU A C 1
ATOM 2782 O O . GLU A 1 348 ? -6.803 13.280 1.412 1.00 95.38 348 GLU A O 1
ATOM 2787 N N . ASP A 1 349 ? -5.333 12.243 2.746 1.00 95.00 349 ASP A N 1
ATOM 2788 C CA . ASP A 1 349 ? -4.932 13.469 3.444 1.00 95.00 349 ASP A CA 1
ATOM 2789 C C . ASP A 1 349 ? -3.946 14.302 2.601 1.00 95.00 349 ASP A C 1
ATOM 2791 O O . ASP A 1 349 ? -2.829 13.840 2.339 1.00 95.00 349 ASP A O 1
ATOM 2795 N N . PRO A 1 350 ? -4.277 15.555 2.223 1.00 92.44 350 PRO A N 1
ATOM 2796 C CA . PRO A 1 350 ? -3.380 16.430 1.464 1.00 92.44 350 PRO A CA 1
ATOM 2797 C C . PRO A 1 350 ? -2.051 16.753 2.169 1.00 92.44 350 PRO A C 1
ATOM 2799 O O . PRO A 1 350 ? -1.124 17.265 1.528 1.00 92.44 350 PRO A O 1
ATOM 2802 N N . ALA A 1 351 ? -1.934 16.493 3.477 1.00 92.69 351 ALA A N 1
ATOM 2803 C CA . ALA A 1 351 ? -0.694 16.619 4.238 1.00 92.69 351 ALA A CA 1
ATOM 2804 C C . ALA A 1 351 ? 0.343 15.532 3.894 1.00 92.69 351 ALA A C 1
ATOM 2806 O O . ALA A 1 351 ? 1.525 15.709 4.194 1.00 92.69 351 ALA A O 1
ATOM 2807 N N . LEU A 1 352 ? -0.057 14.435 3.242 1.00 95.19 352 LEU A N 1
ATOM 2808 C CA . LEU A 1 352 ? 0.850 13.385 2.772 1.00 95.19 352 LEU A CA 1
ATOM 2809 C C . LEU A 1 352 ? 1.613 13.870 1.535 1.00 95.19 352 LEU A C 1
ATOM 2811 O O . LEU A 1 352 ? 1.083 13.873 0.424 1.00 95.19 352 LEU A O 1
ATOM 2815 N N . LYS A 1 353 ? 2.859 14.314 1.726 1.00 94.50 353 LYS A N 1
ATOM 2816 C CA . LYS A 1 353 ? 3.669 14.914 0.656 1.00 94.50 353 LYS A CA 1
ATOM 2817 C C . LYS A 1 353 ? 4.530 13.890 -0.074 1.00 94.50 353 LYS A C 1
ATOM 2819 O O . LYS A 1 353 ? 5.388 13.265 0.540 1.00 94.50 353 LYS A O 1
ATOM 2824 N N . TYR A 1 354 ? 4.371 13.810 -1.396 1.00 96.06 354 TYR A N 1
ATOM 2825 C CA . TYR A 1 354 ? 5.140 12.916 -2.278 1.00 96.06 354 TYR A CA 1
ATOM 2826 C C . TYR A 1 354 ? 6.410 13.565 -2.855 1.00 96.06 354 TYR A C 1
ATOM 2828 O O . TYR A 1 354 ? 6.872 13.249 -3.956 1.00 96.06 354 TYR A O 1
ATOM 2836 N N . ASN A 1 355 ? 6.975 14.512 -2.114 1.00 92.00 355 ASN A N 1
ATOM 2837 C CA . ASN A 1 355 ? 8.137 15.274 -2.547 1.00 92.00 355 ASN A CA 1
ATOM 2838 C C . ASN A 1 355 ? 9.414 14.433 -2.449 1.00 92.00 355 ASN A C 1
ATOM 2840 O O . ASN A 1 355 ? 9.473 13.426 -1.741 1.00 92.00 355 ASN A O 1
ATOM 2844 N N . MET A 1 356 ? 10.461 14.881 -3.141 1.00 94.12 356 MET A N 1
ATOM 2845 C CA . MET A 1 356 ? 11.776 14.253 -3.066 1.00 94.12 356 MET A CA 1
ATOM 2846 C C . MET A 1 356 ? 12.274 14.213 -1.604 1.00 94.12 356 MET A C 1
ATOM 2848 O O . MET A 1 356 ? 12.273 15.256 -0.943 1.00 94.12 356 MET A O 1
ATOM 2852 N N . PRO A 1 357 ? 12.715 13.046 -1.096 1.00 95.12 357 PRO A N 1
ATOM 2853 C CA . PRO A 1 357 ? 13.275 12.935 0.249 1.00 95.12 357 PRO A CA 1
ATOM 2854 C C . PRO A 1 357 ? 14.528 13.799 0.433 1.00 95.12 357 PRO A C 1
ATOM 2856 O O . PRO A 1 357 ? 15.214 14.131 -0.536 1.00 95.12 357 PRO A O 1
ATOM 2859 N N . SER A 1 358 ? 14.867 14.134 1.678 1.00 94.00 358 SER A N 1
ATOM 2860 C CA . SER A 1 358 ? 16.142 14.790 1.996 1.00 94.00 358 SER A CA 1
ATOM 2861 C C . SER A 1 358 ? 17.293 13.773 2.032 1.00 94.00 358 SER A C 1
ATOM 2863 O O . SER A 1 358 ? 17.088 12.568 1.875 1.00 94.00 358 SER A O 1
ATOM 2865 N N . GLU A 1 359 ? 18.527 14.239 2.240 1.00 93.25 359 GLU A N 1
ATOM 2866 C CA . GLU A 1 359 ? 19.669 13.329 2.437 1.00 93.25 359 GLU A CA 1
ATOM 2867 C C . GLU A 1 359 ? 19.594 12.534 3.748 1.00 93.25 359 GLU A C 1
ATOM 2869 O O . GLU A 1 359 ? 20.276 11.522 3.880 1.00 93.25 359 GLU A O 1
ATOM 2874 N N . LEU A 1 360 ? 18.736 12.938 4.697 1.00 92.81 360 LEU A N 1
ATOM 2875 C CA . LEU A 1 360 ? 18.584 12.245 5.980 1.00 92.81 360 LEU A CA 1
ATOM 2876 C C . LEU A 1 360 ? 18.060 10.815 5.816 1.00 92.81 360 LEU A C 1
ATOM 2878 O O . LEU A 1 360 ? 18.392 9.957 6.632 1.00 92.81 360 LEU A O 1
ATOM 2882 N N . GLY A 1 361 ? 17.248 10.556 4.792 1.00 95.06 361 GLY A N 1
ATOM 2883 C CA . GLY A 1 361 ? 16.702 9.232 4.527 1.00 95.06 361 GLY A CA 1
ATOM 2884 C C . GLY A 1 361 ? 15.337 9.257 3.841 1.00 95.06 361 GLY A C 1
ATOM 2885 O O . GLY A 1 361 ? 14.853 10.324 3.451 1.00 95.06 361 GLY A O 1
ATOM 2886 N N . PRO A 1 362 ? 14.723 8.076 3.665 1.00 97.44 362 PRO A N 1
ATOM 2887 C CA . PRO A 1 362 ? 13.443 7.935 2.985 1.00 97.44 362 PRO A CA 1
ATOM 2888 C C . PRO A 1 362 ? 12.272 8.451 3.828 1.00 97.44 362 PRO A C 1
ATOM 2890 O O . PRO A 1 362 ? 12.354 8.554 5.054 1.00 97.44 362 PRO A O 1
ATOM 2893 N N . ILE A 1 363 ? 11.154 8.720 3.156 1.00 97.00 363 ILE A N 1
ATOM 2894 C CA . ILE A 1 363 ? 9.887 9.118 3.773 1.00 97.00 363 ILE A CA 1
ATOM 2895 C C . ILE A 1 363 ? 8.944 7.914 3.767 1.00 97.00 363 ILE A C 1
ATOM 2897 O O . ILE A 1 363 ? 8.548 7.436 2.707 1.00 97.00 363 ILE A O 1
ATOM 2901 N N . HIS A 1 364 ? 8.552 7.432 4.942 1.00 96.88 364 HIS A N 1
ATOM 2902 C CA . HIS A 1 364 ? 7.501 6.427 5.101 1.00 96.88 364 HIS A CA 1
ATOM 2903 C C . HIS A 1 364 ? 6.161 7.124 5.286 1.00 96.88 364 HIS A C 1
ATOM 2905 O O . HIS A 1 364 ? 5.918 7.742 6.319 1.00 96.88 364 HIS A O 1
ATOM 2911 N N . LEU A 1 365 ? 5.307 7.071 4.262 1.00 95.69 365 LEU A N 1
ATOM 2912 C CA . LEU A 1 365 ? 4.086 7.875 4.222 1.00 95.69 365 LEU A CA 1
ATOM 2913 C C . LEU A 1 365 ? 2.946 7.307 5.065 1.00 95.69 365 LEU A C 1
ATOM 2915 O O . LEU A 1 365 ? 2.076 8.068 5.478 1.00 95.69 365 LEU A O 1
ATOM 2919 N N . ILE A 1 366 ? 2.953 6.004 5.339 1.00 94.44 366 ILE A N 1
ATOM 2920 C CA . ILE A 1 366 ? 1.899 5.324 6.098 1.00 94.44 366 ILE A CA 1
ATOM 2921 C C . ILE A 1 366 ? 2.475 4.605 7.330 1.00 94.44 366 ILE A C 1
ATOM 2923 O O . ILE A 1 366 ? 2.424 3.382 7.419 1.00 94.44 366 ILE A O 1
ATOM 2927 N N . PRO A 1 367 ? 3.043 5.332 8.310 1.00 91.44 367 PRO A N 1
ATOM 2928 C CA . PRO A 1 367 ? 3.461 4.741 9.578 1.00 91.44 367 PRO A CA 1
ATOM 2929 C C . PRO A 1 367 ? 2.300 4.038 10.278 1.00 91.44 367 PRO A C 1
ATOM 2931 O O . PRO A 1 367 ? 1.131 4.302 9.991 1.00 91.44 367 PRO A O 1
ATOM 2934 N N . PHE A 1 368 ? 2.626 3.166 11.235 1.00 89.38 368 PHE A N 1
ATOM 2935 C CA . PHE A 1 368 ? 1.650 2.314 11.914 1.00 89.38 368 PHE A CA 1
ATOM 2936 C C . PHE A 1 368 ? 0.396 3.086 12.361 1.00 89.38 368 PHE A C 1
ATOM 2938 O O . PHE A 1 368 ? -0.716 2.688 12.035 1.00 89.38 368 PHE A O 1
ATOM 2945 N N . TYR A 1 369 ? 0.555 4.256 12.987 1.00 85.50 369 TYR A N 1
ATOM 2946 C CA . TYR A 1 369 ? -0.552 5.065 13.510 1.00 85.50 369 TYR A CA 1
ATOM 2947 C C . TYR A 1 369 ? -1.495 5.656 12.440 1.00 85.50 369 TYR A C 1
ATOM 2949 O O . TYR A 1 369 ? -2.569 6.141 12.792 1.00 85.50 369 TYR A O 1
ATOM 2957 N N . LEU A 1 370 ? -1.123 5.621 11.155 1.00 86.94 370 LEU A N 1
ATOM 2958 C CA . LEU A 1 370 ? -1.991 5.972 10.020 1.00 86.94 370 LEU A CA 1
ATOM 2959 C C . LEU A 1 370 ? -2.510 4.742 9.273 1.00 86.94 370 LEU A C 1
ATOM 2961 O O . LEU A 1 370 ? -3.423 4.865 8.461 1.00 86.94 370 LEU A O 1
ATOM 2965 N N . HIS A 1 371 ? -1.932 3.564 9.513 1.00 86.50 371 HIS A N 1
ATOM 2966 C CA . HIS A 1 371 ? -2.259 2.369 8.758 1.00 86.50 371 HIS A CA 1
ATOM 2967 C C . HIS A 1 371 ? -3.562 1.722 9.271 1.00 86.50 371 HIS A C 1
ATOM 2969 O O . HIS A 1 371 ? -3.590 1.244 10.407 1.00 86.50 371 HIS A O 1
ATOM 2975 N N . PRO A 1 372 ? -4.611 1.548 8.436 1.00 78.25 372 PRO A N 1
ATOM 2976 C CA . PRO A 1 372 ? -5.908 1.011 8.881 1.00 78.25 372 PRO A CA 1
ATOM 2977 C C . PRO A 1 372 ? -5.838 -0.385 9.521 1.00 78.25 372 PRO A C 1
ATOM 2979 O O . PRO A 1 372 ? -6.611 -0.712 10.415 1.00 78.25 372 PRO A O 1
ATOM 2982 N N . ARG A 1 373 ? -4.903 -1.225 9.055 1.00 81.75 373 ARG A N 1
ATOM 2983 C CA . ARG A 1 373 ? -4.658 -2.581 9.577 1.00 81.75 373 ARG A CA 1
ATOM 2984 C C . ARG A 1 373 ? -3.540 -2.714 10.620 1.00 81.75 373 ARG A C 1
ATOM 2986 O O . ARG A 1 373 ? -3.745 -3.424 11.591 1.00 81.75 373 ARG A O 1
ATOM 2993 N N . TYR A 1 374 ? -2.365 -2.115 10.416 1.00 80.50 374 TYR A N 1
ATOM 2994 C CA . TYR A 1 374 ? -1.161 -2.385 11.219 1.00 80.50 374 TYR A CA 1
ATOM 2995 C C . TYR A 1 374 ? -0.912 -1.356 12.330 1.00 80.50 374 TYR A C 1
ATOM 2997 O O . TYR A 1 374 ? 0.209 -1.226 12.809 1.00 80.50 374 TYR A O 1
ATOM 3005 N N . TYR A 1 375 ? -1.949 -0.652 12.785 1.00 76.75 375 TYR A N 1
ATOM 3006 C CA . TYR A 1 375 ? -1.854 0.384 13.821 1.00 76.75 375 TYR A CA 1
ATOM 3007 C C . TYR A 1 375 ? -1.371 -0.089 15.198 1.00 76.75 375 TYR A C 1
ATOM 3009 O O . TYR A 1 375 ? -1.093 0.735 16.065 1.00 76.75 375 TYR A O 1
ATOM 3017 N N . TYR A 1 376 ? -1.251 -1.397 15.412 1.00 75.69 376 TYR A N 1
ATOM 3018 C CA . TYR A 1 376 ? -0.704 -1.992 16.631 1.00 75.69 376 TYR A CA 1
ATOM 3019 C C . TYR A 1 376 ? 0.778 -2.391 16.512 1.00 75.69 376 TYR A C 1
ATOM 3021 O O . TYR A 1 376 ? 1.390 -2.726 17.523 1.00 75.69 376 TYR A O 1
ATOM 3029 N N . PHE A 1 377 ? 1.370 -2.365 15.311 1.00 81.44 377 PHE A N 1
ATOM 3030 C CA . PHE A 1 377 ? 2.754 -2.786 15.077 1.00 81.44 377 PHE A CA 1
ATOM 3031 C C . PHE A 1 377 ? 3.661 -1.569 14.870 1.00 81.44 377 PHE A C 1
ATOM 3033 O O . PHE A 1 377 ? 3.730 -1.021 13.774 1.00 81.44 377 PHE A O 1
ATOM 3040 N N . LYS A 1 378 ? 4.338 -1.122 15.935 1.00 83.44 378 LYS A N 1
ATOM 3041 C CA . LYS A 1 378 ? 5.091 0.147 15.957 1.00 83.44 378 LYS A CA 1
ATOM 3042 C C . LYS A 1 378 ? 6.240 0.190 14.952 1.00 83.44 378 LYS A C 1
ATOM 3044 O O . LYS A 1 378 ? 6.598 1.262 14.472 1.00 83.44 378 LYS A O 1
ATOM 3049 N N . GLU A 1 379 ? 6.805 -0.967 14.640 1.00 82.88 379 GLU A N 1
ATOM 3050 C CA . GLU A 1 379 ? 7.958 -1.126 13.761 1.00 82.88 379 GLU A CA 1
ATOM 3051 C C . GLU A 1 379 ? 7.586 -1.149 12.269 1.00 82.88 379 GLU A C 1
ATOM 3053 O O . GLU A 1 379 ? 8.490 -1.130 11.434 1.00 82.88 379 GLU A O 1
ATOM 3058 N N . TYR A 1 380 ? 6.288 -1.130 11.934 1.00 88.62 380 TYR A N 1
ATOM 3059 C CA . TYR A 1 380 ? 5.768 -1.208 10.567 1.00 88.62 380 TYR A CA 1
ATOM 3060 C C . TYR A 1 380 ? 6.455 -0.238 9.593 1.00 88.62 380 TYR A C 1
ATOM 3062 O O . TYR A 1 380 ? 6.486 0.972 9.829 1.00 88.62 380 TYR A O 1
ATOM 3070 N N . ALA A 1 381 ? 6.932 -0.771 8.464 1.00 88.50 381 ALA A N 1
ATOM 3071 C CA . ALA A 1 381 ? 7.608 -0.018 7.403 1.00 88.50 381 ALA A CA 1
ATOM 3072 C C . ALA A 1 381 ? 7.068 -0.315 5.986 1.00 88.50 381 ALA A C 1
ATOM 3074 O O . ALA A 1 381 ? 7.658 0.121 4.996 1.00 88.50 381 ALA A O 1
ATOM 3075 N N . GLY A 1 382 ? 5.957 -1.051 5.875 1.00 91.31 382 GLY A N 1
ATOM 3076 C CA . GLY A 1 382 ? 5.344 -1.435 4.602 1.00 91.31 382 GLY A CA 1
ATOM 3077 C C . GLY A 1 382 ? 4.448 -0.358 3.977 1.00 91.31 382 GLY A C 1
ATOM 3078 O O . GLY A 1 382 ? 4.349 0.778 4.454 1.00 91.31 382 GLY A O 1
ATOM 3079 N N . GLY A 1 383 ? 3.732 -0.723 2.913 1.00 94.56 383 GLY A N 1
ATOM 3080 C CA . GLY A 1 383 ? 2.739 0.137 2.270 1.00 94.56 383 GLY A CA 1
ATOM 3081 C C . GLY A 1 383 ? 3.354 1.114 1.275 1.00 94.56 383 GLY A C 1
ATOM 3082 O O . GLY A 1 383 ? 3.534 0.776 0.106 1.00 94.56 383 GLY A O 1
ATOM 3083 N N . VAL A 1 384 ? 3.664 2.331 1.736 1.00 97.62 384 VAL A N 1
ATOM 3084 C CA . VAL A 1 384 ? 4.149 3.425 0.879 1.00 97.62 384 VAL A CA 1
ATOM 3085 C C . VAL A 1 384 ? 5.419 4.055 1.445 1.00 97.62 384 VAL A C 1
ATOM 3087 O O . VAL A 1 384 ? 5.396 4.692 2.502 1.00 97.62 384 VAL A O 1
ATOM 3090 N N . LEU A 1 385 ? 6.523 3.918 0.708 1.00 98.19 385 LEU A N 1
ATOM 3091 C CA . LEU A 1 385 ? 7.827 4.493 1.045 1.00 98.19 385 LEU A CA 1
ATOM 3092 C C . LEU A 1 385 ? 8.396 5.267 -0.148 1.00 98.19 385 LEU A C 1
ATOM 3094 O O . LEU A 1 385 ? 8.461 4.748 -1.260 1.00 98.19 385 LEU A O 1
ATOM 3098 N N . ILE A 1 386 ? 8.863 6.487 0.095 1.00 98.31 386 ILE A N 1
ATOM 3099 C CA . ILE A 1 386 ? 9.524 7.334 -0.897 1.00 98.31 386 ILE A CA 1
ATOM 3100 C C . ILE A 1 386 ? 11.019 7.386 -0.602 1.00 98.31 386 ILE A C 1
ATOM 3102 O O . ILE A 1 386 ? 11.424 7.697 0.517 1.00 98.31 386 ILE A O 1
ATOM 3106 N N . ILE A 1 387 ? 11.851 7.114 -1.604 1.00 98.44 387 ILE A N 1
ATOM 3107 C CA . ILE A 1 387 ? 13.304 6.999 -1.444 1.00 98.44 387 ILE A CA 1
ATOM 3108 C C . ILE A 1 387 ? 14.044 7.525 -2.675 1.00 98.44 387 ILE A C 1
ATOM 3110 O O . ILE A 1 387 ? 13.596 7.327 -3.801 1.00 98.44 387 ILE A O 1
ATOM 3114 N N . LYS A 1 388 ? 15.193 8.191 -2.503 1.00 98.19 388 LYS A N 1
ATOM 3115 C CA . LYS A 1 388 ? 16.030 8.570 -3.657 1.00 98.19 388 LYS A CA 1
ATOM 3116 C C . LYS A 1 388 ? 16.585 7.331 -4.354 1.00 98.19 388 LYS A C 1
ATOM 3118 O O . LYS A 1 388 ? 16.928 6.356 -3.687 1.00 98.19 388 LYS A O 1
ATOM 3123 N N . ARG A 1 389 ? 16.783 7.390 -5.676 1.00 96.69 389 ARG A N 1
ATOM 3124 C CA . ARG A 1 389 ? 17.441 6.295 -6.414 1.00 96.69 389 ARG A CA 1
ATOM 3125 C C . ARG A 1 389 ? 18.828 5.980 -5.848 1.00 96.69 389 ARG A C 1
ATOM 3127 O O . ARG A 1 389 ? 19.161 4.815 -5.654 1.00 96.69 389 ARG A O 1
ATOM 3134 N N . THR A 1 390 ? 19.599 7.016 -5.514 1.00 96.94 390 THR A N 1
ATOM 3135 C CA . THR A 1 390 ? 20.930 6.887 -4.901 1.00 96.94 390 THR A CA 1
ATOM 3136 C C . THR A 1 390 ? 20.878 6.169 -3.553 1.00 96.94 390 THR A C 1
ATOM 3138 O O . THR A 1 390 ? 21.661 5.255 -3.320 1.00 96.94 390 THR A O 1
ATOM 3141 N N . GLN A 1 391 ? 19.916 6.518 -2.693 1.00 98.06 391 GLN A N 1
ATOM 3142 C CA . GLN A 1 391 ? 19.707 5.861 -1.398 1.00 98.06 391 GLN A CA 1
ATOM 3143 C C . GLN A 1 391 ? 19.283 4.396 -1.577 1.00 98.06 391 GLN A C 1
ATOM 3145 O O . GLN A 1 391 ? 19.840 3.522 -0.919 1.00 98.06 391 GLN A O 1
ATOM 3150 N N . TYR A 1 392 ? 18.354 4.113 -2.500 1.00 98.31 392 TYR A N 1
ATOM 3151 C CA . TYR A 1 392 ? 17.900 2.750 -2.802 1.00 98.31 392 TYR A CA 1
ATOM 3152 C C . TYR A 1 392 ? 19.045 1.865 -3.317 1.00 98.31 392 TYR A C 1
ATOM 3154 O O . TYR A 1 392 ? 19.208 0.731 -2.869 1.00 98.31 392 TYR A O 1
ATOM 3162 N N . SER A 1 393 ? 19.890 2.405 -4.199 1.00 97.19 393 SER A N 1
ATOM 3163 C CA . SER A 1 393 ? 21.086 1.715 -4.686 1.00 97.19 393 SER A CA 1
ATOM 3164 C C . SER A 1 393 ? 22.122 1.503 -3.580 1.00 97.19 393 SER A C 1
ATOM 3166 O O . SER A 1 393 ? 22.709 0.427 -3.502 1.00 97.19 393 SER A O 1
ATOM 3168 N N . LEU A 1 394 ? 22.338 2.491 -2.703 1.00 97.12 394 LEU A N 1
ATOM 3169 C CA . LEU A 1 394 ? 23.329 2.414 -1.622 1.00 97.12 394 LEU A CA 1
ATOM 3170 C C . LEU A 1 394 ? 23.007 1.315 -0.599 1.00 97.12 394 LEU A C 1
ATOM 3172 O O . LEU A 1 394 ? 23.916 0.680 -0.061 1.00 97.12 394 LEU A O 1
ATOM 3176 N N . VAL A 1 395 ? 21.720 1.081 -0.329 1.00 96.62 395 VAL A N 1
ATOM 3177 C CA . VAL A 1 395 ? 21.272 -0.022 0.537 1.00 96.62 395 VAL A CA 1
ATOM 3178 C C . VAL A 1 395 ? 21.163 -1.363 -0.197 1.00 96.62 395 VAL A C 1
ATOM 3180 O O . VAL A 1 395 ? 20.811 -2.368 0.415 1.00 96.62 395 VAL A O 1
ATOM 3183 N N . GLY A 1 396 ? 21.465 -1.397 -1.498 1.00 97.06 396 GLY A N 1
ATOM 3184 C CA . GLY A 1 396 ? 21.380 -2.603 -2.318 1.00 97.06 396 GLY A CA 1
ATOM 3185 C C . GLY A 1 396 ? 19.945 -3.069 -2.574 1.00 97.06 396 GLY A C 1
ATOM 3186 O O . GLY A 1 396 ? 19.729 -4.269 -2.724 1.00 97.06 396 GLY A O 1
ATOM 3187 N N . GLY A 1 397 ? 18.970 -2.156 -2.600 1.00 97.50 397 GLY A N 1
ATOM 3188 C CA . GLY A 1 397 ? 17.545 -2.465 -2.765 1.00 97.50 397 GLY A CA 1
ATOM 3189 C C . GLY A 1 397 ? 16.967 -3.370 -1.673 1.00 97.50 397 GLY A C 1
ATOM 3190 O O . GLY A 1 397 ? 17.526 -3.493 -0.581 1.00 97.50 397 GLY A O 1
ATOM 3191 N N . MET A 1 398 ? 15.824 -3.989 -1.966 1.00 96.69 398 MET A N 1
ATOM 3192 C CA . MET A 1 398 ? 15.136 -4.914 -1.054 1.00 96.69 398 MET A CA 1
ATOM 3193 C C . MET A 1 398 ? 15.677 -6.342 -1.184 1.00 96.69 398 MET A C 1
ATOM 3195 O O . MET A 1 398 ? 16.220 -6.705 -2.223 1.00 96.69 398 MET A O 1
ATOM 3199 N N . SER A 1 399 ? 15.516 -7.184 -0.164 1.00 94.25 399 SER A N 1
ATOM 3200 C CA . SER A 1 399 ? 15.822 -8.616 -0.287 1.00 94.25 399 SER A CA 1
ATOM 3201 C C . SER A 1 399 ? 14.945 -9.311 -1.341 1.00 94.25 399 SER A C 1
ATOM 3203 O O . SER A 1 399 ? 13.745 -9.056 -1.443 1.00 94.25 399 SER A O 1
ATOM 3205 N N . ASN A 1 400 ? 15.541 -10.250 -2.085 1.00 93.19 400 ASN A N 1
ATOM 3206 C CA . ASN A 1 400 ? 14.840 -11.078 -3.078 1.00 93.19 400 ASN A CA 1
ATOM 3207 C C . ASN A 1 400 ? 14.234 -12.353 -2.465 1.00 93.19 400 ASN A C 1
ATOM 3209 O O . ASN A 1 400 ? 13.612 -13.149 -3.166 1.00 93.19 400 ASN A O 1
ATOM 3213 N N . SER A 1 401 ? 14.441 -12.582 -1.167 1.00 90.81 401 SER A N 1
ATOM 3214 C CA . SER A 1 401 ? 14.221 -13.891 -0.537 1.00 90.81 401 SER A CA 1
ATOM 3215 C C . SER A 1 401 ? 12.849 -14.050 0.131 1.00 90.81 401 SER A C 1
ATOM 3217 O O . SER A 1 401 ? 12.533 -15.123 0.646 1.00 90.81 401 SER A O 1
ATOM 3219 N N . PHE A 1 402 ? 12.019 -13.005 0.123 1.00 91.56 402 PHE A N 1
ATOM 3220 C CA . PHE A 1 402 ? 10.707 -13.001 0.769 1.00 91.56 402 PHE A CA 1
ATOM 3221 C C . PHE A 1 402 ? 9.592 -13.347 -0.221 1.00 91.56 402 PHE A C 1
ATOM 3223 O O . PHE A 1 402 ? 9.092 -12.506 -0.966 1.00 91.56 402 PHE A O 1
ATOM 3230 N N . TRP A 1 403 ? 9.201 -14.622 -0.207 1.00 91.75 403 TRP A N 1
ATOM 3231 C CA . TRP A 1 403 ? 8.136 -15.174 -1.043 1.00 91.75 403 TRP A CA 1
ATOM 3232 C C . TRP A 1 403 ? 6.858 -15.361 -0.220 1.00 91.75 403 TRP A C 1
ATOM 3234 O O . TRP A 1 403 ? 6.856 -16.070 0.793 1.00 91.75 403 TRP A O 1
ATOM 3244 N N . GLY A 1 404 ? 5.761 -14.753 -0.670 1.00 91.06 404 GLY A N 1
ATOM 3245 C CA . GLY A 1 404 ? 4.510 -14.646 0.080 1.00 91.06 404 GLY A CA 1
ATOM 3246 C C . GLY A 1 404 ? 4.406 -13.342 0.872 1.00 91.06 404 GLY A C 1
ATOM 3247 O O . GLY A 1 404 ? 5.129 -12.384 0.622 1.00 91.06 404 GLY A O 1
ATOM 3248 N N . TRP A 1 405 ? 3.459 -13.285 1.807 1.00 91.00 405 TRP A N 1
ATOM 3249 C CA . TRP A 1 405 ? 3.187 -12.064 2.564 1.00 91.00 405 TRP A CA 1
ATOM 3250 C C . TRP A 1 405 ? 4.116 -11.899 3.780 1.00 91.00 405 TRP A C 1
ATOM 3252 O O . TRP A 1 405 ? 4.145 -12.773 4.652 1.00 91.00 405 TRP A O 1
ATOM 3262 N N . GLY A 1 406 ? 4.758 -10.726 3.866 1.00 90.50 406 GLY A N 1
ATOM 3263 C CA . GLY A 1 406 ? 5.373 -10.146 5.063 1.00 90.50 406 GLY A CA 1
ATOM 3264 C C . GLY A 1 406 ? 6.889 -10.334 5.197 1.00 90.50 406 GLY A C 1
ATOM 3265 O O . GLY A 1 406 ? 7.471 -11.240 4.600 1.00 90.50 406 GLY A O 1
ATOM 3266 N N . ARG A 1 407 ? 7.478 -9.521 6.091 1.00 90.88 407 ARG A N 1
ATOM 3267 C CA . ARG A 1 407 ? 8.893 -9.495 6.525 1.00 90.88 407 ARG A CA 1
ATOM 3268 C C . ARG A 1 407 ? 9.874 -8.823 5.570 1.00 90.88 407 ARG A C 1
ATOM 3270 O O . ARG A 1 407 ? 10.986 -8.507 5.989 1.00 90.88 407 ARG A O 1
ATOM 3277 N N . GLU A 1 408 ? 9.492 -8.578 4.322 1.00 93.62 408 GLU A N 1
ATOM 3278 C CA . GLU A 1 408 ? 10.375 -7.923 3.357 1.00 93.62 408 GLU A CA 1
ATOM 3279 C C . GLU A 1 408 ? 10.573 -6.434 3.670 1.00 93.62 408 GLU A C 1
ATOM 3281 O O . GLU A 1 408 ? 11.636 -5.871 3.419 1.00 93.62 408 GLU A O 1
ATOM 3286 N N . ASP A 1 409 ? 9.550 -5.803 4.240 1.00 94.88 409 ASP A N 1
ATOM 3287 C CA . ASP A 1 409 ? 9.558 -4.431 4.732 1.00 94.88 409 ASP A CA 1
ATOM 3288 C C . ASP A 1 409 ? 10.337 -4.294 6.048 1.00 94.88 409 ASP A C 1
ATOM 3290 O O . ASP A 1 409 ? 11.146 -3.373 6.180 1.00 94.88 409 ASP A O 1
ATOM 3294 N N . ASP A 1 410 ? 10.152 -5.240 6.975 1.00 92.38 410 ASP A N 1
ATOM 3295 C CA . ASP A 1 410 ? 10.922 -5.347 8.222 1.00 92.38 410 ASP A CA 1
ATOM 3296 C C . ASP A 1 410 ? 12.437 -5.400 7.927 1.00 92.38 410 ASP A C 1
ATOM 3298 O O . ASP A 1 410 ? 13.230 -4.643 8.493 1.00 92.38 410 ASP A O 1
ATOM 3302 N N . GLU A 1 411 ? 12.846 -6.270 6.999 1.00 94.19 411 GLU A N 1
ATOM 3303 C CA . GLU A 1 411 ? 14.245 -6.428 6.591 1.00 94.19 411 GLU A CA 1
ATOM 3304 C C . GLU A 1 411 ? 14.781 -5.179 5.883 1.00 94.19 411 GLU A C 1
ATOM 3306 O O . GLU A 1 411 ? 15.870 -4.692 6.202 1.00 94.19 411 GLU A O 1
ATOM 3311 N N . PHE A 1 412 ? 13.997 -4.588 4.979 1.00 96.50 412 PHE A N 1
ATOM 3312 C CA . PHE A 1 412 ? 14.414 -3.373 4.287 1.00 96.50 412 PHE A CA 1
ATOM 3313 C C . PHE A 1 412 ? 14.617 -2.194 5.251 1.00 96.50 412 PHE A C 1
ATOM 3315 O O . PHE A 1 412 ? 15.545 -1.397 5.086 1.00 96.50 412 PHE A O 1
ATOM 3322 N N . GLN A 1 413 ? 13.811 -2.112 6.313 1.00 94.56 413 GLN A N 1
ATOM 3323 C CA . GLN A 1 413 ? 13.992 -1.130 7.379 1.00 94.56 413 GLN A CA 1
ATOM 3324 C C . GLN A 1 413 ? 15.362 -1.272 8.064 1.00 94.56 413 GLN A C 1
ATOM 3326 O O . GLN A 1 413 ? 16.004 -0.266 8.383 1.00 94.56 413 GLN A O 1
ATOM 3331 N N . ILE A 1 414 ? 15.831 -2.506 8.269 1.00 93.69 414 ILE A N 1
ATOM 3332 C CA . ILE A 1 414 ? 17.154 -2.795 8.838 1.00 93.69 414 ILE A CA 1
ATOM 3333 C C . ILE A 1 414 ? 18.258 -2.345 7.875 1.00 93.69 414 ILE A C 1
ATOM 3335 O O . ILE A 1 414 ? 19.204 -1.694 8.322 1.00 93.69 414 ILE A O 1
ATOM 3339 N N . ARG A 1 415 ? 18.124 -2.596 6.563 1.00 94.75 415 ARG A N 1
ATOM 3340 C CA . ARG A 1 415 ? 19.089 -2.111 5.553 1.00 94.75 415 ARG A CA 1
ATOM 3341 C C . ARG A 1 415 ? 19.227 -0.592 5.548 1.00 94.75 415 ARG A C 1
ATOM 3343 O O . ARG A 1 415 ? 20.329 -0.062 5.442 1.00 94.75 415 ARG A O 1
ATOM 3350 N N . LEU A 1 416 ? 18.108 0.117 5.674 1.00 95.94 416 LEU A N 1
ATOM 3351 C CA . LEU A 1 416 ? 18.102 1.578 5.741 1.00 95.94 416 LEU A CA 1
ATOM 3352 C C . LEU A 1 416 ? 18.837 2.076 6.989 1.00 95.94 416 LEU A C 1
ATOM 3354 O O . LEU A 1 416 ? 19.733 2.918 6.892 1.00 95.94 416 LEU A O 1
ATOM 3358 N N . LYS A 1 417 ? 18.500 1.515 8.154 1.00 94.62 417 LYS A N 1
ATOM 3359 C CA . LYS A 1 417 ? 19.114 1.888 9.434 1.00 94.62 417 LYS A CA 1
ATOM 3360 C C . LYS A 1 417 ? 20.609 1.552 9.479 1.00 94.62 417 LYS A C 1
ATOM 3362 O O . LYS A 1 417 ? 21.381 2.352 9.998 1.00 94.62 417 LYS A O 1
ATOM 3367 N N . SER A 1 418 ? 21.039 0.427 8.900 1.00 94.25 418 SER A N 1
ATOM 3368 C CA . SER A 1 418 ? 22.454 0.017 8.883 1.00 94.25 418 SER A CA 1
ATOM 3369 C C . SER A 1 418 ? 23.346 0.932 8.036 1.00 94.25 418 SER A C 1
ATOM 3371 O O . SER A 1 418 ? 24.545 1.024 8.288 1.00 94.25 418 SER A O 1
ATOM 3373 N N . LYS A 1 419 ? 22.767 1.662 7.073 1.00 95.62 419 LYS A N 1
ATOM 3374 C CA . LYS A 1 419 ? 23.442 2.725 6.307 1.00 95.62 419 LYS A CA 1
ATOM 3375 C C . LYS A 1 419 ? 23.269 4.123 6.914 1.00 95.62 419 LYS A C 1
ATOM 3377 O O . LYS A 1 419 ? 23.649 5.107 6.289 1.00 95.62 419 LYS A O 1
ATOM 3382 N N . GLY A 1 420 ? 22.723 4.220 8.128 1.00 95.94 420 GLY A N 1
ATOM 3383 C CA . GLY A 1 420 ? 22.582 5.477 8.865 1.00 95.94 420 GLY A CA 1
ATOM 3384 C C . GLY A 1 420 ? 21.397 6.345 8.442 1.00 95.94 420 GLY A C 1
ATOM 3385 O O . GLY A 1 420 ? 21.286 7.479 8.909 1.00 95.94 420 GLY A O 1
ATOM 3386 N N . PHE A 1 421 ? 20.496 5.844 7.591 1.00 97.19 421 PHE A N 1
ATOM 3387 C CA . PHE A 1 421 ? 19.331 6.614 7.165 1.00 97.19 421 PHE A CA 1
ATOM 3388 C C . PHE A 1 421 ? 18.270 6.699 8.264 1.00 97.19 421 PHE A C 1
ATOM 3390 O O . PHE A 1 421 ? 17.906 5.708 8.901 1.00 97.19 421 PHE A O 1
ATOM 3397 N N . LYS A 1 422 ? 17.715 7.900 8.437 1.00 95.19 422 LYS A N 1
ATOM 3398 C CA . LYS A 1 422 ? 16.554 8.164 9.287 1.00 95.19 422 LYS A CA 1
ATOM 3399 C C . LYS A 1 422 ? 15.290 8.064 8.445 1.00 95.19 422 LYS A C 1
ATOM 3401 O O . LYS A 1 422 ? 15.099 8.841 7.514 1.00 95.19 422 LYS A O 1
ATOM 3406 N N .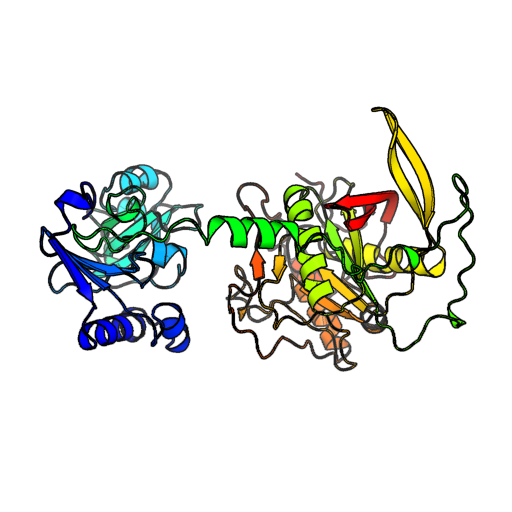 ILE A 1 423 ? 14.421 7.121 8.792 1.00 94.94 423 ILE A N 1
ATOM 3407 C CA . ILE A 1 423 ? 13.114 6.977 8.150 1.00 94.94 423 ILE A CA 1
ATOM 3408 C C . ILE A 1 423 ? 12.201 8.070 8.704 1.00 94.94 423 ILE A C 1
ATOM 3410 O O . ILE A 1 423 ? 11.838 8.055 9.880 1.00 94.94 423 ILE A O 1
ATOM 3414 N N . VAL A 1 424 ? 11.877 9.045 7.861 1.00 94.12 424 VAL A N 1
ATOM 3415 C CA . VAL A 1 424 ? 11.033 10.188 8.215 1.00 94.12 424 VAL A CA 1
ATOM 3416 C C . VAL A 1 424 ? 9.571 9.803 8.032 1.00 94.12 424 VAL A C 1
ATOM 3418 O O . VAL A 1 424 ? 9.222 9.138 7.062 1.00 94.12 424 VAL A O 1
ATOM 3421 N N . THR A 1 425 ? 8.704 10.244 8.941 1.00 92.94 425 THR A N 1
ATOM 3422 C CA . THR A 1 425 ? 7.250 10.062 8.824 1.00 92.94 425 THR A CA 1
ATOM 3423 C C . THR A 1 425 ? 6.543 11.424 8.780 1.00 92.94 425 THR A C 1
ATOM 3425 O O . THR A 1 425 ? 7.098 12.409 9.275 1.00 92.94 425 THR A O 1
ATOM 3428 N N . PRO A 1 426 ? 5.352 11.531 8.164 1.00 90.81 426 PRO A N 1
ATOM 3429 C CA . PRO A 1 426 ? 4.594 12.781 8.097 1.00 90.81 426 PRO A CA 1
ATOM 3430 C C . PRO A 1 426 ? 4.214 13.326 9.485 1.00 90.81 426 PRO A C 1
ATOM 3432 O O . PRO A 1 426 ? 3.659 12.601 10.302 1.00 90.81 426 PRO A O 1
ATOM 3435 N N . ILE A 1 427 ? 4.456 14.618 9.741 1.00 79.69 427 ILE A N 1
ATOM 3436 C CA . ILE A 1 427 ? 4.282 15.229 11.079 1.00 79.69 427 ILE A CA 1
ATOM 3437 C C . ILE A 1 427 ? 2.997 16.055 11.279 1.00 79.69 427 ILE A C 1
ATOM 3439 O O . ILE A 1 427 ? 2.727 16.468 12.398 1.00 79.69 427 ILE A O 1
ATOM 3443 N N . ASN A 1 428 ? 2.165 16.259 10.253 1.00 86.31 428 ASN A N 1
ATOM 3444 C CA . ASN A 1 428 ? 0.965 17.116 10.328 1.00 86.31 428 ASN A CA 1
ATOM 3445 C C . ASN A 1 428 ? -0.270 16.471 9.679 1.00 86.31 428 ASN A C 1
ATOM 3447 O O . ASN A 1 428 ? -1.068 17.143 9.030 1.00 86.31 428 ASN A O 1
ATOM 3451 N N . VAL A 1 429 ? -0.403 15.152 9.801 1.00 88.81 429 VAL A N 1
ATOM 3452 C CA . VAL A 1 429 ? -1.550 14.429 9.240 1.00 88.81 429 VAL A CA 1
ATOM 3453 C C . VAL A 1 429 ? -2.778 14.671 10.111 1.00 88.81 429 VAL A C 1
ATOM 3455 O O . VAL A 1 429 ? -2.737 14.500 11.328 1.00 88.81 429 VAL A O 1
ATOM 3458 N N . THR A 1 430 ? -3.873 15.076 9.481 1.00 87.38 430 THR A N 1
ATOM 3459 C CA . THR A 1 430 ? -5.106 15.525 10.139 1.00 87.38 430 THR A CA 1
ATOM 3460 C C . THR A 1 430 ? -6.192 14.454 10.144 1.00 87.38 430 THR A C 1
ATOM 3462 O O . THR A 1 430 ? -7.007 14.400 11.063 1.00 87.38 430 THR A O 1
ATOM 3465 N N . MET A 1 431 ? -6.183 13.556 9.157 1.00 88.06 431 MET A N 1
ATOM 3466 C CA . MET A 1 431 ? -7.231 12.553 8.953 1.00 88.06 431 MET A CA 1
ATOM 3467 C C . MET A 1 431 ? -7.015 11.249 9.740 1.00 88.06 431 MET A C 1
ATOM 3469 O O . MET A 1 431 ? -7.873 10.363 9.704 1.00 88.06 431 MET A O 1
ATOM 3473 N N . GLY A 1 432 ? -5.899 11.106 10.465 1.00 87.81 432 GLY A N 1
ATOM 3474 C CA . GLY A 1 432 ? -5.589 9.907 11.255 1.00 87.81 432 GLY A CA 1
ATOM 3475 C C . GLY A 1 432 ? -5.649 8.627 10.412 1.00 87.81 432 GLY A C 1
ATOM 3476 O O . GLY A 1 432 ? -5.088 8.575 9.323 1.00 87.81 432 GLY A O 1
ATOM 3477 N N . LEU A 1 433 ? -6.390 7.611 10.867 1.00 85.25 433 LEU A N 1
ATOM 3478 C CA . LEU A 1 433 ? -6.567 6.343 10.134 1.00 85.25 433 LEU A CA 1
ATOM 3479 C C . LEU A 1 433 ? -7.294 6.487 8.785 1.00 85.25 433 LEU A C 1
ATOM 3481 O O . LEU A 1 433 ? -7.280 5.554 7.990 1.00 85.25 433 LEU A O 1
ATOM 3485 N N . LYS A 1 434 ? -7.937 7.631 8.514 1.00 88.00 434 LYS A N 1
ATOM 3486 C CA . LYS A 1 434 ? -8.533 7.932 7.203 1.00 88.00 434 LYS A CA 1
ATOM 3487 C C . LYS A 1 434 ? -7.552 8.597 6.243 1.00 88.00 434 LYS A C 1
ATOM 3489 O O . LYS A 1 434 ? -7.938 8.883 5.119 1.00 88.00 434 LYS A O 1
ATOM 3494 N N . ALA A 1 435 ? -6.316 8.866 6.667 1.00 90.00 435 ALA A N 1
ATOM 3495 C CA . ALA A 1 435 ? -5.309 9.468 5.800 1.00 90.00 435 ALA A CA 1
ATOM 3496 C C . ALA A 1 435 ? -4.963 8.578 4.602 1.00 90.00 435 ALA A C 1
ATOM 3498 O O . ALA A 1 435 ? -4.554 9.095 3.566 1.00 90.00 435 ALA A O 1
ATOM 3499 N N . PHE A 1 436 ? -5.176 7.265 4.731 1.00 93.19 436 PHE A N 1
ATOM 3500 C CA . PHE A 1 436 ? -5.143 6.319 3.628 1.00 93.19 436 PHE A CA 1
ATOM 3501 C C . PHE A 1 436 ? -6.428 5.502 3.572 1.00 93.19 436 PHE A C 1
ATOM 3503 O O . PHE A 1 436 ? -6.849 4.903 4.563 1.00 93.19 436 PHE A O 1
ATOM 3510 N N . ARG A 1 437 ? -7.012 5.410 2.381 1.00 92.00 437 ARG A N 1
ATOM 3511 C CA . ARG A 1 437 ? -8.077 4.463 2.073 1.00 92.00 437 ARG A CA 1
ATOM 3512 C C . ARG A 1 437 ? -7.449 3.145 1.622 1.00 92.00 437 ARG A C 1
ATOM 3514 O O . ARG A 1 437 ? -6.700 3.114 0.652 1.00 92.00 437 ARG A O 1
ATOM 3521 N N . HIS A 1 438 ? -7.740 2.061 2.345 1.00 91.06 438 HIS A N 1
ATOM 3522 C CA . HIS A 1 438 ? -7.244 0.714 2.033 1.00 91.06 438 HIS A CA 1
ATOM 3523 C C . HIS A 1 438 ? -8.331 -0.104 1.327 1.00 91.06 438 HIS A C 1
ATOM 3525 O O . HIS A 1 438 ? -9.253 -0.605 1.973 1.00 91.06 438 HIS A O 1
ATOM 3531 N N . ILE A 1 439 ? -8.238 -0.232 0.002 1.00 86.94 439 ILE A N 1
ATOM 3532 C CA . ILE A 1 439 ? -9.198 -0.968 -0.836 1.00 86.94 439 ILE A CA 1
ATOM 3533 C C . ILE A 1 439 ? -8.834 -2.453 -0.925 1.00 86.94 439 ILE A C 1
ATOM 3535 O O . ILE A 1 439 ? -8.487 -2.974 -1.975 1.00 86.94 439 ILE A O 1
ATOM 3539 N N . HIS A 1 440 ? -8.914 -3.156 0.206 1.00 79.38 440 HIS A N 1
ATOM 3540 C CA . HIS A 1 440 ? -8.503 -4.558 0.291 1.00 79.38 440 HIS A CA 1
ATOM 3541 C C . HIS A 1 440 ? -9.618 -5.466 0.813 1.00 79.38 440 HIS A C 1
ATOM 3543 O O . HIS A 1 440 ? -9.897 -5.532 2.017 1.00 79.38 440 HIS A O 1
ATOM 3549 N N . GLN A 1 441 ? -10.230 -6.224 -0.098 1.00 71.62 441 GLN A N 1
ATOM 3550 C CA . GLN A 1 441 ? -11.241 -7.225 0.238 1.00 71.62 441 GLN A CA 1
ATOM 3551 C C . GLN A 1 441 ? -10.575 -8.561 0.595 1.00 71.62 441 GLN A C 1
ATOM 3553 O O . GLN A 1 441 ? -10.189 -9.319 -0.285 1.00 71.62 441 GLN A O 1
ATOM 3558 N N . GLU A 1 442 ? -10.446 -8.887 1.886 1.00 68.00 442 GLU A N 1
ATOM 3559 C CA . GLU A 1 442 ? -9.741 -10.113 2.328 1.00 68.00 442 GLU A CA 1
ATOM 3560 C C . GLU A 1 442 ? -10.353 -11.419 1.836 1.00 68.00 442 GLU A C 1
ATOM 3562 O O . GLU A 1 442 ? -9.629 -12.394 1.634 1.00 68.00 442 GLU A O 1
ATOM 3567 N N . ASP A 1 443 ? -11.668 -11.432 1.631 1.00 61.00 443 ASP A N 1
ATOM 3568 C CA . ASP A 1 443 ? -12.375 -12.601 1.120 1.00 61.00 443 ASP A CA 1
ATOM 3569 C C . ASP A 1 443 ? -11.992 -12.887 -0.347 1.00 61.00 443 ASP A C 1
ATOM 3571 O O . ASP A 1 443 ? -11.974 -14.048 -0.757 1.00 61.00 443 ASP A O 1
ATOM 3575 N N . GLN A 1 444 ? -11.616 -11.850 -1.109 1.00 64.06 444 GLN A N 1
ATOM 3576 C CA . GLN A 1 444 ? -11.187 -11.936 -2.512 1.00 64.06 444 GLN A CA 1
ATOM 3577 C C . GLN A 1 444 ? -9.657 -12.001 -2.659 1.00 64.06 444 GLN A C 1
ATOM 3579 O O . GLN A 1 444 ? -9.132 -12.699 -3.524 1.00 64.06 444 GLN A O 1
ATOM 3584 N N . HIS A 1 445 ? -8.923 -11.321 -1.778 1.00 76.44 445 HIS A N 1
ATOM 3585 C CA . HIS A 1 445 ? -7.477 -11.123 -1.855 1.00 76.44 445 HIS A CA 1
ATOM 3586 C C . HIS A 1 445 ? -6.779 -11.651 -0.602 1.00 76.44 445 HIS A C 1
ATOM 3588 O O . HIS A 1 445 ? -6.161 -10.912 0.165 1.00 76.44 445 HIS A O 1
ATOM 3594 N N . LYS A 1 446 ? -6.870 -12.967 -0.389 1.00 83.19 446 LYS A N 1
ATOM 3595 C CA . LYS A 1 446 ? -6.248 -13.630 0.764 1.00 83.19 446 LYS A CA 1
ATOM 3596 C C . LYS A 1 446 ? -4.733 -13.417 0.776 1.00 83.19 446 LYS A C 1
ATOM 3598 O O . LYS A 1 446 ? -4.051 -13.607 -0.231 1.00 83.19 446 LYS A O 1
ATOM 3603 N N . ARG A 1 447 ? -4.201 -13.065 1.949 1.00 85.94 447 ARG A N 1
ATOM 3604 C CA . ARG A 1 447 ? -2.754 -12.985 2.180 1.00 85.94 447 ARG A CA 1
ATOM 3605 C C . ARG A 1 447 ? -2.156 -14.382 2.225 1.00 85.94 447 ARG A C 1
ATOM 3607 O O . ARG A 1 447 ? -2.643 -15.259 2.936 1.00 85.94 447 ARG A O 1
ATOM 3614 N N . ASP A 1 448 ? -1.057 -14.554 1.512 1.00 88.06 448 ASP A N 1
ATOM 3615 C CA . ASP A 1 448 ? -0.313 -15.801 1.482 1.00 88.06 448 ASP A CA 1
ATOM 3616 C C . ASP A 1 448 ? 0.667 -15.882 2.664 1.00 88.06 448 ASP A C 1
ATOM 3618 O O . ASP A 1 448 ? 1.855 -15.585 2.546 1.00 88.06 448 ASP A O 1
ATOM 3622 N N . VAL A 1 449 ? 0.144 -16.261 3.830 1.00 86.62 449 VAL A N 1
ATOM 3623 C CA . VAL A 1 449 ? 0.864 -16.244 5.118 1.00 86.62 449 VAL A CA 1
ATOM 3624 C C . VAL A 1 449 ? 1.670 -17.516 5.409 1.00 86.62 449 VAL A C 1
ATOM 3626 O O . VAL A 1 449 ? 2.217 -17.656 6.499 1.00 86.62 449 VAL A O 1
ATOM 3629 N N . LYS A 1 450 ? 1.768 -18.458 4.460 1.00 83.62 450 LYS A N 1
ATOM 3630 C CA . LYS A 1 450 ? 2.353 -19.796 4.694 1.00 83.62 450 LYS A CA 1
ATOM 3631 C C . LYS A 1 450 ? 3.791 -19.771 5.218 1.00 83.62 450 LYS A C 1
ATOM 3633 O O . LYS A 1 450 ? 4.198 -20.674 5.936 1.00 83.62 450 LYS A O 1
ATOM 3638 N N . THR A 1 451 ? 4.557 -18.750 4.851 1.00 82.06 451 THR A N 1
ATOM 3639 C CA . THR A 1 451 ? 5.955 -18.553 5.264 1.00 82.06 451 THR A CA 1
ATOM 3640 C C . THR A 1 451 ? 6.127 -17.603 6.435 1.00 82.06 451 THR A C 1
ATOM 3642 O O . THR A 1 451 ? 7.233 -17.500 6.951 1.00 82.06 451 THR A O 1
ATOM 3645 N N . TYR A 1 452 ? 5.072 -16.916 6.870 1.00 82.69 452 TYR A N 1
ATOM 3646 C CA . TYR A 1 452 ? 5.204 -15.780 7.780 1.00 82.69 452 TYR A CA 1
ATOM 3647 C C . TYR A 1 452 ? 5.812 -16.156 9.143 1.00 82.69 452 TYR A C 1
ATOM 3649 O O . TYR A 1 452 ? 6.583 -15.386 9.713 1.00 82.69 452 TYR A O 1
ATOM 3657 N N . TYR A 1 453 ? 5.489 -17.352 9.644 1.00 83.44 453 TYR A N 1
ATOM 3658 C CA . TYR A 1 453 ? 6.016 -17.898 10.900 1.00 83.44 453 TYR A CA 1
ATOM 3659 C C . TYR A 1 453 ? 7.152 -18.914 10.695 1.00 83.44 453 TYR A C 1
ATOM 3661 O O . TYR A 1 453 ? 7.562 -19.561 11.654 1.00 83.44 453 TYR A O 1
ATOM 3669 N N . ASN A 1 454 ? 7.646 -19.094 9.464 1.00 83.00 454 ASN A N 1
ATOM 3670 C CA . ASN A 1 454 ? 8.725 -20.043 9.197 1.00 83.00 454 ASN A CA 1
ATOM 3671 C C . ASN A 1 454 ? 10.040 -19.526 9.832 1.00 83.00 454 ASN A C 1
ATOM 3673 O O . ASN A 1 454 ? 10.458 -18.411 9.499 1.00 83.00 454 ASN A O 1
ATOM 3677 N N . PRO A 1 455 ? 10.712 -20.307 10.704 1.00 85.00 455 PRO A N 1
ATOM 3678 C CA . PRO A 1 455 ? 11.992 -19.928 11.305 1.00 85.00 455 PRO A CA 1
ATOM 3679 C C . PRO A 1 455 ? 13.068 -19.524 10.289 1.00 85.00 455 PRO A C 1
ATOM 3681 O O . PRO A 1 455 ? 13.787 -18.552 10.523 1.00 85.00 455 PRO A O 1
ATOM 3684 N N . ASP A 1 456 ? 13.133 -20.192 9.136 1.00 82.12 456 ASP A N 1
ATOM 3685 C CA . ASP A 1 456 ? 14.103 -19.878 8.081 1.00 82.12 456 ASP A CA 1
ATOM 3686 C C . ASP A 1 456 ? 13.847 -18.488 7.491 1.00 82.12 456 ASP A C 1
ATOM 3688 O O . ASP A 1 456 ? 14.775 -17.727 7.225 1.00 82.12 456 ASP A O 1
ATOM 3692 N N . VAL A 1 457 ? 12.574 -18.112 7.347 1.00 83.88 457 VAL A N 1
ATOM 3693 C CA . VAL A 1 457 ? 12.170 -16.788 6.853 1.00 83.88 457 VAL A CA 1
ATOM 3694 C C . VAL A 1 457 ? 12.440 -15.706 7.892 1.00 83.88 457 VAL A C 1
ATOM 3696 O O . VAL A 1 457 ? 12.871 -14.611 7.542 1.00 83.88 457 VAL A O 1
ATOM 3699 N N . MET A 1 458 ? 12.272 -16.014 9.177 1.00 85.25 458 MET A N 1
ATOM 3700 C CA . MET A 1 458 ? 12.668 -15.108 10.257 1.00 85.25 458 MET A CA 1
ATOM 3701 C C . MET A 1 458 ? 14.187 -14.896 10.297 1.00 85.25 458 MET A C 1
ATOM 3703 O O . MET A 1 458 ? 14.643 -13.791 10.593 1.00 85.25 458 MET A O 1
ATOM 3707 N N . ASN A 1 459 ? 14.980 -15.919 9.964 1.00 86.25 459 ASN A N 1
ATOM 3708 C CA . ASN A 1 459 ? 16.435 -15.797 9.876 1.00 86.25 459 ASN A CA 1
ATOM 3709 C C . ASN A 1 459 ? 16.871 -14.858 8.734 1.00 86.25 459 ASN A C 1
ATOM 3711 O O . ASN A 1 459 ? 17.819 -14.090 8.904 1.00 86.25 459 ASN A O 1
ATOM 3715 N N . LEU A 1 460 ? 16.134 -14.836 7.614 1.00 85.44 460 LEU A N 1
ATOM 3716 C CA . LEU A 1 460 ? 16.403 -13.931 6.483 1.00 85.44 460 LEU A CA 1
ATOM 3717 C C . LEU A 1 460 ? 16.305 -12.442 6.846 1.00 85.44 460 LEU A C 1
ATOM 3719 O O . LEU A 1 460 ? 16.907 -11.619 6.165 1.00 85.44 460 LEU A O 1
ATOM 3723 N N . ILE A 1 461 ? 15.590 -12.080 7.917 1.00 85.62 461 ILE A N 1
ATOM 3724 C CA . ILE A 1 461 ? 15.524 -10.692 8.408 1.00 85.62 461 ILE A CA 1
ATOM 3725 C C . ILE A 1 461 ? 16.892 -10.239 8.940 1.00 85.62 461 ILE A C 1
ATOM 3727 O O . ILE A 1 461 ? 17.269 -9.079 8.795 1.00 85.62 461 ILE A O 1
ATOM 3731 N N . ARG A 1 462 ? 17.634 -11.150 9.584 1.00 82.38 462 ARG A N 1
ATOM 3732 C CA . ARG A 1 462 ? 18.945 -10.863 10.190 1.00 82.38 462 ARG A CA 1
ATOM 3733 C C . ARG A 1 462 ? 20.097 -11.128 9.229 1.00 82.38 462 ARG A C 1
ATOM 3735 O O . ARG A 1 462 ? 21.101 -10.428 9.284 1.00 82.38 462 ARG A O 1
ATOM 3742 N N . ASN A 1 463 ? 19.936 -12.127 8.366 1.00 82.81 463 ASN A N 1
ATOM 3743 C CA . ASN A 1 463 ? 20.926 -12.565 7.392 1.00 82.81 463 ASN A CA 1
ATOM 3744 C C . ASN A 1 463 ? 20.327 -12.464 5.987 1.00 82.81 463 ASN A C 1
ATOM 3746 O O . ASN A 1 463 ? 19.906 -13.476 5.416 1.00 82.81 463 ASN A O 1
ATOM 3750 N N . PRO A 1 464 ? 20.208 -11.246 5.444 1.00 73.62 464 PRO A N 1
ATOM 3751 C CA . PRO A 1 464 ? 19.492 -11.057 4.204 1.00 73.62 464 PRO A CA 1
ATOM 3752 C C . PRO A 1 464 ? 20.293 -11.550 3.005 1.00 73.62 464 PRO A C 1
ATOM 3754 O O . PRO A 1 464 ? 21.500 -11.336 2.901 1.00 73.62 464 PRO A O 1
ATOM 3757 N N . ILE A 1 465 ? 19.590 -12.184 2.069 1.00 79.56 465 ILE A N 1
ATOM 3758 C CA . ILE A 1 465 ? 20.179 -12.750 0.857 1.00 79.56 465 ILE A CA 1
ATOM 3759 C C . ILE A 1 465 ? 19.663 -11.980 -0.357 1.00 79.56 465 ILE A C 1
ATOM 3761 O O . ILE A 1 465 ? 18.453 -11.812 -0.556 1.00 79.56 465 ILE A O 1
ATOM 3765 N N . GLY A 1 466 ? 20.607 -11.539 -1.182 1.00 86.62 466 GLY A N 1
ATOM 3766 C CA . GLY A 1 466 ? 20.343 -10.841 -2.430 1.00 86.62 466 GLY A CA 1
ATOM 3767 C C . GLY A 1 466 ? 19.943 -9.372 -2.262 1.00 86.62 466 GLY A C 1
ATOM 3768 O O . GLY A 1 466 ? 20.045 -8.773 -1.188 1.00 86.62 466 GLY A O 1
ATOM 3769 N N . GLY A 1 467 ? 19.516 -8.768 -3.363 1.00 94.38 467 GLY A N 1
ATOM 3770 C CA . GLY A 1 467 ? 19.263 -7.339 -3.473 1.00 94.38 467 GLY A CA 1
ATOM 3771 C C . GLY A 1 467 ? 19.037 -6.892 -4.913 1.00 94.38 467 GLY A C 1
ATOM 3772 O O . GLY A 1 467 ? 18.875 -7.711 -5.819 1.00 94.38 467 GLY A O 1
ATOM 3773 N N . LEU A 1 468 ? 19.125 -5.582 -5.125 1.00 96.81 468 LEU A N 1
ATOM 3774 C CA . LEU A 1 468 ? 18.963 -4.915 -6.415 1.00 96.81 468 LEU A CA 1
ATOM 3775 C C . LEU A 1 468 ? 19.841 -5.511 -7.521 1.00 96.81 468 LEU A C 1
ATOM 3777 O O . LEU A 1 468 ? 19.370 -5.720 -8.628 1.00 96.81 468 LEU A O 1
ATOM 3781 N N . THR A 1 469 ? 21.106 -5.807 -7.228 1.00 95.00 469 THR A N 1
ATOM 3782 C CA . THR A 1 469 ? 22.079 -6.290 -8.225 1.00 95.00 469 THR A CA 1
ATOM 3783 C C . THR A 1 469 ? 22.042 -7.800 -8.455 1.00 95.00 469 THR A C 1
ATOM 3785 O O . THR A 1 469 ? 22.719 -8.295 -9.346 1.00 95.00 469 THR A O 1
ATOM 3788 N N . SER A 1 470 ? 21.280 -8.541 -7.650 1.00 94.69 470 SER A N 1
ATOM 3789 C CA . SER A 1 470 ? 21.202 -10.012 -7.695 1.00 94.69 470 SER A CA 1
ATOM 3790 C C . SER A 1 470 ? 19.777 -10.518 -7.906 1.00 94.69 470 SER A C 1
ATOM 3792 O O . SER A 1 470 ? 19.509 -11.706 -7.738 1.00 94.69 470 SER A O 1
ATOM 3794 N N . VAL A 1 471 ? 18.834 -9.629 -8.235 1.00 95.25 471 VAL A N 1
ATOM 3795 C CA . VAL A 1 471 ? 17.479 -10.040 -8.604 1.00 95.25 471 VAL A CA 1
ATOM 3796 C C . VAL A 1 471 ? 17.533 -10.770 -9.943 1.00 95.25 471 VAL A C 1
ATOM 3798 O O . VAL A 1 471 ? 18.012 -10.231 -10.937 1.00 95.25 471 VAL A O 1
ATOM 3801 N N . ASN A 1 472 ? 17.066 -12.016 -9.959 1.00 95.19 472 ASN A N 1
ATOM 3802 C CA . ASN A 1 472 ? 17.090 -12.865 -11.143 1.00 95.19 472 ASN A CA 1
ATOM 3803 C C . ASN A 1 472 ? 15.702 -12.872 -11.795 1.00 95.19 472 ASN A C 1
ATOM 3805 O O . ASN A 1 472 ? 14.725 -13.325 -11.194 1.00 95.19 472 ASN A O 1
ATOM 3809 N N . TYR A 1 473 ? 15.593 -12.327 -13.006 1.00 97.31 473 TYR A N 1
ATOM 3810 C CA . TYR A 1 473 ? 14.317 -12.178 -13.699 1.00 97.31 473 TYR A CA 1
ATOM 3811 C C . TYR A 1 473 ? 14.486 -12.103 -15.215 1.00 97.31 473 TYR A C 1
ATOM 3813 O O . TYR A 1 473 ? 15.564 -11.843 -15.740 1.00 97.31 473 TYR A O 1
ATOM 3821 N N . THR A 1 474 ? 13.376 -12.296 -15.922 1.00 98.12 474 THR A N 1
ATOM 3822 C CA . THR A 1 474 ? 13.252 -11.990 -17.352 1.00 98.12 474 THR A CA 1
ATOM 3823 C C . THR A 1 474 ? 12.033 -11.116 -17.584 1.00 98.12 474 THR A C 1
ATOM 3825 O O . THR A 1 474 ? 10.952 -11.384 -17.050 1.00 98.12 474 THR A O 1
ATOM 3828 N N . VAL A 1 475 ? 12.191 -10.076 -18.401 1.00 98.19 475 VAL A N 1
ATOM 3829 C CA . VAL A 1 475 ? 11.056 -9.302 -18.901 1.00 98.19 475 VAL A CA 1
ATOM 3830 C C . VAL A 1 475 ? 10.450 -10.048 -20.076 1.00 98.19 475 VAL A C 1
ATOM 3832 O O . VAL A 1 475 ? 11.077 -10.198 -21.119 1.00 98.19 475 VAL A O 1
ATOM 3835 N N . ILE A 1 476 ? 9.215 -10.506 -19.907 1.00 97.12 476 ILE A N 1
ATOM 3836 C CA . ILE A 1 476 ? 8.467 -11.181 -20.967 1.00 97.12 476 ILE A CA 1
ATOM 3837 C C . ILE A 1 476 ? 7.965 -10.155 -21.977 1.00 97.12 476 ILE A C 1
ATOM 3839 O O . ILE A 1 476 ? 7.984 -10.393 -23.182 1.00 97.12 476 ILE A O 1
ATOM 3843 N N . LYS A 1 477 ? 7.453 -9.023 -21.479 1.00 94.50 477 LYS A N 1
ATOM 3844 C CA . LYS A 1 477 ? 6.777 -8.024 -22.307 1.00 94.50 477 LYS A CA 1
ATOM 3845 C C . LYS A 1 477 ? 6.596 -6.710 -21.563 1.00 94.50 477 LYS A C 1
ATOM 3847 O O . LYS A 1 477 ? 6.292 -6.722 -20.373 1.00 94.50 477 LYS A O 1
ATOM 3852 N N . ARG A 1 478 ? 6.683 -5.590 -22.280 1.00 96.06 478 ARG A N 1
ATOM 3853 C CA . ARG A 1 478 ? 6.341 -4.256 -21.769 1.00 96.06 478 ARG A CA 1
ATOM 3854 C C . ARG A 1 478 ? 5.170 -3.702 -22.567 1.00 96.06 478 ARG A C 1
ATOM 3856 O O . ARG A 1 478 ? 5.181 -3.755 -23.795 1.00 96.06 478 ARG A O 1
ATOM 3863 N N . ARG A 1 479 ? 4.144 -3.201 -21.884 1.00 92.75 479 ARG A N 1
ATOM 3864 C CA . ARG A 1 479 ? 2.949 -2.627 -22.507 1.00 92.75 479 ARG A CA 1
ATOM 3865 C C . ARG A 1 479 ? 2.707 -1.221 -21.989 1.00 92.75 479 ARG A C 1
ATOM 3867 O O . ARG A 1 479 ? 2.696 -1.010 -20.780 1.00 92.75 479 ARG A O 1
ATOM 3874 N N . LEU A 1 480 ? 2.448 -0.291 -22.896 1.00 91.50 480 LEU A N 1
ATOM 3875 C CA . LEU A 1 480 ? 1.852 0.987 -22.558 1.00 91.50 480 LEU A CA 1
ATOM 3876 C C . LEU A 1 480 ? 0.333 0.807 -22.485 1.00 91.50 480 LEU A C 1
ATOM 3878 O O . LEU A 1 480 ? -0.307 0.461 -23.479 1.00 91.50 480 LEU A O 1
ATOM 3882 N N . ILE A 1 481 ? -0.237 1.056 -21.311 1.00 87.31 481 ILE A N 1
ATOM 3883 C CA . ILE A 1 481 ? -1.685 1.108 -21.107 1.00 87.31 481 ILE A CA 1
ATOM 3884 C C . ILE A 1 481 ? -2.112 2.531 -20.764 1.00 87.31 481 ILE A C 1
ATOM 3886 O O . ILE A 1 481 ? -1.304 3.343 -20.314 1.00 87.31 481 ILE A O 1
ATOM 3890 N N . THR A 1 482 ? -3.398 2.817 -20.942 1.00 86.50 482 THR A N 1
ATOM 3891 C CA . THR A 1 482 ? -4.021 4.043 -20.442 1.00 86.50 482 THR A CA 1
ATOM 3892 C C . THR A 1 482 ? -5.212 3.686 -19.558 1.00 86.50 482 THR A C 1
ATOM 3894 O O . THR A 1 482 ? -6.040 2.856 -19.930 1.00 86.50 482 THR A O 1
ATOM 3897 N N . ILE A 1 483 ? -5.290 4.288 -18.370 1.00 82.81 483 ILE A N 1
ATOM 3898 C CA . ILE A 1 483 ? -6.444 4.186 -17.464 1.00 82.81 483 ILE A CA 1
ATOM 3899 C C . ILE A 1 483 ? -6.953 5.602 -17.238 1.00 82.81 483 ILE A C 1
ATOM 3901 O O . ILE A 1 483 ? -6.205 6.449 -16.762 1.00 82.81 483 ILE A O 1
ATOM 3905 N N . SER A 1 484 ? -8.199 5.885 -17.624 1.00 83.44 484 SER A N 1
ATOM 3906 C CA . SER A 1 484 ? -8.761 7.247 -17.591 1.00 83.44 484 SER A CA 1
ATOM 3907 C C . SER A 1 484 ? -7.847 8.275 -18.276 1.00 83.44 484 SER A C 1
ATOM 3909 O O . SER A 1 484 ? -7.584 9.348 -17.737 1.00 83.44 484 SER A O 1
ATOM 3911 N N . SER A 1 485 ? -7.314 7.908 -19.449 1.00 84.12 485 SER A N 1
ATOM 3912 C CA . SER A 1 485 ? -6.355 8.698 -20.243 1.00 84.12 485 SER A CA 1
ATOM 3913 C C . SER A 1 485 ? -4.988 8.947 -19.587 1.00 84.12 485 SER A C 1
ATOM 3915 O O . SER A 1 485 ? -4.180 9.696 -20.129 1.00 84.12 485 SER A O 1
ATOM 3917 N N . ILE A 1 486 ? -4.692 8.301 -18.457 1.00 89.50 486 ILE A N 1
ATOM 3918 C CA . ILE A 1 486 ? -3.403 8.402 -17.767 1.00 89.50 486 ILE A CA 1
ATOM 3919 C C . ILE A 1 486 ? -2.520 7.231 -18.207 1.00 89.50 486 ILE A C 1
ATOM 3921 O O . ILE A 1 486 ? -2.941 6.076 -18.070 1.00 89.50 486 ILE A O 1
ATOM 3925 N N . PRO A 1 487 ? -1.319 7.489 -18.749 1.00 91.38 487 PRO A N 1
ATOM 3926 C CA . PRO A 1 487 ? -0.443 6.436 -19.235 1.00 91.38 487 PRO A CA 1
ATOM 3927 C C . PRO A 1 487 ? 0.263 5.710 -18.083 1.00 91.38 487 PRO A C 1
ATOM 3929 O O . PRO A 1 487 ? 0.725 6.327 -17.122 1.00 91.38 487 PRO A O 1
ATOM 3932 N N . ALA A 1 488 ? 0.407 4.395 -18.217 1.00 92.94 488 ALA A N 1
ATOM 3933 C CA . ALA A 1 488 ? 1.204 3.568 -17.320 1.00 92.94 488 ALA A CA 1
ATOM 3934 C C . ALA A 1 488 ? 1.912 2.449 -18.081 1.00 92.94 488 ALA A C 1
ATOM 3936 O O . ALA A 1 488 ? 1.388 1.907 -19.056 1.00 92.94 488 ALA A O 1
ATOM 3937 N N . ILE A 1 489 ? 3.110 2.097 -17.622 1.00 96.31 489 ILE A N 1
ATOM 3938 C CA . ILE A 1 489 ? 3.935 1.065 -18.244 1.00 96.31 489 ILE A CA 1
ATOM 3939 C C . ILE A 1 489 ? 3.789 -0.209 -17.427 1.00 96.31 489 ILE A C 1
ATOM 3941 O O . ILE A 1 489 ? 4.238 -0.283 -16.286 1.00 96.31 489 ILE A O 1
ATOM 3945 N N . VAL A 1 490 ? 3.159 -1.220 -18.016 1.00 97.50 490 VAL A N 1
ATOM 3946 C CA . VAL A 1 490 ? 3.056 -2.557 -17.434 1.00 97.50 490 VAL A CA 1
ATOM 3947 C C . VAL A 1 490 ? 4.235 -3.387 -17.908 1.00 97.50 490 VAL A C 1
ATOM 3949 O O . VAL A 1 490 ? 4.428 -3.573 -19.110 1.00 97.50 490 VAL A O 1
ATOM 3952 N N . ILE A 1 491 ? 5.004 -3.913 -16.966 1.00 98.31 491 ILE A N 1
ATOM 3953 C CA . ILE A 1 491 ? 6.167 -4.755 -17.222 1.00 98.31 491 ILE A CA 1
ATOM 3954 C C . ILE A 1 491 ? 5.817 -6.152 -16.722 1.00 98.31 491 ILE A C 1
ATOM 3956 O O . ILE A 1 491 ? 5.715 -6.379 -15.519 1.00 98.31 491 ILE A O 1
ATOM 3960 N N . ASN A 1 492 ? 5.605 -7.084 -17.648 1.00 97.69 492 ASN A N 1
ATOM 3961 C CA . ASN A 1 492 ? 5.379 -8.486 -17.325 1.00 97.69 492 ASN A CA 1
ATOM 3962 C C . ASN A 1 492 ? 6.723 -9.153 -17.061 1.00 97.69 492 ASN A C 1
ATOM 3964 O O . ASN A 1 492 ? 7.549 -9.262 -17.972 1.00 97.69 492 ASN A O 1
ATOM 3968 N N . VAL A 1 493 ? 6.923 -9.613 -15.832 1.00 97.81 493 VAL A N 1
ATOM 3969 C CA . VAL A 1 493 ? 8.201 -10.152 -15.368 1.00 97.81 493 VAL A CA 1
ATOM 3970 C C . VAL A 1 493 ? 8.026 -11.570 -14.855 1.00 97.81 493 VAL A C 1
ATOM 3972 O O . VAL A 1 493 ? 7.082 -11.875 -14.126 1.00 97.81 493 VAL A O 1
ATOM 3975 N N . LYS A 1 494 ? 8.947 -12.440 -15.259 1.00 97.56 494 LYS A N 1
ATOM 3976 C CA . LYS A 1 494 ? 9.095 -13.788 -14.721 1.00 97.56 494 LYS A CA 1
ATOM 3977 C C . LYS A 1 494 ? 10.295 -13.771 -13.785 1.00 97.56 494 LYS A C 1
ATOM 3979 O O . LYS A 1 494 ? 11.418 -13.570 -14.251 1.00 97.56 494 LYS A O 1
ATOM 3984 N N . LEU A 1 495 ? 10.053 -13.932 -12.490 1.00 95.69 495 LEU A N 1
ATOM 3985 C CA . LEU A 1 495 ? 11.104 -14.051 -11.488 1.00 95.69 495 LEU A CA 1
ATOM 3986 C C . LEU A 1 495 ? 11.647 -15.482 -11.469 1.00 95.69 495 LEU A C 1
ATOM 3988 O O . LEU A 1 495 ? 10.895 -16.449 -11.610 1.00 95.69 495 LEU A O 1
ATOM 3992 N N . TYR A 1 496 ? 12.952 -15.605 -11.263 1.00 92.06 496 TYR A N 1
ATOM 3993 C CA . TYR A 1 496 ? 13.611 -16.877 -10.999 1.00 92.06 496 TYR A CA 1
ATOM 3994 C C . TYR A 1 496 ? 13.969 -16.971 -9.528 1.00 92.06 496 TYR A C 1
ATOM 3996 O O . TYR A 1 496 ? 14.141 -15.962 -8.839 1.00 92.06 496 TYR A O 1
ATOM 4004 N N . CYS A 1 497 ? 14.062 -18.200 -9.041 1.00 81.06 497 CYS A N 1
ATOM 4005 C CA . CYS A 1 497 ? 14.378 -18.428 -7.655 1.00 81.06 497 CYS A CA 1
ATOM 4006 C C . CYS A 1 497 ? 15.312 -19.606 -7.453 1.00 81.06 497 CYS A C 1
ATOM 4008 O O . CYS A 1 497 ? 15.015 -20.717 -7.884 1.00 81.06 497 CYS A O 1
ATOM 4010 N N . ASP A 1 498 ? 16.345 -19.344 -6.659 1.00 68.25 498 ASP A N 1
ATOM 4011 C CA . ASP A 1 498 ? 17.368 -20.311 -6.277 1.00 68.25 498 ASP A CA 1
ATOM 4012 C C . ASP A 1 498 ? 17.284 -20.673 -4.772 1.00 68.25 498 ASP A C 1
ATOM 4014 O O . ASP A 1 498 ? 18.215 -21.236 -4.206 1.00 68.25 498 ASP A O 1
ATOM 4018 N N . SER A 1 499 ? 16.181 -20.330 -4.085 1.00 63.12 499 SER A N 1
ATOM 4019 C CA . SER A 1 499 ? 16.018 -20.480 -2.624 1.00 63.12 499 SER A CA 1
ATOM 4020 C C . SER A 1 499 ? 15.023 -21.577 -2.212 1.00 63.12 499 SER A C 1
ATOM 4022 O O . SER A 1 499 ? 14.003 -21.781 -2.871 1.00 63.12 499 SER A O 1
ATOM 4024 N N . MET A 1 500 ? 15.248 -22.200 -1.044 1.00 57.62 500 MET A N 1
ATOM 4025 C CA . MET A 1 500 ? 14.356 -23.215 -0.439 1.00 57.62 500 MET A CA 1
ATOM 4026 C C . MET A 1 500 ? 12.916 -22.730 -0.178 1.00 57.62 500 MET A C 1
ATOM 4028 O O . MET A 1 500 ? 11.999 -23.542 -0.050 1.00 57.62 500 MET A O 1
ATOM 4032 N N . ASN A 1 501 ? 12.688 -21.414 -0.103 1.00 61.16 501 ASN A N 1
ATOM 4033 C CA . ASN A 1 501 ? 11.382 -20.830 0.222 1.00 61.16 501 ASN A CA 1
ATOM 4034 C C . ASN A 1 501 ? 10.502 -20.559 -1.009 1.00 61.16 501 ASN A C 1
ATOM 4036 O O . ASN A 1 501 ? 9.350 -20.129 -0.868 1.00 61.16 501 ASN A O 1
ATOM 4040 N N . CYS A 1 502 ? 11.011 -20.851 -2.206 1.00 65.56 502 CYS A N 1
ATOM 4041 C CA . CYS A 1 502 ? 10.261 -20.732 -3.446 1.00 65.56 502 CYS A CA 1
ATOM 4042 C C . CYS A 1 502 ? 9.369 -21.928 -3.668 1.00 65.56 502 CYS A C 1
ATOM 4044 O O . CYS A 1 502 ? 9.786 -22.991 -4.113 1.00 65.56 502 CYS A O 1
ATOM 4046 N N . LYS A 1 503 ? 8.099 -21.721 -3.344 1.00 70.44 503 LYS A N 1
ATOM 4047 C CA . LYS A 1 503 ? 7.033 -22.666 -3.636 1.00 70.44 503 LYS A CA 1
ATOM 4048 C C . LYS A 1 503 ? 6.145 -22.086 -4.725 1.00 70.44 503 LYS A C 1
ATOM 4050 O O . LYS A 1 503 ? 6.008 -20.865 -4.835 1.00 70.44 503 LYS A O 1
ATOM 4055 N N . LEU A 1 504 ? 5.543 -22.975 -5.507 1.00 72.88 504 LEU A N 1
ATOM 4056 C CA . LEU A 1 504 ? 4.480 -22.609 -6.433 1.00 72.88 504 LEU A CA 1
ATOM 4057 C C . LEU A 1 504 ? 3.305 -21.996 -5.659 1.00 72.88 504 LEU A C 1
ATOM 4059 O O . LEU A 1 504 ? 3.056 -22.335 -4.494 1.00 72.88 504 LEU A O 1
ATOM 4063 N N . LYS A 1 505 ? 2.593 -21.081 -6.313 1.00 61.34 505 LYS A N 1
ATOM 4064 C CA . LYS A 1 505 ? 1.298 -20.570 -5.871 1.00 61.34 505 LYS A CA 1
ATOM 4065 C C . LYS A 1 505 ? 0.345 -21.768 -5.797 1.00 61.34 505 LYS A C 1
ATOM 4067 O O . LYS A 1 505 ? 0.083 -22.414 -6.803 1.00 61.34 505 LYS A O 1
ATOM 4072 N N . SER A 1 506 ? -0.094 -22.103 -4.587 1.00 54.88 506 SER A N 1
ATOM 4073 C CA . SER A 1 506 ? -1.052 -23.190 -4.333 1.00 54.88 506 SER A CA 1
ATOM 4074 C C . SER A 1 506 ? -2.489 -22.751 -4.529 1.00 54.88 506 SER A C 1
ATOM 4076 O O . SER A 1 506 ? -2.780 -21.646 -4.002 1.00 54.88 506 SER A O 1
#

InterPro domains:
  IPR002478 PUA domain [PF01472] (95-171)
  IPR002478 PUA domain [SM00359] (94-172)
  IPR003859 Beta-1,4-galactosyltransferase [PR02050] (280-299)
  IPR003859 Beta-1,4-galactosyltransferase [PR02050] (337-356)
  IPR003859 Beta-1,4-galactosyltransferase [PR02050] (375-396)
  IPR003859 Beta-1,4-galactosyltransferase [PR02050] (397-415)
  IPR004521 Uncharacterised domain CHP00451 [TIGR00451] (66-173)
  IPR015947 PUA-like superfamily [SSF88697] (93-178)
  IPR016437 MCT-1/Tma20 [PTHR22798] (1-179)
  IPR027791 Galactosyltransferase, C-terminal [PF02709] (374-437)
  IPR027995 Galactosyltransferase, N-terminal [PF13733] (243-307)
  IPR029044 Nucleotide-diphospho-sugar transferases [G3DSA:3.90.550.10] (242-505)
  IPR029044 Nucleotide-diphospho-sugar transferases [SSF53448] (239-498)
  IPR041366 Pre-PUA domain [PF17832] (5-90)

pLDDT: mean 85.35, std 16.01, range [26.41, 98.81]

Foldseek 3Di:
DQQPPDPVQWWDDKDWDDPVVLVLVLCCQCVVQVHDNVVSCVLPPPPWTWMWIATPQQKIFIATPQQQTQWIDHHPARTAGALVNCQVPVSSFWEWEFEPVCLVVVLSVDFDWLLRQQDPQIDGDFDAAQGWHFYHYRPDDGGFFIWGARGTPVCSNVVVGDGGTRTDGGCPGNSNPDDRDDDDDDDDDDDPDDDPVVVVVVVVVVPPPPPPDQLQPCVQKFWDPWQDPQGDDDDLVPDDPVDAAEEEQEEDEPCVVLLLVQQVQVSVLCSVQSHHYAAEYQYADAQWFRFLQLSSLVSLVVLVCLAPVFDWAWEWDADPNDTDITIITIHHHDHFKYKSAYSQKGFDFSLQDQDADDPQWKEQEQALQQALPNVPPRLDRDGIIMGTSVLCVVLQTWFRADGFDDDRRLLVSVSCVVVNHDHHYRDDGDCGNVSIRGRDDCVSVPGRCVCVPPPVSVVCSVVPDHGSVRWAKDFPHWYWDARVNRTHIYTHMHGDDPDPPIDGDD

Radius of gyration: 27.88 Å; chains: 1; bounding box: 70×54×72 Å

Organism: NCBI:txid31246

Secondary structure (DSSP, 8-state):
--TT--HHHHEEEEEEPPHHHHHHHHHIIIIIT---HHHHHHHS-TTS--EEEEEGGGEEEEE-TT--EEEEEETT---EE-HHHHHHSGGGS-EEEEPHHHHHHHTTTPPEEGGGTSSTT-EE----TT-EEEEEETT-SSEEEEEEESS-HHHHHHH--SEEEEEEEETTSHHHH-------PPS-------SSHHHHHHHHHHSS-S----S--GGGSEEPSTT--PPPP--GGGS-TT--EEEEEEEESS-HHHHHHHHHHHHHHHHTTT-EEEEEEEEE-SSBPP-HHHHHHHHHHHHHHHHHT-EEEEEEEEETTEEEEEEEEEEPPP-SEEEEE-TTEEE--TT---PPP-TT--EESS-GGG-TTTTT-TT---SEEEEEHHHHHHTT-S-S---SSSSHHHHHHHHHHHTT---B--S--SSGGGSEEE---TTTS----TTTT-HHHHHHHHS----GGG--EEEEEEEEEEETTEEEEEEEEEE---STT--B--